Protein AF-0000000071079689 (afdb_homodimer)

pLDDT: mean 81.47, std 22.11, range [28.0, 98.75]

Nearest PDB structures (foldseek):
  7y68-assembly1_A  TM=8.823E-01  e=4.637E-27  Homo sapiens
  8jul-assembly1_B  TM=8.766E-01  e=7.273E-27  Homo sapiens
  8k11-assembly1_B  TM=8.727E-01  e=9.110E-27  Homo sapiens
  8wor-assembly1_B  TM=8.670E-01  e=1.692E-26  Homo sapiens
  8k10-assembly1_B  TM=8.782E-01  e=5.835E-26  Homo sapiens

Foldseek 3Di:
DPPPPPPPPPPPPPPPPPPPDPPLPLPAPPAAADEAPDKDKDKAEASRKYKYKYKDWAEPQKKKKKKKFFPFADPVKWKWKWKDWPVDIDIATAQHAAPLGDTHRMAMDIAQRPCVPNDDGDMIMMMMMIHIHHRDMTMMMMHMYIDPCLEPDAPDKDKDKDFQRYKDKHKYFDDPPFFKKKKKKFWPAQFKKKKWKAASDPPDQAHPVRRPPPVTDIDIDRGMDMDMDGCPPHVNGRMMMIIMHTDQHCVVVPPVVPVPDPPCSPPPPDPDRDMIMMMIHMYRDPPPPD/DPDDPPPPPPPPPPPPPPPPDPPLPLPAPPAAADEAPDKDKDKAEASRKYKYKYKDWAEPQKKKKKKKFFPFADPVKWKWKWKDWPVDIDIATAQHAAPLGDTHRMAMDIAQRPCVPNDDGDMIMMMMMIHIHHRDMTMMMMHMYIDPCLEPDAPDKDKDKDAQRHKDKHKYFADPPFFKKKKKKFWPAQFKKKKWKAASDPPDQAHPVRRPPDPIDIDIDRGMDMDMDGCPSHVNGRMMMIIMHTDQHCVVVPPPVPPPPPPDSPPPPDPDRDMIMMMIHMYRDPPPPD

Structure (mmCIF, N/CA/C/O backbone):
data_AF-0000000071079689-model_v1
#
loop_
_entity.id
_entity.type
_entity.pdbx_description
1 polymer 'Uncharacterized protein'
#
loop_
_atom_site.group_PDB
_atom_site.id
_atom_site.type_symbol
_atom_site.label_atom_id
_atom_site.label_alt_id
_atom_site.label_comp_id
_atom_site.label_asym_id
_atom_site.label_entity_id
_atom_site.label_seq_id
_atom_site.pdbx_PDB_ins_code
_atom_site.Cartn_x
_atom_site.Cartn_y
_atom_site.Cartn_z
_atom_site.occupancy
_atom_site.B_iso_or_equiv
_atom_site.auth_seq_id
_atom_site.auth_comp_id
_atom_site.auth_asym_id
_atom_site.auth_atom_id
_atom_site.pdbx_PDB_model_num
ATOM 1 N N . MET A 1 1 ? -19.406 -14.156 -91.812 1 30.3 1 MET A N 1
ATOM 2 C CA . MET A 1 1 ? -19.625 -13.102 -90.812 1 30.3 1 MET A CA 1
ATOM 3 C C . MET A 1 1 ? -19.078 -13.523 -89.438 1 30.3 1 MET A C 1
ATOM 5 O O . MET A 1 1 ? -19.594 -14.445 -88.812 1 30.3 1 MET A O 1
ATOM 9 N N . THR A 1 2 ? -17.719 -13.492 -89.25 1 39.34 2 THR A N 1
ATOM 10 C CA . THR A 1 2 ? -16.781 -13.836 -88.188 1 39.34 2 THR A CA 1
ATOM 11 C C . THR A 1 2 ? -17 -12.938 -87 1 39.34 2 THR A C 1
ATOM 13 O O . THR A 1 2 ? -16.828 -11.711 -87.062 1 39.34 2 THR A O 1
ATOM 16 N N . SER A 1 3 ? -17.969 -13.281 -86.125 1 36.5 3 SER A N 1
ATOM 17 C CA . SER A 1 3 ? -18.359 -12.602 -84.875 1 36.5 3 SER A CA 1
ATOM 18 C C . SER A 1 3 ? -17.203 -12.562 -83.875 1 36.5 3 SER A C 1
ATOM 20 O O . SER A 1 3 ? -16.641 -13.602 -83.5 1 36.5 3 SER A O 1
ATOM 22 N N . LYS A 1 4 ? -16.359 -11.5 -83.938 1 37.22 4 LYS A N 1
ATOM 23 C CA . LYS A 1 4 ? -15.281 -11.188 -83 1 37.22 4 LYS A CA 1
ATOM 24 C C . LYS A 1 4 ? -15.797 -11.008 -81.625 1 37.22 4 LYS A C 1
ATOM 26 O O . LYS A 1 4 ? -16.641 -10.141 -81.312 1 37.22 4 LYS A O 1
ATOM 31 N N . MET A 1 5 ? -15.922 -12.102 -80.812 1 37.94 5 MET A N 1
ATOM 32 C CA . MET A 1 5 ? -16.266 -12.102 -79.375 1 37.94 5 MET A CA 1
ATOM 33 C C . MET A 1 5 ? -15.297 -11.25 -78.625 1 37.94 5 MET A C 1
ATOM 35 O O . MET A 1 5 ? -14.086 -11.461 -78.688 1 37.94 5 MET A O 1
ATOM 39 N N . GLY A 1 6 ? -15.477 -9.93 -78.562 1 36.22 6 GLY A N 1
ATOM 40 C CA . GLY A 1 6 ? -14.68 -9.031 -77.688 1 36.22 6 GLY A CA 1
ATOM 41 C C . GLY A 1 6 ? -14.633 -9.453 -76.25 1 36.22 6 GLY A C 1
ATOM 42 O O . GLY A 1 6 ? -15.68 -9.703 -75.625 1 36.22 6 GLY A O 1
ATOM 43 N N . VAL A 1 7 ? -13.547 -10.125 -75.812 1 41.16 7 VAL A N 1
ATOM 44 C CA . VAL A 1 7 ? -13.227 -10.539 -74.438 1 41.16 7 VAL A CA 1
ATOM 45 C C . VAL A 1 7 ? -13.141 -9.305 -73.562 1 41.16 7 VAL A C 1
ATOM 47 O O . VAL A 1 7 ? -12.312 -8.422 -73.75 1 41.16 7 VAL A O 1
ATOM 50 N N . ILE A 1 8 ? -14.258 -8.82 -72.938 1 40.41 8 ILE A N 1
ATOM 51 C CA . ILE A 1 8 ? -14.25 -7.773 -71.938 1 40.41 8 ILE A CA 1
ATOM 52 C C . ILE A 1 8 ? -13.43 -8.234 -70.75 1 40.41 8 ILE A C 1
ATOM 54 O O . ILE A 1 8 ? -13.719 -9.266 -70.125 1 40.41 8 ILE A O 1
ATOM 58 N N . GLN A 1 9 ? -12.133 -7.898 -70.688 1 40.34 9 GLN A N 1
ATOM 59 C CA . GLN A 1 9 ? -11.273 -8.094 -69.562 1 40.34 9 GLN A CA 1
ATOM 60 C C . GLN A 1 9 ? -11.766 -7.273 -68.375 1 40.34 9 GLN A C 1
ATOM 62 O O . GLN A 1 9 ? -11.766 -6.043 -68.438 1 40.34 9 GLN A O 1
ATOM 67 N N . LEU A 1 10 ? -12.688 -7.836 -67.562 1 41.56 10 LEU A N 1
ATOM 68 C CA . LEU A 1 10 ? -13.062 -7.234 -66.312 1 41.56 10 LEU A CA 1
ATOM 69 C C . LEU A 1 10 ? -11.852 -7.137 -65.375 1 41.56 10 LEU A C 1
ATOM 71 O O . LEU A 1 10 ? -11.258 -8.156 -65 1 41.56 10 LEU A O 1
ATOM 75 N N . PHE A 1 11 ? -11.133 -6.035 -65.375 1 45.84 11 PHE A N 1
ATOM 76 C CA . PHE A 1 11 ? -10.125 -5.715 -64.375 1 45.84 11 PHE A CA 1
ATOM 77 C C . PHE A 1 11 ? -10.766 -5.562 -63 1 45.84 11 PHE A C 1
ATOM 79 O O . PHE A 1 11 ? -11.586 -4.672 -62.781 1 45.84 11 PHE A O 1
ATOM 86 N N . ILE A 1 12 ? -10.852 -6.656 -62.25 1 43.28 12 ILE A N 1
ATOM 87 C CA . ILE A 1 12 ? -11.211 -6.605 -60.844 1 43.28 12 ILE A CA 1
ATOM 88 C C . ILE A 1 12 ? -10.164 -5.797 -60.062 1 43.28 12 ILE A C 1
ATOM 90 O O . ILE A 1 12 ? -8.992 -6.184 -60 1 43.28 12 ILE A O 1
ATOM 94 N N . CYS A 1 13 ? -10.305 -4.496 -60 1 39.12 13 CYS A N 1
ATOM 95 C CA . CYS A 1 13 ? -9.531 -3.689 -59.062 1 39.12 13 CYS A CA 1
ATOM 96 C C . CYS A 1 13 ? -9.727 -4.172 -57.625 1 39.12 13 CYS A C 1
ATOM 98 O O . CYS A 1 13 ? -10.82 -4.039 -57.062 1 39.12 13 CYS A O 1
ATOM 100 N N . LEU A 1 14 ? -9.008 -5.203 -57.25 1 45.75 14 LEU A N 1
ATOM 101 C CA . LEU A 1 14 ? -8.914 -5.559 -55.812 1 45.75 14 LEU A CA 1
ATOM 102 C C . LEU A 1 14 ? -8.461 -4.367 -55 1 45.75 14 LEU A C 1
ATOM 104 O O . LEU A 1 14 ? -7.289 -3.977 -55.031 1 45.75 14 LEU A O 1
ATOM 108 N N . GLY A 1 15 ? -9.32 -3.363 -54.781 1 41.22 15 GLY A N 1
ATOM 109 C CA . GLY A 1 15 ? -9.039 -2.352 -53.781 1 41.22 15 GLY A CA 1
ATOM 110 C C . GLY A 1 15 ? -8.625 -2.936 -52.438 1 41.22 15 GLY A C 1
ATOM 111 O O . GLY A 1 15 ? -9.375 -3.693 -51.844 1 41.22 15 GLY A O 1
ATOM 112 N N . VAL A 1 16 ? -7.324 -3.088 -52.156 1 46.44 16 VAL A N 1
ATOM 113 C CA . VAL A 1 16 ? -6.805 -3.33 -50.844 1 46.44 16 VAL A CA 1
ATOM 114 C C . VAL A 1 16 ? -7.363 -2.289 -49.875 1 46.44 16 VAL A C 1
ATOM 116 O O . VAL A 1 16 ? -7.059 -1.1 -49.969 1 46.44 16 VAL A O 1
ATOM 119 N N . ILE A 1 17 ? -8.547 -2.488 -49.312 1 45.22 17 ILE A N 1
ATOM 120 C CA . ILE A 1 17 ? -8.984 -1.69 -48.156 1 45.22 17 ILE A CA 1
ATOM 121 C C . ILE A 1 17 ? -7.965 -1.802 -47.031 1 45.22 17 ILE A C 1
ATOM 123 O O . ILE A 1 17 ? -7.809 -2.867 -46.438 1 45.22 17 ILE A O 1
ATOM 127 N N . LEU A 1 18 ? -6.965 -0.977 -47.031 1 42.62 18 LEU A N 1
ATOM 128 C CA . LEU A 1 18 ? -6.172 -0.777 -45.844 1 42.62 18 LEU A CA 1
ATOM 129 C C . LEU A 1 18 ? -7.066 -0.404 -44.656 1 42.62 18 LEU A C 1
ATOM 131 O O . LEU A 1 18 ? -7.664 0.675 -44.656 1 42.62 18 LEU A O 1
ATOM 135 N N . HIS A 1 19 ? -7.613 -1.392 -43.969 1 41.69 19 HIS A N 1
ATOM 136 C CA . HIS A 1 19 ? -8.195 -1.121 -42.656 1 41.69 19 HIS A CA 1
ATOM 137 C C . HIS A 1 19 ? -7.223 -0.366 -41.75 1 41.69 19 HIS A C 1
ATOM 139 O O . HIS A 1 19 ? -6.266 -0.95 -41.25 1 41.69 19 HIS A O 1
ATOM 145 N N . ILE A 1 20 ? -7.008 0.881 -41.906 1 42.78 20 ILE A N 1
ATOM 146 C CA . ILE A 1 20 ? -6.383 1.665 -40.844 1 42.78 20 ILE A CA 1
ATOM 147 C C . ILE A 1 20 ? -7.164 1.494 -39.562 1 42.78 20 ILE A C 1
ATOM 149 O O . ILE A 1 20 ? -8.32 1.909 -39.469 1 42.78 20 ILE A O 1
ATOM 153 N N . GLY A 1 21 ? -6.871 0.448 -38.844 1 35.31 21 GLY A N 1
ATOM 154 C CA . GLY A 1 21 ? -7.449 0.359 -37.5 1 35.31 21 GLY A CA 1
ATOM 155 C C . GLY A 1 21 ? -7.438 1.682 -36.75 1 35.31 21 GLY A C 1
ATOM 156 O O . GLY A 1 21 ? -6.668 2.582 -37.094 1 35.31 21 GLY A O 1
ATOM 157 N N . PRO A 1 22 ? -8.5 2.012 -36.125 1 37.81 22 PRO A N 1
ATOM 158 C CA . PRO A 1 22 ? -8.508 3.266 -35.375 1 37.81 22 PRO A CA 1
ATOM 159 C C . PRO A 1 22 ? -7.277 3.426 -34.469 1 37.81 22 PRO A C 1
ATOM 161 O O . PRO A 1 22 ? -6.934 2.514 -33.719 1 37.81 22 PRO A O 1
ATOM 164 N N . LEU A 1 23 ? -6.363 4.227 -34.844 1 36.16 23 LEU A N 1
ATOM 165 C CA . LEU A 1 23 ? -5.398 4.73 -33.875 1 36.16 23 LEU A CA 1
ATOM 166 C C . LEU A 1 23 ? -6.105 5.293 -32.625 1 36.16 23 LEU A C 1
ATOM 168 O O . LEU A 1 23 ? -6.836 6.281 -32.719 1 36.16 23 LEU A O 1
ATOM 172 N N . PHE A 1 24 ? -6.469 4.484 -31.703 1 31.42 24 PHE A N 1
ATOM 173 C CA . PHE A 1 24 ? -6.914 5.059 -30.438 1 31.42 24 PHE A CA 1
ATOM 174 C C . PHE A 1 24 ? -5.883 6.047 -29.906 1 31.42 24 PHE A C 1
ATOM 176 O O . PHE A 1 24 ? -4.766 5.66 -29.562 1 31.42 24 PHE A O 1
ATOM 183 N N . SER A 1 25 ? -5.891 7.168 -30.469 1 34.19 25 SER A N 1
ATOM 184 C CA . SER A 1 25 ? -5.184 8.227 -29.75 1 34.19 25 SER A CA 1
ATOM 185 C C . SER A 1 25 ? -5.746 8.406 -28.344 1 34.19 25 SER A C 1
ATOM 187 O O . SER A 1 25 ? -6.918 8.75 -28.172 1 34.19 25 SER A O 1
ATOM 189 N N . SER A 1 26 ? -5.328 7.664 -27.406 1 39.03 26 SER A N 1
ATOM 190 C CA . SER A 1 26 ? -5.691 8.086 -26.062 1 39.03 26 SER A CA 1
ATOM 191 C C . SER A 1 26 ? -5.488 9.586 -25.875 1 39.03 26 SER A C 1
ATOM 193 O O . SER A 1 26 ? -4.363 10.086 -25.969 1 39.03 26 SER A O 1
ATOM 195 N N . ALA A 1 27 ? -6.418 10.383 -26.344 1 38.75 27 ALA A N 1
ATOM 196 C CA . ALA A 1 27 ? -6.398 11.828 -26.109 1 38.75 27 ALA A CA 1
ATOM 197 C C . ALA A 1 27 ? -6.156 12.148 -24.641 1 38.75 27 ALA A C 1
ATOM 199 O O . ALA A 1 27 ? -6.977 11.812 -23.781 1 38.75 27 ALA A O 1
ATOM 200 N N . THR A 1 28 ? -4.965 12.195 -24.219 1 49.06 28 THR A N 1
ATOM 201 C CA . THR A 1 28 ? -4.715 12.734 -22.891 1 49.06 28 THR A CA 1
ATOM 202 C C . THR A 1 28 ? -5.238 14.164 -22.781 1 49.06 28 THR A C 1
ATOM 204 O O . THR A 1 28 ? -4.871 15.031 -23.578 1 49.06 28 THR A O 1
ATOM 207 N N . SER A 1 29 ? -6.5 14.438 -22.438 1 54.66 29 SER A N 1
ATOM 208 C CA . SER A 1 29 ? -7.023 15.781 -22.172 1 54.66 29 SER A CA 1
ATOM 209 C C . SER A 1 29 ? -5.961 16.672 -21.547 1 54.66 29 SER A C 1
ATOM 211 O O . SER A 1 29 ? -5.105 16.188 -20.797 1 54.66 29 SER A O 1
ATOM 213 N N . PRO A 1 30 ? -5.828 17.812 -22.125 1 66.19 30 PRO A N 1
ATOM 214 C CA . PRO A 1 30 ? -4.871 18.75 -21.516 1 66.19 30 PRO A CA 1
ATOM 215 C C . PRO A 1 30 ? -5.004 18.844 -20 1 66.19 30 PRO A C 1
ATOM 217 O O . PRO A 1 30 ? -6.113 18.75 -19.469 1 66.19 30 PRO A O 1
ATOM 220 N N . GLY A 1 31 ? -4.016 18.656 -19.359 1 85.56 31 GLY A N 1
ATOM 221 C CA . GLY A 1 31 ? -3.955 18.734 -17.906 1 85.56 31 GLY A CA 1
ATOM 222 C C . GLY A 1 31 ? -4.574 20 -17.344 1 85.56 31 GLY A C 1
ATOM 223 O O . GLY A 1 31 ? -4.52 21.062 -17.969 1 85.56 31 GLY A O 1
ATOM 224 N N . ILE A 1 32 ? -5.488 19.922 -16.422 1 92.88 32 ILE A N 1
ATOM 225 C CA . ILE A 1 32 ? -6.109 21.031 -15.695 1 92.88 32 ILE A CA 1
ATOM 226 C C . ILE A 1 32 ? -5.145 21.547 -14.633 1 92.88 32 ILE A C 1
ATOM 228 O O . ILE A 1 32 ? -4.645 20.766 -13.812 1 92.88 32 ILE A O 1
ATOM 232 N N . GLN A 1 33 ? -4.883 22.844 -14.711 1 96.19 33 GLN A N 1
ATOM 233 C CA . GLN A 1 33 ? -4.148 23.469 -13.609 1 96.19 33 GLN A CA 1
ATOM 234 C C . GLN A 1 33 ? -5.059 23.703 -12.406 1 96.19 33 GLN A C 1
ATOM 236 O O . GLN A 1 33 ? -5.887 24.609 -12.414 1 96.19 33 GLN A O 1
ATOM 241 N N . ALA A 1 34 ? -4.867 22.969 -11.422 1 97.88 34 ALA A N 1
ATOM 242 C CA . ALA A 1 34 ? -5.793 22.953 -10.297 1 97.88 34 ALA A CA 1
ATOM 243 C C . ALA A 1 34 ? -5.281 23.812 -9.148 1 97.88 34 ALA A C 1
ATOM 245 O O . ALA A 1 34 ? -4.09 24.125 -9.078 1 97.88 34 ALA A O 1
ATOM 246 N N . VAL A 1 35 ? -6.223 24.234 -8.336 1 97.19 35 VAL A N 1
ATOM 247 C CA . VAL A 1 35 ? -5.883 25 -7.145 1 97.19 35 VAL A CA 1
ATOM 248 C C . VAL A 1 35 ? -6.383 24.266 -5.902 1 97.19 35 VAL A C 1
ATOM 250 O O . VAL A 1 35 ? -7.34 23.484 -5.973 1 97.19 35 VAL A O 1
ATOM 253 N N . PHE A 1 36 ? -5.75 24.484 -4.855 1 96.25 36 PHE A N 1
ATOM 254 C CA . PHE A 1 36 ? -6.113 23.828 -3.609 1 96.25 36 PHE A CA 1
ATOM 255 C C . PHE A 1 36 ? -7.398 24.422 -3.039 1 96.25 36 PHE A C 1
ATOM 257 O O . PHE A 1 36 ? -7.773 25.547 -3.369 1 96.25 36 PHE A O 1
ATOM 264 N N . ASN A 1 37 ? -8.094 23.688 -2.26 1 96.31 37 ASN A N 1
ATOM 265 C CA . ASN A 1 37 ? -9.312 24.047 -1.55 1 96.31 37 ASN A CA 1
ATOM 266 C C . ASN A 1 37 ? -10.461 24.344 -2.516 1 96.31 37 ASN A C 1
ATOM 268 O O . ASN A 1 37 ? -11.281 25.219 -2.258 1 96.31 37 ASN A O 1
ATOM 272 N N . HIS A 1 38 ? -10.398 23.766 -3.637 1 97.81 38 HIS A N 1
ATOM 273 C CA . HIS A 1 38 ? -11.453 23.797 -4.641 1 97.81 38 HIS A CA 1
ATOM 274 C C . HIS A 1 38 ? -11.883 22.391 -5.035 1 97.81 38 HIS A C 1
ATOM 276 O O . HIS A 1 38 ? -11.031 21.5 -5.215 1 97.81 38 HIS A O 1
ATOM 282 N N . THR A 1 39 ? -13.133 22.203 -5.113 1 98.31 39 THR A N 1
ATOM 283 C CA . THR A 1 39 ? -13.641 20.906 -5.5 1 98.31 39 THR A CA 1
ATOM 284 C C . THR A 1 39 ? -13.906 20.844 -7.004 1 98.31 39 THR A C 1
ATOM 286 O O . THR A 1 39 ? -14.633 21.688 -7.543 1 98.31 39 THR A O 1
ATOM 289 N N . TYR A 1 40 ? -13.359 19.953 -7.656 1 98.38 40 TYR A N 1
ATOM 290 C CA . TYR A 1 40 ? -13.562 19.719 -9.086 1 98.38 40 TYR A CA 1
ATOM 291 C C . TYR A 1 40 ? -14.539 18.578 -9.312 1 98.38 40 TYR A C 1
ATOM 293 O O . TYR A 1 40 ? -14.453 17.547 -8.656 1 98.38 40 TYR A O 1
ATOM 301 N N . SER A 1 41 ? -15.445 18.797 -10.195 1 97.56 41 SER A N 1
ATOM 302 C CA . SER A 1 41 ? -16.328 17.734 -10.664 1 97.56 41 SER A CA 1
ATOM 303 C C . SER A 1 41 ? -16 17.328 -12.094 1 97.56 41 SER A C 1
ATOM 305 O O . SER A 1 41 ? -15.719 18.188 -12.938 1 97.56 41 SER A O 1
ATOM 307 N N . GLY A 1 42 ? -16 16.062 -12.328 1 96.75 42 GLY A N 1
ATOM 308 C CA . GLY A 1 42 ? -15.68 15.602 -13.664 1 96.75 42 GLY A CA 1
ATOM 309 C C . GLY A 1 42 ? -16.234 14.219 -13.969 1 96.75 42 GLY A C 1
ATOM 310 O O . GLY A 1 42 ? -16.875 13.602 -13.125 1 96.75 42 GLY A O 1
ATOM 311 N N . ASN A 1 43 ? -16.031 13.844 -15.211 1 97.38 43 ASN A N 1
ATOM 312 C CA . ASN A 1 43 ? -16.375 12.516 -15.711 1 97.38 43 ASN A CA 1
ATOM 313 C C . ASN A 1 43 ? -15.211 11.867 -16.438 1 97.38 43 ASN A C 1
ATOM 315 O O . ASN A 1 43 ? -14.453 12.547 -17.141 1 97.38 43 ASN A O 1
ATOM 319 N N . VAL A 1 44 ? -15.109 10.547 -16.203 1 97.62 44 VAL A N 1
ATOM 320 C CA . VAL A 1 44 ? -14.078 9.805 -16.922 1 97.62 44 VAL A CA 1
ATOM 321 C C . VAL A 1 44 ? -14.672 8.531 -17.516 1 97.62 44 VAL A C 1
ATOM 323 O O . VAL A 1 44 ? -15.711 8.047 -17.047 1 97.62 44 VAL A O 1
ATOM 326 N N . SER A 1 45 ? -14.078 8.039 -18.531 1 97.06 45 SER A N 1
ATOM 327 C CA . SER A 1 45 ? -14.375 6.766 -19.188 1 97.06 45 SER A CA 1
ATOM 328 C C . SER A 1 45 ? -13.125 6.16 -19.812 1 97.06 45 SER A C 1
ATOM 330 O O . SER A 1 45 ? -12.055 6.773 -19.797 1 97.06 45 SER A O 1
ATOM 332 N N . ALA A 1 46 ? -13.328 4.945 -20.266 1 94.88 46 ALA A N 1
ATOM 333 C CA . ALA A 1 46 ? -12.188 4.309 -20.906 1 94.88 46 ALA A CA 1
ATOM 334 C C . ALA A 1 46 ? -11.625 5.188 -22.016 1 94.88 46 ALA A C 1
ATOM 336 O O . ALA A 1 46 ? -12.359 5.609 -22.906 1 94.88 46 ALA A O 1
ATOM 337 N N . GLY A 1 47 ? -10.367 5.535 -21.906 1 90.44 47 GLY A N 1
ATOM 338 C CA . GLY A 1 47 ? -9.711 6.34 -22.922 1 90.44 47 GLY A CA 1
ATOM 339 C C . GLY A 1 47 ? -9.82 7.832 -22.672 1 90.44 47 GLY A C 1
ATOM 340 O O . GLY A 1 47 ? -9.188 8.633 -23.359 1 90.44 47 GLY A O 1
ATOM 341 N N . ASN A 1 48 ? -10.664 8.203 -21.766 1 94.62 48 ASN A N 1
ATOM 342 C CA . ASN A 1 48 ? -10.844 9.609 -21.406 1 94.62 48 ASN A CA 1
ATOM 343 C C . ASN A 1 48 ? -10.477 9.867 -19.938 1 94.62 48 ASN A C 1
ATOM 345 O O . ASN A 1 48 ? -11.352 9.875 -19.078 1 94.62 48 ASN A O 1
ATOM 349 N N . GLU A 1 49 ? -9.227 10.094 -19.734 1 96.25 49 GLU A N 1
ATOM 350 C CA . GLU A 1 49 ? -8.742 10.344 -18.375 1 96.25 49 GLU A CA 1
ATOM 351 C C . GLU A 1 49 ? -8.656 11.844 -18.094 1 96.25 49 GLU A C 1
ATOM 353 O O . GLU A 1 49 ? -8.758 12.656 -19.016 1 96.25 49 GLU A O 1
ATOM 358 N N . LYS A 1 50 ? -8.594 12.219 -16.891 1 96.94 50 LYS A N 1
ATOM 359 C CA . LYS A 1 50 ? -8.406 13.609 -16.469 1 96.94 50 LYS A CA 1
ATOM 360 C C . LYS A 1 50 ? -7.133 13.766 -15.648 1 96.94 50 LYS A C 1
ATOM 362 O O . LYS A 1 50 ? -6.805 12.898 -14.828 1 96.94 50 LYS A O 1
ATOM 367 N N . LEU A 1 51 ? -6.457 14.844 -15.914 1 97 51 LEU A N 1
ATOM 368 C CA . LEU A 1 51 ? -5.215 15.156 -15.211 1 97 51 LEU A CA 1
ATOM 369 C C . LEU A 1 51 ? -5.316 16.5 -14.5 1 97 51 LEU A C 1
ATOM 371 O O . LEU A 1 51 ? -5.691 17.5 -15.109 1 97 51 LEU A O 1
ATOM 375 N N . TYR A 1 52 ? -5.062 16.516 -13.273 1 97.88 52 TYR A N 1
ATOM 376 C CA . TYR A 1 52 ? -5.02 17.734 -12.477 1 97.88 52 TYR A CA 1
ATOM 377 C C . TYR A 1 52 ? -3.609 18 -11.953 1 97.88 52 TYR A C 1
ATOM 379 O O . TYR A 1 52 ? -2.994 17.125 -11.344 1 97.88 52 TYR A O 1
ATOM 387 N N . THR A 1 53 ? -3.135 19.156 -12.172 1 96.94 53 THR A N 1
ATOM 388 C CA . THR A 1 53 ? -1.809 19.547 -11.703 1 96.94 53 THR A CA 1
ATOM 389 C C . THR A 1 53 ? -1.909 20.609 -10.609 1 96.94 53 THR A C 1
ATOM 391 O O . THR A 1 53 ? -2.469 21.688 -10.828 1 96.94 53 THR A O 1
ATOM 394 N N . PHE A 1 54 ? -1.396 20.266 -9.484 1 96.44 54 PHE A N 1
ATOM 395 C CA . PHE A 1 54 ? -1.337 21.188 -8.352 1 96.44 54 PHE A CA 1
ATOM 396 C C . PHE A 1 54 ? 0.095 21.656 -8.102 1 96.44 54 PHE A C 1
ATOM 398 O O . PHE A 1 54 ? 1.022 20.844 -8.102 1 96.44 54 PHE A O 1
ATOM 405 N N . THR A 1 55 ? 0.249 22.859 -7.91 1 93.56 55 THR A N 1
ATOM 406 C CA . THR A 1 55 ? 1.57 23.375 -7.574 1 93.56 55 THR A CA 1
ATOM 407 C C . THR A 1 55 ? 1.545 24.078 -6.219 1 93.56 55 THR A C 1
ATOM 409 O O . THR A 1 55 ? 0.569 24.75 -5.883 1 93.56 55 THR A O 1
ATOM 412 N N . HIS A 1 56 ? 2.549 23.828 -5.492 1 88.56 56 HIS A N 1
ATOM 413 C CA . HIS A 1 56 ? 2.678 24.484 -4.195 1 88.56 56 HIS A CA 1
ATOM 414 C C . HIS A 1 56 ? 4.141 24.594 -3.781 1 88.56 56 HIS A C 1
ATOM 416 O O . HIS A 1 56 ? 5.016 23.984 -4.402 1 88.56 56 HIS A O 1
ATOM 422 N N . ASN A 1 57 ? 4.359 25.406 -2.785 1 85.19 57 ASN A N 1
ATOM 423 C CA . ASN A 1 57 ? 5.68 25.453 -2.166 1 85.19 57 ASN A CA 1
ATOM 424 C C . ASN A 1 57 ? 5.754 24.562 -0.931 1 85.19 57 ASN A C 1
ATOM 426 O O . ASN A 1 57 ? 4.918 24.672 -0.033 1 85.19 57 ASN A O 1
ATOM 430 N N . THR A 1 58 ? 6.785 23.672 -0.94 1 79.5 58 THR A N 1
ATOM 431 C CA . THR A 1 58 ? 6.906 22.688 0.141 1 79.5 58 THR A CA 1
ATOM 432 C C . THR A 1 58 ? 7.164 23.391 1.472 1 79.5 58 THR A C 1
ATOM 434 O O . THR A 1 58 ? 7.836 24.422 1.517 1 79.5 58 THR A O 1
ATOM 437 N N . SER A 1 59 ? 6.445 22.891 2.449 1 73.69 59 SER A N 1
ATOM 438 C CA . SER A 1 59 ? 6.656 23.328 3.83 1 73.69 59 SER A CA 1
ATOM 439 C C . SER A 1 59 ? 6.516 22.156 4.797 1 73.69 59 SER A C 1
ATOM 441 O O . SER A 1 59 ? 5.688 21.266 4.586 1 73.69 59 SER A O 1
ATOM 443 N N . MET A 1 60 ? 7.398 22.094 5.77 1 66.12 60 MET A N 1
ATOM 444 C CA . MET A 1 60 ? 7.32 21.031 6.766 1 66.12 60 MET A CA 1
ATOM 445 C C . MET A 1 60 ? 6.023 21.125 7.559 1 66.12 60 MET A C 1
ATOM 447 O O . MET A 1 60 ? 5.59 20.141 8.164 1 66.12 60 MET A O 1
ATOM 451 N N . ASP A 1 61 ? 5.469 22.234 7.508 1 71.88 61 ASP A N 1
ATOM 452 C CA . ASP A 1 61 ? 4.316 22.484 8.367 1 71.88 61 ASP A CA 1
ATOM 453 C C . ASP A 1 61 ? 3.008 22.234 7.629 1 71.88 61 ASP A C 1
ATOM 455 O O . ASP A 1 61 ? 1.928 22.328 8.211 1 71.88 61 ASP A O 1
ATOM 459 N N . GLU A 1 62 ? 3.229 21.891 6.434 1 83.44 62 GLU A N 1
ATOM 460 C CA . GLU A 1 62 ? 2 21.75 5.656 1 83.44 62 GLU A CA 1
ATOM 461 C C . GLU A 1 62 ? 1.865 20.344 5.082 1 83.44 62 GLU A C 1
ATOM 463 O O . GLU A 1 62 ? 2.844 19.766 4.602 1 83.44 62 GLU A O 1
ATOM 468 N N . ALA A 1 63 ? 0.704 19.844 5.301 1 92.62 63 ALA A N 1
ATOM 469 C CA . ALA A 1 63 ? 0.375 18.547 4.703 1 92.62 63 ALA A CA 1
ATOM 470 C C . ALA A 1 63 ? -0.783 18.672 3.717 1 92.62 63 ALA A C 1
ATOM 472 O O . ALA A 1 63 ? -1.701 19.469 3.93 1 92.62 63 ALA A O 1
ATOM 473 N N . ILE A 1 64 ? -0.658 18.016 2.676 1 95.5 64 ILE A N 1
ATOM 474 C CA . ILE A 1 64 ? -1.683 18.047 1.638 1 95.5 64 ILE A CA 1
ATOM 475 C C . ILE A 1 64 ? -2.539 16.797 1.71 1 95.5 64 ILE A C 1
ATOM 477 O O . ILE A 1 64 ? -2.016 15.688 1.857 1 95.5 64 ILE A O 1
ATOM 481 N N . ARG A 1 65 ? -3.824 17 1.646 1 97.31 65 ARG A N 1
ATOM 482 C CA . ARG A 1 65 ? -4.785 15.906 1.669 1 97.31 65 ARG A CA 1
ATOM 483 C C . ARG A 1 65 ? -5.668 15.922 0.428 1 97.31 65 ARG A C 1
ATOM 485 O O . ARG A 1 65 ? -6.121 16.984 -0.004 1 97.31 65 ARG A O 1
ATOM 492 N N . PHE A 1 66 ? -5.852 14.781 -0.158 1 98.19 66 PHE A N 1
ATOM 493 C CA . PHE A 1 66 ? -6.762 14.656 -1.29 1 98.19 66 PHE A CA 1
ATOM 494 C C . PHE A 1 66 ? -8 13.867 -0.901 1 98.19 66 PHE A C 1
ATOM 496 O O . PHE A 1 66 ? -7.906 12.859 -0.194 1 98.19 66 PHE A O 1
ATOM 503 N N . GLN A 1 67 ? -9.133 14.336 -1.329 1 98.06 67 GLN A N 1
ATOM 504 C CA . GLN A 1 67 ? -10.422 13.672 -1.154 1 98.06 67 GLN A CA 1
ATOM 505 C C . GLN A 1 67 ? -11.07 13.359 -2.502 1 98.06 67 GLN A C 1
ATOM 507 O O . GLN A 1 67 ? -11.219 14.25 -3.34 1 98.06 67 GLN A O 1
ATOM 512 N N . PHE A 1 68 ? -11.414 12.125 -2.686 1 97.88 68 PHE A N 1
ATOM 513 C CA . PHE A 1 68 ? -12.039 11.656 -3.912 1 97.88 68 PHE A CA 1
ATOM 514 C C . PHE A 1 68 ? -13.375 10.977 -3.611 1 97.88 68 PHE A C 1
ATOM 516 O O . PHE A 1 68 ? -13.484 10.188 -2.672 1 97.88 68 PHE A O 1
ATOM 523 N N . LEU A 1 69 ? -14.344 11.336 -4.418 1 97.75 69 LEU A N 1
ATOM 524 C CA . LEU A 1 69 ? -15.664 10.734 -4.254 1 97.75 69 LEU A CA 1
ATOM 525 C C . LEU A 1 69 ? -16.266 10.367 -5.605 1 97.75 69 LEU A C 1
ATOM 527 O O . LEU A 1 69 ? -16.109 11.109 -6.582 1 97.75 69 LEU A O 1
ATOM 531 N N . SER A 1 70 ? -16.844 9.227 -5.664 1 97.75 70 SER A N 1
ATOM 532 C CA . SER A 1 70 ? -17.656 8.844 -6.812 1 97.75 70 SER A CA 1
ATOM 533 C C . SER A 1 70 ? -18.906 8.086 -6.375 1 97.75 70 SER A C 1
ATOM 535 O O . SER A 1 70 ? -18.828 7.172 -5.559 1 97.75 70 SER A O 1
ATOM 537 N N . GLU A 1 71 ? -19.984 8.43 -6.957 1 93.62 71 GLU A N 1
ATOM 538 C CA . GLU A 1 71 ? -21.234 7.742 -6.652 1 93.62 71 GLU A CA 1
ATOM 539 C C . GLU A 1 71 ? -21.516 6.641 -7.668 1 93.62 71 GLU A C 1
ATOM 541 O O . GLU A 1 71 ? -22.312 5.73 -7.398 1 93.62 71 GLU A O 1
ATOM 546 N N . ASP A 1 72 ? -20.828 6.703 -8.758 1 92.69 72 ASP A N 1
ATOM 547 C CA . ASP A 1 72 ? -21.172 5.844 -9.891 1 92.69 72 ASP A CA 1
ATOM 548 C C . ASP A 1 72 ? -20.203 4.676 -10.008 1 92.69 72 ASP A C 1
ATOM 550 O O . ASP A 1 72 ? -20.531 3.641 -10.594 1 92.69 72 ASP A O 1
ATOM 554 N N . ALA A 1 73 ? -19.109 4.852 -9.523 1 95.31 73 ALA A N 1
ATOM 555 C CA . ALA A 1 73 ? -18.062 3.861 -9.742 1 95.31 73 ALA A CA 1
ATOM 556 C C . ALA A 1 73 ? -18.375 2.553 -9.016 1 95.31 73 ALA A C 1
ATOM 558 O O . ALA A 1 73 ? -18.922 2.564 -7.906 1 95.31 73 ALA A O 1
ATOM 559 N N . VAL A 1 74 ? -18.031 1.448 -9.656 1 94 74 VAL A N 1
ATOM 560 C CA . VAL A 1 74 ? -18.266 0.124 -9.094 1 94 74 VAL A CA 1
ATOM 561 C C . VAL A 1 74 ? -16.969 -0.658 -9.047 1 94 74 VAL A C 1
ATOM 563 O O . VAL A 1 74 ? -16.031 -0.36 -9.797 1 94 74 VAL A O 1
ATOM 566 N N . PRO A 1 75 ? -16.922 -1.693 -8.203 1 91.62 75 PRO A N 1
ATOM 567 C CA . PRO A 1 75 ? -15.664 -2.432 -8.031 1 91.62 75 PRO A CA 1
ATOM 568 C C . PRO A 1 75 ? -15.188 -3.088 -9.328 1 91.62 75 PRO A C 1
ATOM 570 O O . PRO A 1 75 ? -13.984 -3.246 -9.539 1 91.62 75 PRO A O 1
ATOM 573 N N . ASP A 1 76 ? -16.078 -3.395 -10.234 1 90.19 76 ASP A N 1
ATOM 574 C CA . ASP A 1 76 ? -15.688 -4.051 -11.484 1 90.19 76 ASP A CA 1
ATOM 575 C C . ASP A 1 76 ? -15.008 -3.07 -12.438 1 90.19 76 ASP A C 1
ATOM 577 O O . ASP A 1 76 ? -14.203 -3.469 -13.273 1 90.19 76 ASP A O 1
ATOM 581 N N . PHE A 1 77 ? -15.461 -1.883 -12.305 1 94.56 77 PHE A N 1
ATOM 582 C CA . PHE A 1 77 ? -14.883 -0.798 -13.094 1 94.56 77 PHE A CA 1
ATOM 583 C C . PHE A 1 77 ? -14.664 0.438 -12.227 1 94.56 77 PHE A C 1
ATOM 585 O O . PHE A 1 77 ? -15.297 1.474 -12.445 1 94.56 77 PHE A O 1
ATOM 592 N N . PRO A 1 78 ? -13.711 0.339 -11.375 1 96.81 78 PRO A N 1
ATOM 593 C CA . PRO A 1 78 ? -13.492 1.46 -10.453 1 96.81 78 PRO A CA 1
ATOM 594 C C . PRO A 1 78 ? -12.812 2.648 -11.125 1 96.81 78 PRO A C 1
ATOM 596 O O . PRO A 1 78 ? -12.352 2.537 -12.266 1 96.81 78 PRO A O 1
ATOM 599 N N . ILE A 1 79 ? -12.898 3.701 -10.453 1 98.12 79 ILE A N 1
ATOM 600 C CA . ILE A 1 79 ? -11.992 4.793 -10.781 1 98.12 79 ILE A CA 1
ATOM 601 C C . ILE A 1 79 ? -10.586 4.465 -10.281 1 98.12 79 ILE A C 1
ATOM 603 O O . ILE A 1 79 ? -10.414 3.98 -9.156 1 98.12 79 ILE A O 1
ATOM 607 N N . LEU A 1 80 ? -9.602 4.645 -11.094 1 98.31 80 LEU A N 1
ATOM 608 C CA . LEU A 1 80 ? -8.188 4.496 -10.758 1 98.31 80 LEU A CA 1
ATOM 609 C C . LEU A 1 80 ? -7.543 5.852 -10.5 1 98.31 80 LEU A C 1
ATOM 611 O O . LEU A 1 80 ? -7.441 6.676 -11.414 1 98.31 80 LEU A O 1
ATOM 615 N N . LEU A 1 81 ? -7.133 6.02 -9.273 1 98.31 81 LEU A N 1
ATOM 616 C CA . LEU A 1 81 ? -6.516 7.277 -8.875 1 98.31 81 LEU A CA 1
ATOM 617 C C . LEU A 1 81 ? -5.012 7.113 -8.695 1 98.31 81 LEU A C 1
ATOM 619 O O . LEU A 1 81 ? -4.559 6.176 -8.031 1 98.31 81 LEU A O 1
ATOM 623 N N . VAL A 1 82 ? -4.328 8.016 -9.328 1 98.38 82 VAL A N 1
ATOM 624 C CA . VAL A 1 82 ? -2.879 8.039 -9.172 1 98.38 82 VAL A CA 1
ATOM 625 C C . VAL A 1 82 ? -2.43 9.438 -8.758 1 98.38 82 VAL A C 1
ATOM 627 O O . VAL A 1 82 ? -2.787 10.43 -9.398 1 98.38 82 VAL A O 1
ATOM 630 N N . VAL A 1 83 ? -1.709 9.547 -7.723 1 97.75 83 VAL A N 1
ATOM 631 C CA . VAL A 1 83 ? -1.132 10.797 -7.25 1 97.75 83 VAL A CA 1
ATOM 632 C C . VAL A 1 83 ? 0.391 10.734 -7.344 1 97.75 83 VAL A C 1
ATOM 634 O O . VAL A 1 83 ? 1.029 9.938 -6.648 1 97.75 83 VAL A O 1
ATOM 637 N N . LYS A 1 84 ? 0.932 11.625 -8.141 1 96.44 84 LYS A N 1
ATOM 638 C CA . LYS A 1 84 ? 2.375 11.648 -8.352 1 96.44 84 LYS A CA 1
ATOM 639 C C . LYS A 1 84 ? 3.006 12.891 -7.73 1 96.44 84 LYS A C 1
ATOM 641 O O . LYS A 1 84 ? 2.553 14.008 -7.969 1 96.44 84 LYS A O 1
ATOM 646 N N . GLN A 1 85 ? 3.949 12.648 -6.945 1 93.81 85 GLN A N 1
ATOM 647 C CA . GLN A 1 85 ? 4.848 13.68 -6.438 1 93.81 85 GLN A CA 1
ATOM 648 C C . GLN A 1 85 ? 6.27 13.477 -6.957 1 93.81 85 GLN A C 1
ATOM 650 O O . GLN A 1 85 ? 6.52 12.57 -7.758 1 93.81 85 GLN A O 1
ATOM 655 N N . THR A 1 86 ? 7.082 14.375 -6.562 1 90.88 86 THR A N 1
ATOM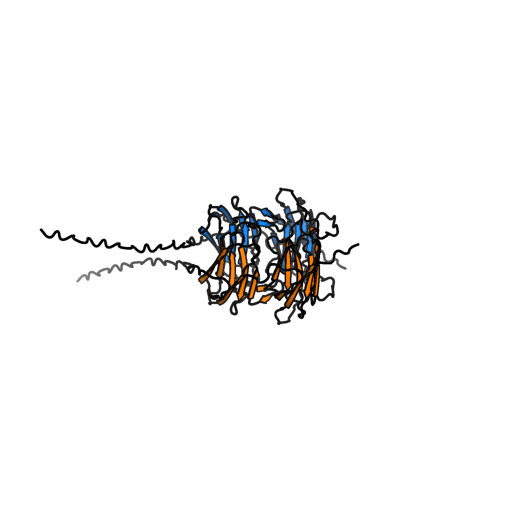 656 C CA . THR A 1 86 ? 8.461 14.281 -7.023 1 90.88 86 THR A CA 1
ATOM 657 C C . THR A 1 86 ? 9.109 12.984 -6.543 1 90.88 86 THR A C 1
ATOM 659 O O . THR A 1 86 ? 9.789 12.297 -7.312 1 90.88 86 THR A O 1
ATOM 662 N N . ARG A 1 87 ? 8.773 12.609 -5.281 1 90.88 87 ARG A N 1
ATOM 663 C CA . ARG A 1 87 ? 9.508 11.5 -4.684 1 90.88 87 ARG A CA 1
ATOM 664 C C . ARG A 1 87 ? 8.602 10.297 -4.453 1 90.88 87 ARG A C 1
ATOM 666 O O . ARG A 1 87 ? 9.055 9.25 -3.992 1 90.88 87 ARG A O 1
ATOM 673 N N . SER A 1 88 ? 7.355 10.492 -4.75 1 92.81 88 SER A N 1
ATOM 674 C CA . SER A 1 88 ? 6.434 9.43 -4.375 1 92.81 88 SER A CA 1
ATOM 675 C C . SER A 1 88 ? 5.285 9.312 -5.371 1 92.81 88 SER A C 1
ATOM 677 O O . SER A 1 88 ? 4.965 10.273 -6.07 1 92.81 88 SER A O 1
ATOM 679 N N . VAL A 1 89 ? 4.77 8.156 -5.441 1 96.06 89 VAL A N 1
ATOM 680 C CA . VAL A 1 89 ? 3.57 7.871 -6.227 1 96.06 89 VAL A CA 1
ATOM 681 C C . VAL A 1 89 ? 2.629 6.977 -5.422 1 96.06 89 VAL A C 1
ATOM 683 O O . VAL A 1 89 ? 3.07 6.027 -4.77 1 96.06 89 VAL A O 1
ATOM 686 N N . LEU A 1 90 ? 1.363 7.367 -5.414 1 96.69 90 LEU A N 1
ATOM 687 C CA . LEU A 1 90 ? 0.33 6.621 -4.707 1 96.69 90 LEU A CA 1
ATOM 688 C C . LEU A 1 90 ? -0.819 6.262 -5.641 1 96.69 90 LEU A C 1
ATOM 690 O O . LEU A 1 90 ? -1.116 7.004 -6.582 1 96.69 90 LEU A O 1
ATOM 694 N N . SER A 1 91 ? -1.424 5.176 -5.352 1 97.06 91 SER A N 1
ATOM 695 C CA . SER A 1 91 ? -2.574 4.77 -6.148 1 97.06 91 SER A CA 1
ATOM 696 C C . SER A 1 91 ? -3.693 4.223 -5.27 1 97.06 91 SER A C 1
ATOM 698 O O . SER A 1 91 ? -3.432 3.572 -4.254 1 97.06 91 SER A O 1
ATOM 700 N N . TYR A 1 92 ? -4.922 4.504 -5.738 1 95.81 92 TYR A N 1
ATOM 701 C CA . TYR A 1 92 ? -6.117 4.039 -5.043 1 95.81 92 TYR A CA 1
ATOM 702 C C . TYR A 1 92 ? -7.266 3.816 -6.02 1 95.81 92 TYR A C 1
ATOM 704 O O . TYR A 1 92 ? -7.246 4.336 -7.137 1 95.81 92 TYR A O 1
ATOM 712 N N . THR A 1 93 ? -8.156 3.057 -5.535 1 96.56 93 THR A N 1
ATOM 713 C CA . THR A 1 93 ? -9.383 2.9 -6.312 1 96.56 93 THR A CA 1
ATOM 714 C C . THR A 1 93 ? -10.57 3.496 -5.566 1 96.56 93 THR A C 1
ATOM 716 O O . THR A 1 93 ? -10.578 3.549 -4.336 1 96.56 93 THR A O 1
ATOM 719 N N . VAL A 1 94 ? -11.477 3.91 -6.336 1 97 94 VAL A N 1
ATOM 720 C CA . VAL A 1 94 ? -12.805 4.254 -5.84 1 97 94 VAL A CA 1
ATOM 721 C C . VAL A 1 94 ? -13.859 3.465 -6.605 1 97 94 VAL A C 1
ATOM 723 O O . VAL A 1 94 ? -13.953 3.562 -7.832 1 97 94 VAL A O 1
ATOM 726 N N . PRO A 1 95 ? -14.773 2.693 -5.898 1 96.12 95 PRO A N 1
ATOM 727 C CA . PRO A 1 95 ? -14.836 2.574 -4.441 1 96.12 95 PRO A CA 1
ATOM 728 C C . PRO A 1 95 ? -13.594 1.915 -3.85 1 96.12 95 PRO A C 1
ATOM 730 O O . PRO A 1 95 ? -12.93 1.119 -4.52 1 96.12 95 PRO A O 1
ATOM 733 N N . TYR A 1 96 ? -13.273 2.381 -2.635 1 94.75 96 TYR A N 1
ATOM 734 C CA . TYR A 1 96 ? -12.312 1.666 -1.809 1 94.75 96 TYR A CA 1
ATOM 735 C C . TYR A 1 96 ? -12.914 0.382 -1.25 1 94.75 96 TYR A C 1
ATOM 737 O O . TYR A 1 96 ? -14.039 0.386 -0.747 1 94.75 96 TYR A O 1
ATOM 745 N N . VAL A 1 97 ? -12.18 -0.649 -1.397 1 88.44 97 VAL A N 1
ATOM 746 C CA . VAL A 1 97 ? -12.602 -1.929 -0.84 1 88.44 97 VAL A CA 1
ATOM 747 C C . VAL A 1 97 ? -11.664 -2.334 0.294 1 88.44 97 VAL A C 1
ATOM 749 O O . VAL A 1 97 ? -10.469 -2.533 0.078 1 88.44 97 VAL A O 1
ATOM 752 N N . SER A 1 98 ? -12.18 -2.447 1.434 1 86.12 98 SER A N 1
ATOM 753 C CA . SER A 1 98 ? -11.391 -2.863 2.584 1 86.12 98 SER A CA 1
ATOM 754 C C . SER A 1 98 ? -10.977 -4.328 2.475 1 86.12 98 SER A C 1
ATOM 756 O O . SER A 1 98 ? -11.531 -5.074 1.668 1 86.12 98 SER A O 1
ATOM 758 N N . PRO A 1 99 ? -9.961 -4.695 3.256 1 78 99 PRO A N 1
ATOM 759 C CA . PRO A 1 99 ? -9.5 -6.082 3.186 1 78 99 PRO A CA 1
ATOM 760 C C . PRO A 1 99 ? -10.617 -7.09 3.43 1 78 99 PRO A C 1
ATOM 762 O O . PRO A 1 99 ? -10.578 -8.203 2.904 1 78 99 PRO A O 1
ATOM 765 N N . ASP A 1 100 ? -11.641 -6.691 4.152 1 76.62 100 ASP A N 1
ATOM 766 C CA . ASP A 1 100 ? -12.734 -7.613 4.434 1 76.62 100 ASP A CA 1
ATOM 767 C C . ASP A 1 100 ? -13.852 -7.469 3.4 1 76.62 100 ASP A C 1
ATOM 769 O O . ASP A 1 100 ? -14.922 -8.078 3.539 1 76.62 100 ASP A O 1
ATOM 773 N N . GLY A 1 101 ? -13.664 -6.59 2.479 1 79.56 101 GLY A N 1
ATOM 774 C CA . GLY A 1 101 ? -14.547 -6.555 1.327 1 79.56 101 GLY A CA 1
ATOM 775 C C . GLY A 1 101 ? -15.555 -5.422 1.389 1 79.56 101 GLY A C 1
ATOM 776 O O . GLY A 1 101 ? -16.391 -5.277 0.494 1 79.56 101 GLY A O 1
ATOM 777 N N . GLN A 1 102 ? -15.547 -4.609 2.395 1 87.5 102 GLN A N 1
ATOM 778 C CA . GLN A 1 102 ? -16.469 -3.477 2.48 1 87.5 102 GLN A CA 1
ATOM 779 C C . GLN A 1 102 ? -16.078 -2.379 1.494 1 87.5 102 GLN A C 1
ATOM 781 O O . GLN A 1 102 ? -14.891 -2.09 1.312 1 87.5 102 GLN A O 1
ATOM 786 N N . LYS A 1 103 ? -17.156 -1.805 0.922 1 91.12 103 LYS A N 1
ATOM 787 C CA . LYS A 1 103 ? -16.922 -0.825 -0.134 1 91.12 103 LYS A CA 1
ATOM 788 C C . LYS A 1 103 ? -17.219 0.59 0.351 1 91.12 103 LYS A C 1
ATOM 790 O O . LYS A 1 103 ? -18.203 0.814 1.061 1 91.12 103 LYS A O 1
ATOM 795 N N . TYR A 1 104 ? -16.422 1.525 -0.032 1 93.56 104 TYR A N 1
ATOM 796 C CA . TYR A 1 104 ? -16.594 2.941 0.278 1 93.56 104 TYR A CA 1
ATOM 797 C C . TYR A 1 104 ? -16.5 3.789 -0.984 1 93.56 104 TYR A C 1
ATOM 799 O O . TYR A 1 104 ? -15.523 3.693 -1.732 1 93.56 104 TYR A O 1
ATOM 807 N N . GLY A 1 105 ? -17.406 4.652 -1.162 1 95.19 105 GLY A N 1
ATOM 808 C CA . GLY A 1 105 ? -17.469 5.461 -2.371 1 95.19 105 GLY A CA 1
ATOM 809 C C . GLY A 1 105 ? -16.516 6.641 -2.348 1 95.19 105 GLY A C 1
ATOM 810 O O . GLY A 1 105 ? -16.609 7.527 -3.203 1 95.19 105 GLY A O 1
ATOM 811 N N . SER A 1 106 ? -15.734 6.699 -1.333 1 95.69 106 SER A N 1
ATOM 812 C CA . SER A 1 106 ? -14.773 7.793 -1.206 1 95.69 106 SER A CA 1
ATOM 813 C C . SER A 1 106 ? -13.445 7.305 -0.642 1 95.69 106 SER A C 1
ATOM 815 O O . SER A 1 106 ? -13.383 6.242 -0.013 1 95.69 106 SER A O 1
ATOM 817 N N . VAL A 1 107 ? -12.445 7.992 -1.027 1 97 107 VAL A N 1
ATOM 818 C CA . VAL A 1 107 ? -11.125 7.77 -0.452 1 97 107 VAL A CA 1
ATOM 819 C C . VAL A 1 107 ? -10.453 9.109 -0.179 1 97 107 VAL A C 1
ATOM 821 O O . VAL A 1 107 ? -10.531 10.031 -0.995 1 97 107 VAL A O 1
ATOM 824 N N . SER A 1 108 ? -9.883 9.242 1.027 1 97.5 108 SER A N 1
ATOM 825 C CA . SER A 1 108 ? -9.133 10.445 1.386 1 97.5 108 SER A CA 1
ATOM 826 C C . SER A 1 108 ? -7.793 10.086 2.02 1 97.5 108 SER A C 1
ATOM 828 O O . SER A 1 108 ? -7.734 9.273 2.945 1 97.5 108 SER A O 1
ATOM 830 N N . LYS A 1 109 ? -6.781 10.695 1.482 1 97.19 109 LYS A N 1
ATOM 831 C CA . LYS A 1 109 ? -5.441 10.391 1.969 1 97.19 109 LYS A CA 1
ATOM 832 C C . LYS A 1 109 ? -4.602 11.656 2.115 1 97.19 109 LYS A C 1
ATOM 834 O O . LYS A 1 109 ? -4.684 12.555 1.28 1 97.19 109 LYS A O 1
ATOM 839 N N . THR A 1 110 ? -3.879 11.719 3.164 1 96.5 110 THR A N 1
ATOM 840 C CA . THR A 1 110 ? -2.893 12.773 3.355 1 96.5 110 THR A CA 1
ATOM 841 C C . THR A 1 110 ? -1.528 12.344 2.828 1 96.5 110 THR A C 1
ATOM 843 O O . THR A 1 110 ? -1.068 11.234 3.115 1 96.5 110 THR A O 1
ATOM 846 N N . LEU A 1 111 ? -0.969 13.18 2.043 1 94.31 111 LEU A N 1
ATOM 847 C CA . LEU A 1 111 ? 0.36 12.891 1.519 1 94.31 111 LEU A CA 1
ATOM 848 C C . LEU A 1 111 ? 1.424 13.07 2.596 1 94.31 111 LEU A C 1
ATOM 850 O O . LEU A 1 111 ? 1.352 14.016 3.391 1 94.31 111 LEU A O 1
ATOM 854 N N . CYS A 1 112 ? 2.361 12.117 2.596 1 88.81 112 CYS A N 1
ATOM 855 C CA . CYS A 1 112 ? 3.449 12.219 3.561 1 88.81 112 CYS A CA 1
ATOM 856 C C . CYS A 1 112 ? 4.301 13.453 3.291 1 88.81 112 CYS A C 1
ATOM 858 O O . CYS A 1 112 ? 4.781 13.648 2.174 1 88.81 112 CYS A O 1
ATOM 860 N N . PRO A 1 113 ? 4.426 14.273 4.336 1 83.19 113 PRO A N 1
ATOM 861 C CA . PRO A 1 113 ? 5.203 15.492 4.113 1 83.19 113 PRO A CA 1
ATOM 862 C C . PRO A 1 113 ? 6.699 15.227 3.971 1 83.19 113 PRO A C 1
ATOM 864 O O . PRO A 1 113 ? 7.219 14.289 4.578 1 83.19 113 PRO A O 1
ATOM 867 N N . ASP A 1 114 ? 7.293 15.406 2.83 1 64.62 114 ASP A N 1
ATOM 868 C CA . ASP A 1 114 ? 8.711 15.148 2.609 1 64.62 114 ASP A CA 1
ATOM 869 C C . ASP A 1 114 ? 9.578 16.047 3.49 1 64.62 114 ASP A C 1
ATOM 871 O O . ASP A 1 114 ? 9.594 17.266 3.312 1 64.62 114 ASP A O 1
ATOM 875 N N . SER A 1 115 ? 9.914 15.547 4.707 1 57.12 115 SER A N 1
ATOM 876 C CA . SER A 1 115 ? 10.742 16.344 5.613 1 57.12 115 SER A CA 1
ATOM 877 C C . SER A 1 115 ? 12.133 16.562 5.039 1 57.12 115 SER A C 1
ATOM 879 O O . SER A 1 115 ? 12.953 17.266 5.648 1 57.12 115 SER A O 1
ATOM 881 N N . SER A 1 116 ? 12.43 15.695 4.047 1 51.94 116 SER A N 1
ATOM 882 C CA . SER A 1 116 ? 13.844 15.781 3.674 1 51.94 116 SER A CA 1
ATOM 883 C C . SER A 1 116 ? 14.234 17.203 3.311 1 51.94 116 SER A C 1
ATOM 885 O O . SER A 1 116 ? 15.414 17.562 3.309 1 51.94 116 SER A O 1
ATOM 887 N N . ASN A 1 117 ? 13.227 17.953 2.805 1 50.06 117 ASN A N 1
ATOM 888 C CA . ASN A 1 117 ? 13.711 19.266 2.424 1 50.06 117 ASN A CA 1
ATOM 889 C C . ASN A 1 117 ? 13.359 20.328 3.475 1 50.06 117 ASN A C 1
ATOM 891 O O . ASN A 1 117 ? 12.539 21.203 3.227 1 50.06 117 ASN A O 1
ATOM 895 N N . LEU A 1 118 ? 13.5 19.953 4.727 1 51.56 118 LEU A N 1
ATOM 896 C CA . LEU A 1 118 ? 13.188 20.828 5.852 1 51.56 118 LEU A CA 1
ATOM 897 C C . LEU A 1 118 ? 13.531 22.266 5.523 1 51.56 118 LEU A C 1
ATOM 899 O O . LEU A 1 118 ? 12.852 23.188 5.988 1 51.56 118 LEU A O 1
ATOM 903 N N . ASN A 1 119 ? 14.68 22.406 4.836 1 51.72 119 ASN A N 1
ATOM 904 C CA . ASN A 1 119 ? 15.188 23.781 4.906 1 51.72 119 ASN A CA 1
ATOM 905 C C . ASN A 1 119 ? 14.859 24.562 3.639 1 51.72 119 ASN A C 1
ATOM 907 O O . ASN A 1 119 ? 15.133 25.766 3.561 1 51.72 119 ASN A O 1
ATOM 911 N N . ALA A 1 120 ? 14.391 23.906 2.582 1 60.5 120 ALA A N 1
ATOM 912 C CA . ALA A 1 120 ? 14.219 24.797 1.436 1 60.5 120 ALA A CA 1
ATOM 913 C C . ALA A 1 120 ? 12.828 24.641 0.819 1 60.5 120 ALA A C 1
ATOM 915 O O . ALA A 1 120 ? 12.375 23.516 0.594 1 60.5 120 ALA A O 1
ATOM 916 N N . SER A 1 121 ? 12.023 25.75 1.003 1 67.69 121 SER A N 1
ATOM 917 C CA . SER A 1 121 ? 10.758 25.844 0.285 1 67.69 121 SER A CA 1
ATOM 918 C C . SER A 1 121 ? 10.969 25.734 -1.222 1 67.69 121 SER A C 1
ATOM 920 O O . SER A 1 121 ? 11.609 26.594 -1.829 1 67.69 121 SER A O 1
ATOM 922 N N . VAL A 1 122 ? 10.68 24.594 -1.765 1 79.31 122 VAL A N 1
ATOM 923 C CA . VAL A 1 122 ? 10.812 24.375 -3.201 1 79.31 122 VAL A CA 1
ATOM 924 C C . VAL A 1 122 ? 9.438 24.172 -3.822 1 79.31 122 VAL A C 1
ATOM 926 O O . VAL A 1 122 ? 8.539 23.594 -3.184 1 79.31 122 VAL A O 1
ATOM 929 N N . GLU A 1 123 ? 9.352 24.75 -4.922 1 86.62 123 GLU A N 1
ATOM 930 C CA . GLU A 1 123 ? 8.102 24.531 -5.637 1 86.62 123 GLU A CA 1
ATOM 931 C C . GLU A 1 123 ? 7.957 23.062 -6.047 1 86.62 123 GLU A C 1
ATOM 933 O O . GLU A 1 123 ? 8.891 22.469 -6.594 1 86.62 123 GLU A O 1
ATOM 938 N N . GLU A 1 124 ? 6.828 22.516 -5.668 1 88.94 124 GLU A N 1
ATOM 939 C CA . GLU A 1 124 ? 6.559 21.125 -6.02 1 88.94 124 GLU A CA 1
ATOM 940 C C . GLU A 1 124 ? 5.258 21 -6.809 1 88.94 124 GLU A C 1
ATOM 942 O O . GLU A 1 124 ? 4.301 21.734 -6.559 1 88.94 124 GLU A O 1
ATOM 947 N N . THR A 1 125 ? 5.348 20.188 -7.762 1 92.12 125 THR A N 1
ATOM 948 C CA . THR A 1 125 ? 4.172 19.891 -8.57 1 92.12 125 THR A CA 1
ATOM 949 C C . THR A 1 125 ? 3.623 18.516 -8.242 1 92.12 125 THR A C 1
ATOM 951 O O . THR A 1 125 ? 4.379 17.547 -8.172 1 92.12 125 THR A O 1
ATOM 954 N N . ILE A 1 126 ? 2.346 18.453 -7.957 1 95.19 126 ILE A N 1
ATOM 955 C CA . ILE A 1 126 ? 1.642 17.203 -7.734 1 95.19 126 ILE A CA 1
ATOM 956 C C . ILE A 1 126 ? 0.679 16.938 -8.891 1 95.19 126 ILE A C 1
ATOM 958 O O . ILE A 1 126 ? -0.104 17.812 -9.266 1 95.19 126 ILE A O 1
ATOM 962 N N . ILE A 1 127 ? 0.766 15.805 -9.477 1 96.81 127 ILE A N 1
ATOM 963 C CA . ILE A 1 127 ? -0.11 15.438 -10.586 1 96.81 127 ILE A CA 1
ATOM 964 C C . ILE A 1 127 ? -1.083 14.352 -10.141 1 96.81 127 ILE A C 1
ATOM 966 O O . ILE A 1 127 ? -0.665 13.305 -9.641 1 96.81 127 ILE A O 1
ATOM 970 N N . VAL A 1 128 ? -2.32 14.617 -10.297 1 98.12 128 VAL A N 1
ATOM 971 C CA . VAL A 1 128 ? -3.361 13.633 -10.008 1 98.12 128 VAL A CA 1
ATOM 972 C C . VAL A 1 128 ? -3.998 13.164 -11.312 1 98.12 128 VAL A C 1
ATOM 974 O O . VAL A 1 128 ? -4.531 13.969 -12.086 1 98.12 128 VAL A O 1
ATOM 977 N N . VAL A 1 129 ? -3.941 11.883 -11.539 1 97.69 129 VAL A N 1
ATOM 978 C CA . VAL A 1 129 ? -4.535 11.289 -12.734 1 97.69 129 VAL A CA 1
ATOM 979 C C . VAL A 1 129 ? -5.766 10.469 -12.344 1 97.69 129 VAL A C 1
ATOM 981 O O . VAL A 1 129 ? -5.691 9.609 -11.461 1 97.69 129 VAL A O 1
ATOM 984 N N . VAL A 1 130 ? -6.84 10.75 -12.977 1 98.12 130 VAL A N 1
ATOM 985 C CA . VAL A 1 130 ? -8.094 10.039 -12.758 1 98.12 130 VAL A CA 1
ATOM 986 C C . VAL A 1 130 ? -8.484 9.281 -14.031 1 98.12 130 VAL A C 1
ATOM 988 O O . VAL A 1 130 ? -8.648 9.891 -15.094 1 98.12 130 VAL A O 1
ATOM 991 N N . SER A 1 131 ? -8.633 8 -13.883 1 97.62 131 SER A N 1
ATOM 992 C CA . SER A 1 131 ? -8.969 7.191 -15.055 1 97.62 131 SER A CA 1
ATOM 993 C C . SER A 1 131 ? -9.875 6.023 -14.672 1 97.62 131 SER A C 1
ATOM 995 O O . SER A 1 131 ? -10.148 5.797 -13.492 1 97.62 131 SER A O 1
ATOM 997 N N . THR A 1 132 ? -10.461 5.336 -15.625 1 97.56 132 THR A N 1
ATOM 998 C CA . THR A 1 132 ? -11.273 4.141 -15.445 1 97.56 132 THR A CA 1
ATOM 999 C C . THR A 1 132 ? -11.281 3.291 -16.703 1 97.56 132 THR A C 1
ATOM 1001 O O . THR A 1 132 ? -10.945 3.781 -17.797 1 97.56 132 THR A O 1
ATOM 1004 N N . SER A 1 133 ? -11.555 2.031 -16.531 1 95 133 SER A N 1
ATOM 1005 C CA . SER A 1 133 ? -11.719 1.153 -17.688 1 95 133 SER A CA 1
ATOM 1006 C C . SER A 1 133 ? -13.188 1.055 -18.094 1 95 133 SER A C 1
ATOM 1008 O O . SER A 1 133 ? -13.531 0.329 -19.031 1 95 133 SER A O 1
ATOM 1010 N N . SER A 1 134 ? -14 1.796 -17.406 1 96.25 134 SER A N 1
ATOM 1011 C CA . SER A 1 134 ? -15.422 1.773 -17.703 1 96.25 134 SER A CA 1
ATOM 1012 C C . SER A 1 134 ? -15.711 2.42 -19.062 1 96.25 134 SER A C 1
ATOM 1014 O O . SER A 1 134 ? -15.227 3.518 -19.344 1 96.25 134 SER A O 1
ATOM 1016 N N . ALA A 1 135 ? -16.547 1.729 -19.875 1 95.25 135 ALA A N 1
ATOM 1017 C CA . ALA A 1 135 ? -16.984 2.309 -21.141 1 95.25 135 ALA A CA 1
ATOM 1018 C C . ALA A 1 135 ? -18 3.422 -20.922 1 95.25 135 ALA A C 1
ATOM 1020 O O . ALA A 1 135 ? -18.094 4.359 -21.703 1 95.25 135 ALA A O 1
ATOM 1021 N N . ILE A 1 136 ? -18.734 3.246 -19.875 1 96.25 136 ILE A N 1
ATOM 1022 C CA . ILE A 1 136 ? -19.719 4.254 -19.5 1 96.25 136 ILE A CA 1
ATOM 1023 C C . ILE A 1 136 ? -19.047 5.324 -18.641 1 96.25 136 ILE A C 1
ATOM 1025 O O . ILE A 1 136 ? -18.219 5.012 -17.781 1 96.25 136 ILE A O 1
ATOM 1029 N N . GLU A 1 137 ? -19.453 6.484 -18.766 1 96.75 137 GLU A N 1
ATOM 1030 C CA . GLU A 1 137 ? -18.875 7.582 -18 1 96.75 137 GLU A CA 1
ATOM 1031 C C . GLU A 1 137 ? -19.172 7.43 -16.516 1 96.75 137 GLU A C 1
ATOM 1033 O O . GLU A 1 137 ? -20.281 7.094 -16.125 1 96.75 137 GLU A O 1
ATOM 1038 N N . VAL A 1 138 ? -18.203 7.668 -15.805 1 97.75 138 VAL A N 1
ATOM 1039 C CA . VAL A 1 138 ? -18.297 7.613 -14.352 1 97.75 138 VAL A CA 1
ATOM 1040 C C . VAL A 1 138 ? -17.984 8.984 -13.766 1 97.75 138 VAL A C 1
ATOM 1042 O O . VAL A 1 138 ? -16.969 9.594 -14.109 1 97.75 138 VAL A O 1
ATOM 1045 N N . ASN A 1 139 ? -18.797 9.469 -12.883 1 98 139 ASN A N 1
ATOM 1046 C CA . ASN A 1 139 ? -18.609 10.789 -12.289 1 98 139 ASN A CA 1
ATOM 1047 C C . ASN A 1 139 ? -17.688 10.727 -11.078 1 98 139 ASN A C 1
ATOM 1049 O O . ASN A 1 139 ? -17.547 9.68 -10.445 1 98 139 ASN A O 1
ATOM 1053 N N . PHE A 1 140 ? -17.047 11.891 -10.773 1 97.88 140 PHE A N 1
ATOM 1054 C CA . PHE A 1 140 ? -16.234 11.984 -9.562 1 97.88 140 PHE A CA 1
ATOM 1055 C C . PHE A 1 140 ? -16.109 13.43 -9.109 1 97.88 140 PHE A C 1
ATOM 1057 O O . PHE A 1 140 ? -16.438 14.352 -9.859 1 97.88 140 PHE A O 1
ATOM 1064 N N . THR A 1 141 ? -15.75 13.586 -7.852 1 98.56 141 THR A N 1
ATOM 1065 C CA . THR A 1 141 ? -15.258 14.867 -7.355 1 98.56 141 THR A CA 1
ATOM 1066 C C . THR A 1 141 ? -13.867 14.711 -6.75 1 98.56 141 THR A C 1
ATOM 1068 O O . THR A 1 141 ? -13.539 13.656 -6.203 1 98.56 141 THR A O 1
ATOM 1071 N N . LEU A 1 142 ? -13.062 15.68 -6.895 1 98.5 142 LEU A N 1
ATOM 1072 C CA . LEU A 1 142 ? -11.695 15.727 -6.387 1 98.5 142 LEU A CA 1
ATOM 1073 C C . LEU A 1 142 ? -11.43 17.031 -5.656 1 98.5 142 LEU A C 1
ATOM 1075 O O . LEU A 1 142 ? -11.727 18.109 -6.18 1 98.5 142 LEU A O 1
ATOM 1079 N N . THR A 1 143 ? -10.938 16.938 -4.473 1 98.62 143 THR A N 1
ATOM 1080 C CA . THR A 1 143 ? -10.523 18.125 -3.729 1 98.62 143 THR A CA 1
ATOM 1081 C C . THR A 1 143 ? -9.141 17.922 -3.113 1 98.62 143 THR A C 1
ATOM 1083 O O . THR A 1 143 ? -8.914 16.953 -2.383 1 98.62 143 THR A O 1
ATOM 1086 N N . GLY A 1 144 ? -8.234 18.766 -3.506 1 98 144 GLY A N 1
ATOM 1087 C CA . GLY A 1 144 ? -6.98 18.891 -2.779 1 98 144 GLY A CA 1
ATOM 1088 C C . GLY A 1 144 ? -6.992 20.016 -1.756 1 98 144 GLY A C 1
ATOM 1089 O O . GLY A 1 144 ? -7.402 21.141 -2.061 1 98 144 GLY A O 1
ATOM 1090 N N . MET A 1 145 ? -6.559 19.688 -0.551 1 97.06 145 MET A N 1
ATOM 1091 C CA . MET A 1 145 ? -6.613 20.719 0.485 1 97.06 145 MET A CA 1
ATOM 1092 C C . MET A 1 145 ? -5.414 20.609 1.424 1 97.06 145 MET A C 1
ATOM 1094 O O . MET A 1 145 ? -4.777 19.547 1.503 1 97.06 145 MET A O 1
ATOM 1098 N N . PHE A 1 146 ? -5.168 21.703 2.07 1 94.56 146 PHE A N 1
ATOM 1099 C CA . PHE A 1 146 ? -4.184 21.688 3.146 1 94.56 146 PHE A CA 1
ATOM 1100 C C . PHE A 1 146 ? -4.824 21.25 4.461 1 94.56 146 PHE A C 1
ATOM 1102 O O . PHE A 1 146 ? -5.949 21.641 4.773 1 94.56 146 PHE A O 1
ATOM 1109 N N . VAL A 1 147 ? -4.098 20.406 5.18 1 95.19 147 VAL A N 1
ATOM 1110 C CA . VAL A 1 147 ? -4.633 19.891 6.434 1 95.19 147 VAL A CA 1
ATOM 1111 C C . VAL A 1 147 ? -4.504 20.938 7.531 1 95.19 147 VAL A C 1
ATOM 1113 O O . VAL A 1 147 ? -3.398 21.391 7.836 1 95.19 147 VAL A O 1
ATOM 1116 N N . ASP A 1 148 ? -5.656 21.203 8.133 1 91.25 148 ASP A N 1
ATOM 1117 C CA . ASP A 1 148 ? -5.656 22.125 9.273 1 91.25 148 ASP A CA 1
ATOM 1118 C C . ASP A 1 148 ? -5.023 21.484 10.5 1 91.25 148 ASP A C 1
ATOM 1120 O O . ASP A 1 148 ? -5.27 20.297 10.781 1 91.25 148 ASP A O 1
ATOM 1124 N N . ASP A 1 149 ? -4.207 22.219 11.203 1 92.5 149 ASP A N 1
ATOM 1125 C CA . ASP A 1 149 ? -3.629 21.797 12.469 1 92.5 149 ASP A CA 1
ATOM 1126 C C . ASP A 1 149 ? -2.83 20.5 12.305 1 92.5 149 ASP A C 1
ATOM 1128 O O . ASP A 1 149 ? -2.895 19.609 13.148 1 92.5 149 ASP A O 1
ATOM 1132 N N . PHE A 1 150 ? -2.195 20.453 11.164 1 95.69 150 PHE A N 1
ATOM 1133 C CA . PHE A 1 150 ? -1.403 19.25 10.938 1 95.69 150 PHE A CA 1
ATOM 1134 C C . PHE A 1 150 ? -0.356 19.078 12.031 1 95.69 150 PHE A C 1
ATOM 1136 O O . PHE A 1 150 ? -0.106 17.969 12.484 1 95.69 150 PHE A O 1
ATOM 1143 N N . ASN A 1 151 ? 0.249 20.188 12.305 1 94.88 151 ASN A N 1
ATOM 1144 C CA . ASN A 1 151 ? 1.163 20.188 13.445 1 94.88 151 ASN A CA 1
ATOM 1145 C C . ASN A 1 151 ? 0.418 20.375 14.766 1 94.88 151 ASN A C 1
ATOM 1147 O O . ASN A 1 151 ? -0.031 21.484 15.078 1 94.88 151 ASN A O 1
ATOM 1151 N N . LEU A 1 152 ? 0.407 19.312 15.461 1 96.94 152 LEU A N 1
ATOM 1152 C CA . LEU A 1 152 ? -0.316 19.359 16.719 1 96.94 152 LEU A CA 1
ATOM 1153 C C . LEU A 1 152 ? 0.391 20.25 17.734 1 96.94 152 LEU A C 1
ATOM 1155 O O . LEU A 1 152 ? 1.622 20.328 17.75 1 96.94 152 LEU A O 1
ATOM 1159 N N . GLN A 1 153 ? -0.437 20.906 18.531 1 95.69 153 GLN A N 1
ATOM 1160 C CA . GLN A 1 153 ? 0.069 21.719 19.641 1 95.69 153 GLN A CA 1
ATOM 1161 C C . GLN A 1 153 ? -0.232 21.078 20.984 1 95.69 153 GLN A C 1
ATOM 1163 O O . GLN A 1 153 ? -1.295 20.469 21.156 1 95.69 153 GLN A O 1
ATOM 1168 N N . SER A 1 154 ? 0.724 21.25 21.859 1 96.25 154 SER A N 1
ATOM 1169 C CA . SER A 1 154 ? 0.515 20.688 23.188 1 96.25 154 SER A CA 1
ATOM 1170 C C . SER A 1 154 ? -0.747 21.266 23.828 1 96.25 154 SER A C 1
ATOM 1172 O O . SER A 1 154 ? -0.988 22.469 23.781 1 96.25 154 SER A O 1
ATOM 1174 N N . ASN A 1 155 ? -1.556 20.375 24.375 1 96.06 155 ASN A N 1
ATOM 1175 C CA . ASN A 1 155 ? -2.738 20.688 25.172 1 96.06 155 ASN A CA 1
ATOM 1176 C C . ASN A 1 155 ? -3.818 21.359 24.328 1 96.06 155 ASN A C 1
ATOM 1178 O O . ASN A 1 155 ? -4.621 22.141 24.859 1 96.06 155 ASN A O 1
ATOM 1182 N N . LYS A 1 156 ? -3.779 21.234 23.125 1 97.25 156 LYS A N 1
ATOM 1183 C CA . LYS A 1 156 ? -4.832 21.703 22.234 1 97.25 156 LYS A CA 1
ATOM 1184 C C . LYS A 1 156 ? -5.562 20.531 21.594 1 97.25 156 LYS A C 1
ATOM 1186 O O . LYS A 1 156 ? -4.93 19.625 21.047 1 97.25 156 LYS A O 1
ATOM 1191 N N . ASN A 1 157 ? -6.84 20.594 21.656 1 97.88 157 ASN A N 1
ATOM 1192 C CA . ASN A 1 157 ? -7.656 19.547 21.047 1 97.88 157 ASN A CA 1
ATOM 1193 C C . ASN A 1 157 ? -7.883 19.812 19.562 1 97.88 157 ASN A C 1
ATOM 1195 O O . ASN A 1 157 ? -8.094 20.969 19.156 1 97.88 157 ASN A O 1
ATOM 1199 N N . ILE A 1 158 ? -7.812 18.828 18.844 1 98.19 158 ILE A N 1
ATOM 1200 C CA . ILE A 1 158 ? -8.328 18.891 17.469 1 98.19 158 ILE A CA 1
ATOM 1201 C C . ILE A 1 158 ? -9.367 17.797 17.266 1 98.19 158 ILE A C 1
ATOM 1203 O O . ILE A 1 158 ? -9.297 16.734 17.891 1 98.19 158 ILE A O 1
ATOM 1207 N N . THR A 1 159 ? -10.336 18.016 16.422 1 98.12 159 THR A N 1
ATOM 1208 C CA . THR A 1 159 ? -11.375 17.047 16.109 1 98.12 159 THR A CA 1
ATOM 1209 C C . THR A 1 159 ? -11.445 16.781 14.609 1 98.12 159 THR A C 1
ATOM 1211 O O . THR A 1 159 ? -11.312 17.703 13.805 1 98.12 159 THR A O 1
ATOM 1214 N N . PHE A 1 160 ? -11.695 15.617 14.266 1 97.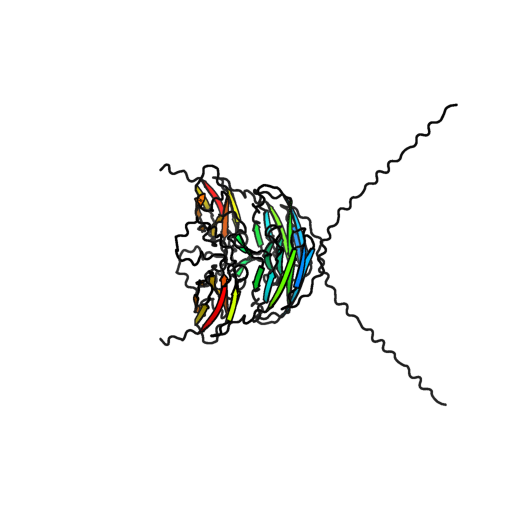62 160 PHE A N 1
ATOM 1215 C CA . PHE A 1 160 ? -11.797 15.242 12.859 1 97.62 160 PHE A CA 1
ATOM 1216 C C . PHE A 1 160 ? -12.648 13.992 12.695 1 97.62 160 PHE A C 1
ATOM 1218 O O . PHE A 1 160 ? -12.922 13.289 13.664 1 97.62 160 PHE A O 1
ATOM 1225 N N . LEU A 1 161 ? -13.094 13.805 11.484 1 96.75 161 LEU A N 1
ATOM 1226 C CA . LEU A 1 161 ? -13.836 12.609 11.086 1 96.75 161 LEU A CA 1
ATOM 1227 C C . LEU A 1 161 ? -12.922 11.625 10.367 1 96.75 161 LEU A C 1
ATOM 1229 O O . LEU A 1 161 ? -12.102 12.023 9.539 1 96.75 161 LEU A O 1
ATOM 1233 N N . SER A 1 162 ? -13.023 10.383 10.719 1 97 162 SER A N 1
ATOM 1234 C CA . SER A 1 162 ? -12.266 9.328 10.055 1 97 162 SER A CA 1
ATOM 1235 C C . SER A 1 162 ? -13.141 8.117 9.75 1 97 162 SER A C 1
ATOM 1237 O O . SER A 1 162 ? -14.188 7.934 10.375 1 97 162 SER A O 1
ATOM 1239 N N . ASP A 1 163 ? -12.82 7.379 8.805 1 96.25 163 ASP A N 1
ATOM 1240 C CA . ASP A 1 163 ? -13.43 6.109 8.43 1 96.25 163 ASP A CA 1
ATOM 1241 C C . ASP A 1 163 ? -12.414 5.184 7.766 1 96.25 163 ASP A C 1
ATOM 1243 O O . ASP A 1 163 ? -11.266 5.574 7.535 1 96.25 163 ASP A O 1
ATOM 1247 N N . PRO A 1 164 ? -12.734 3.959 7.453 1 95.06 164 PRO A N 1
ATOM 1248 C CA . PRO A 1 164 ? -11.75 2.994 6.957 1 95.06 164 PRO A CA 1
ATOM 1249 C C . PRO A 1 164 ? -11.078 3.451 5.664 1 95.06 164 PRO A C 1
ATOM 1251 O O . PRO A 1 164 ? -9.93 3.072 5.395 1 95.06 164 PRO A O 1
ATOM 1254 N N . SER A 1 165 ? -11.703 4.242 4.875 1 95.94 165 SER A N 1
ATOM 1255 C CA . SER A 1 165 ? -11.148 4.68 3.6 1 95.94 165 SER A CA 1
ATOM 1256 C C . SER A 1 165 ? -10.5 6.059 3.723 1 95.94 165 SER A C 1
ATOM 1258 O O . SER A 1 165 ? -9.992 6.598 2.738 1 95.94 165 SER A O 1
ATOM 1260 N N . ALA A 1 166 ? -10.562 6.656 4.906 1 97.19 166 ALA A N 1
ATOM 1261 C CA . ALA A 1 166 ? -10.047 8.008 5.098 1 97.19 166 ALA A CA 1
ATOM 1262 C C . ALA A 1 166 ? -9.312 8.133 6.43 1 97.19 166 ALA A C 1
ATOM 1264 O O . ALA A 1 166 ? -9.695 8.938 7.281 1 97.19 166 ALA A O 1
ATOM 1265 N N . PRO A 1 167 ? -8.242 7.395 6.559 1 97.12 167 PRO A N 1
ATOM 1266 C CA . PRO A 1 167 ? -7.445 7.547 7.781 1 97.12 167 PRO A CA 1
ATOM 1267 C C . PRO A 1 167 ? -6.863 8.945 7.938 1 97.12 167 PRO A C 1
ATOM 1269 O O . PRO A 1 167 ? -6.754 9.688 6.957 1 97.12 167 PRO A O 1
ATOM 1272 N N . GLN A 1 168 ? -6.629 9.289 9.195 1 97.56 168 GLN A N 1
ATOM 1273 C CA . GLN A 1 168 ? -6.039 10.594 9.492 1 97.56 168 GLN A CA 1
ATOM 1274 C C . GLN A 1 168 ? -4.727 10.445 10.25 1 97.56 168 GLN A C 1
ATOM 1276 O O . GLN A 1 168 ? -4.57 9.531 11.062 1 97.56 168 GLN A O 1
ATOM 1281 N N . TYR A 1 169 ? -3.818 11.328 9.93 1 96.44 169 TYR A N 1
ATOM 1282 C CA . TYR A 1 169 ? -2.637 11.398 10.781 1 96.44 169 TYR A CA 1
ATOM 1283 C C . TYR A 1 169 ? -2.131 12.828 10.898 1 96.44 169 TYR A C 1
ATOM 1285 O O . TYR A 1 169 ? -2.443 13.672 10.055 1 96.44 169 TYR A O 1
ATOM 1293 N N . TYR A 1 170 ? -1.449 13.078 11.898 1 96.5 170 TYR A N 1
ATOM 1294 C CA . TYR A 1 170 ? -0.922 14.391 12.258 1 96.5 170 TYR A CA 1
ATOM 1295 C C . TYR A 1 170 ? 0.505 14.281 12.773 1 96.5 170 TYR A C 1
ATOM 1297 O O . TYR A 1 170 ? 0.989 13.18 13.055 1 96.5 170 TYR A O 1
ATOM 1305 N N . GLN A 1 171 ? 1.104 15.438 12.828 1 95 171 GLN A N 1
ATOM 1306 C CA . GLN A 1 171 ? 2.496 15.5 13.258 1 95 171 GLN A CA 1
ATOM 1307 C C . GLN A 1 171 ? 2.629 16.234 14.586 1 95 171 GLN A C 1
ATOM 1309 O O . GLN A 1 171 ? 1.905 17.188 14.852 1 95 171 GLN A O 1
ATOM 1314 N N . TYR A 1 172 ? 3.539 15.742 15.43 1 94.88 172 TYR A N 1
ATOM 1315 C CA . TYR A 1 172 ? 3.893 16.438 16.656 1 94.88 172 TYR A CA 1
ATOM 1316 C C . TYR A 1 172 ? 5.406 16.562 16.797 1 94.88 172 TYR A C 1
ATOM 1318 O O . TYR A 1 172 ? 6.141 15.617 16.5 1 94.88 172 TYR A O 1
ATOM 1326 N N . GLU A 1 173 ? 5.758 17.703 17.266 1 93.44 173 GLU A N 1
ATOM 1327 C CA . GLU A 1 173 ? 7.164 17.953 17.562 1 93.44 173 GLU A CA 1
ATOM 1328 C C . GLU A 1 173 ? 7.383 18.188 19.047 1 93.44 173 GLU A C 1
ATOM 1330 O O . GLU A 1 173 ? 6.773 19.078 19.656 1 93.44 173 GLU A O 1
ATOM 1335 N N . PHE A 1 174 ? 8.352 17.453 19.578 1 93.81 174 PHE A N 1
ATOM 1336 C CA . PHE A 1 174 ? 8.688 17.641 21 1 93.81 174 PHE A CA 1
ATOM 1337 C C . PHE A 1 174 ? 9.211 19.047 21.25 1 93.81 174 PHE A C 1
ATOM 1339 O O . PHE A 1 174 ? 10.164 19.484 20.609 1 93.81 174 PHE A O 1
ATOM 1346 N N . PRO A 1 175 ? 8.555 19.703 22.203 1 93.06 175 PRO A N 1
ATOM 1347 C CA . PRO A 1 175 ? 9.148 20.984 22.578 1 93.06 175 PRO A CA 1
ATOM 1348 C C . PRO A 1 175 ? 10.477 20.828 23.312 1 93.06 175 PRO A C 1
ATOM 1350 O O . PRO A 1 175 ? 10.797 19.734 23.797 1 93.06 175 PRO A O 1
ATOM 1353 N N . GLU A 1 176 ? 11.188 21.938 23.312 1 90.81 176 GLU A N 1
ATOM 1354 C CA . GLU A 1 176 ? 12.445 21.922 24.062 1 90.81 176 GLU A CA 1
ATOM 1355 C C . GLU A 1 176 ? 12.203 21.594 25.531 1 90.81 176 GLU A C 1
ATOM 1357 O O . GLU A 1 176 ? 11.266 22.109 26.141 1 90.81 176 GLU A O 1
ATOM 1362 N N . GLY A 1 177 ? 13 20.672 26.062 1 89.12 177 GLY A N 1
ATOM 1363 C CA . GLY A 1 177 ? 12.945 20.328 27.469 1 89.12 177 GLY A CA 1
ATOM 1364 C C . GLY A 1 177 ? 11.867 19.328 27.797 1 89.12 177 GLY A C 1
ATOM 1365 O O . GLY A 1 177 ? 11.727 18.922 28.969 1 89.12 177 GLY A O 1
ATOM 1366 N N . VAL A 1 178 ? 11.086 18.891 26.953 1 92.31 178 VAL A N 1
ATOM 1367 C CA . VAL A 1 178 ? 10.031 17.906 27.188 1 92.31 178 VAL A CA 1
ATOM 1368 C C . VAL A 1 178 ? 10.461 16.547 26.625 1 92.31 178 VAL A C 1
ATOM 1370 O O . VAL A 1 178 ? 10.75 16.438 25.422 1 92.31 178 VAL A O 1
ATOM 1373 N N . ASP A 1 179 ? 10.438 15.539 27.484 1 91 179 ASP A N 1
ATOM 1374 C CA . ASP A 1 179 ? 10.953 14.242 27.047 1 91 179 ASP A CA 1
ATOM 1375 C C . ASP A 1 179 ? 9.836 13.195 27 1 91 179 ASP A C 1
ATOM 1377 O O . ASP A 1 179 ? 10.047 12.086 26.516 1 91 179 ASP A O 1
ATOM 1381 N N . MET A 1 180 ? 8.711 13.656 27.484 1 93.38 180 MET A N 1
ATOM 1382 C CA . MET A 1 180 ? 7.605 12.703 27.516 1 93.38 180 MET A CA 1
ATOM 1383 C C . MET A 1 180 ? 6.27 13.414 27.312 1 93.38 180 MET A C 1
ATOM 1385 O O . MET A 1 180 ? 6.047 14.5 27.859 1 93.38 180 MET A O 1
ATOM 1389 N N . VAL A 1 181 ? 5.438 12.766 26.5 1 95.69 181 VAL A N 1
ATOM 1390 C CA . VAL A 1 181 ? 4.098 13.297 26.281 1 95.69 181 VAL A CA 1
ATOM 1391 C C . VAL A 1 181 ? 3.088 12.156 26.219 1 95.69 181 VAL A C 1
ATOM 1393 O O . VAL A 1 181 ? 3.465 10.992 26.047 1 95.69 181 VAL A O 1
ATOM 1396 N N . MET A 1 182 ? 1.82 12.516 26.453 1 96.88 182 MET A N 1
ATOM 1397 C CA . MET A 1 182 ? 0.725 11.562 26.344 1 96.88 182 MET A CA 1
ATOM 1398 C C . MET A 1 182 ? -0.195 11.93 25.172 1 96.88 182 MET A C 1
ATOM 1400 O O . MET A 1 182 ? -0.727 13.039 25.125 1 96.88 182 MET A O 1
ATOM 1404 N N . VAL A 1 183 ? -0.33 11.047 24.281 1 97.12 183 VAL A N 1
ATOM 1405 C CA . VAL A 1 183 ? -1.273 11.203 23.172 1 97.12 183 VAL A CA 1
ATOM 1406 C C . VAL A 1 183 ? -2.607 10.555 23.547 1 97.12 183 VAL A C 1
ATOM 1408 O O . VAL A 1 183 ? -2.664 9.359 23.828 1 97.12 183 VAL A O 1
ATOM 1411 N N . ARG A 1 184 ? -3.623 11.336 23.453 1 97.88 184 ARG A N 1
ATOM 1412 C CA . ARG A 1 184 ? -4.938 10.828 23.844 1 97.88 184 ARG A CA 1
ATOM 1413 C C . ARG A 1 184 ? -5.953 11.031 22.734 1 97.88 184 ARG A C 1
ATOM 1415 O O . ARG A 1 184 ? -5.992 12.094 22.109 1 97.88 184 ARG A O 1
ATOM 1422 N N . ALA A 1 185 ? -6.758 10.023 22.469 1 98.31 185 ALA A N 1
ATOM 1423 C CA . ALA A 1 185 ? -7.871 10.102 21.531 1 98.31 185 ALA A CA 1
ATOM 1424 C C . ALA A 1 185 ? -9.18 9.703 22.188 1 98.31 185 ALA A C 1
ATOM 1426 O O . ALA A 1 185 ? -9.234 8.727 22.938 1 98.31 185 ALA A O 1
ATOM 1427 N N . LYS A 1 186 ? -10.172 10.492 21.953 1 98.38 186 LYS A N 1
ATOM 1428 C CA . LYS A 1 186 ? -11.516 10.219 22.438 1 98.38 186 LYS A CA 1
ATOM 1429 C C . LYS A 1 186 ? -12.539 10.281 21.312 1 98.38 186 LYS A C 1
ATOM 1431 O O . LYS A 1 186 ? -12.352 11.016 20.328 1 98.38 186 LYS A O 1
ATOM 1436 N N . SER A 1 187 ? -13.57 9.484 21.469 1 98.19 187 SER A N 1
ATOM 1437 C CA . SER A 1 187 ? -14.633 9.492 20.469 1 98.19 187 SER A CA 1
ATOM 1438 C C . SER A 1 187 ? -15.977 9.125 21.078 1 98.19 187 SER A C 1
ATOM 1440 O O . SER A 1 187 ? -16.062 8.219 21.922 1 98.19 187 SER A O 1
ATOM 1442 N N . PRO A 1 188 ? -17.031 9.789 20.672 1 97.44 188 PRO A N 1
ATOM 1443 C CA . PRO A 1 188 ? -18.359 9.336 21.078 1 97.44 188 PRO A CA 1
ATOM 1444 C C . PRO A 1 188 ? -18.844 8.117 20.266 1 97.44 188 PRO A C 1
ATOM 1446 O O . PRO A 1 188 ? -19.828 7.492 20.625 1 97.44 188 PRO A O 1
ATOM 1449 N N . ASP A 1 189 ? -18.141 7.797 19.188 1 96.56 189 ASP A N 1
ATOM 1450 C CA . ASP A 1 189 ? -18.531 6.715 18.297 1 96.56 189 ASP A CA 1
ATOM 1451 C C . ASP A 1 189 ? -17.891 5.395 18.719 1 96.56 189 ASP A C 1
ATOM 1453 O O . ASP A 1 189 ? -16.734 5.367 19.125 1 96.56 189 ASP A O 1
ATOM 1457 N N . LYS A 1 190 ? -18.516 4.293 18.453 1 94.19 190 LYS A N 1
ATOM 1458 C CA . LYS A 1 190 ? -18.047 3 18.938 1 94.19 190 LYS A CA 1
ATOM 1459 C C . LYS A 1 190 ? -17.234 2.264 17.891 1 94.19 190 LYS A C 1
ATOM 1461 O O . LYS A 1 190 ? -16.672 1.199 18.156 1 94.19 190 LYS A O 1
ATOM 1466 N N . ALA A 1 191 ? -17.188 2.836 16.734 1 94.94 191 ALA A N 1
ATOM 1467 C CA . ALA A 1 191 ? -16.406 2.17 15.703 1 94.94 191 ALA A CA 1
ATOM 1468 C C . ALA A 1 191 ? -14.977 1.893 16.188 1 94.94 191 ALA A C 1
ATOM 1470 O O . ALA A 1 191 ? -14.336 2.762 16.781 1 94.94 191 ALA A O 1
ATOM 1471 N N . CYS A 1 192 ? -14.539 0.706 15.922 1 93.94 192 CYS A N 1
ATOM 1472 C CA . CYS A 1 192 ? -13.211 0.29 16.359 1 93.94 192 CYS A CA 1
ATOM 1473 C C . CYS A 1 192 ? -12.125 0.995 15.539 1 93.94 192 CYS A C 1
ATOM 1475 O O . CYS A 1 192 ? -12.25 1.127 14.32 1 93.94 192 CYS A O 1
ATOM 1477 N N . ALA A 1 193 ? -11.094 1.437 16.297 1 95.31 193 ALA A N 1
ATOM 1478 C CA . ALA A 1 193 ? -9.992 2.119 15.625 1 95.31 193 ALA A CA 1
ATOM 1479 C C . ALA A 1 193 ? -8.656 1.801 16.297 1 95.31 193 ALA A C 1
ATOM 1481 O O . ALA A 1 193 ? -8.617 1.267 17.406 1 95.31 193 ALA A O 1
ATOM 1482 N N . TYR A 1 194 ? -7.594 2.02 15.539 1 93.5 194 TYR A N 1
ATOM 1483 C CA . TYR A 1 194 ? -6.25 2.074 16.109 1 93.5 194 TYR A CA 1
ATOM 1484 C C . TYR A 1 194 ? -5.797 3.518 16.297 1 93.5 194 TYR A C 1
ATOM 1486 O O . TYR A 1 194 ? -5.98 4.355 15.414 1 93.5 194 TYR A O 1
ATOM 1494 N N . LEU A 1 195 ? -5.32 3.766 17.469 1 95.5 195 LEU A N 1
ATOM 1495 C CA . LEU A 1 195 ? -4.422 4.895 17.688 1 95.5 195 LEU A CA 1
ATOM 1496 C C . LEU A 1 195 ? -2.965 4.449 17.609 1 95.5 195 LEU A C 1
ATOM 1498 O O . LEU A 1 195 ? -2.561 3.514 18.297 1 95.5 195 LEU A O 1
ATOM 1502 N N . SER A 1 196 ? -2.201 5.105 16.75 1 93.62 196 SER A N 1
ATOM 1503 C CA . SER A 1 196 ? -0.814 4.688 16.562 1 93.62 196 SER A CA 1
ATOM 1504 C C . SER A 1 196 ? 0.123 5.891 16.531 1 93.62 196 SER A C 1
ATOM 1506 O O . SER A 1 196 ? -0.281 6.984 16.141 1 93.62 196 SER A O 1
ATOM 1508 N N . VAL A 1 197 ? 1.314 5.691 17.078 1 92.88 197 VAL A N 1
ATOM 1509 C CA . VAL A 1 197 ? 2.381 6.676 16.922 1 92.88 197 VAL A CA 1
ATOM 1510 C C . VAL A 1 197 ? 3.539 6.066 16.141 1 92.88 197 VAL A C 1
ATOM 1512 O O . VAL A 1 197 ? 3.881 4.895 16.328 1 92.88 197 VAL A O 1
ATOM 1515 N N . GLN A 1 198 ? 4.051 6.859 15.203 1 88.56 198 GLN A N 1
ATOM 1516 C CA . GLN A 1 198 ? 5.121 6.398 14.32 1 88.56 198 GLN A CA 1
ATOM 1517 C C . GLN A 1 198 ? 6.211 7.461 14.18 1 88.56 198 GLN A C 1
ATOM 1519 O O . GLN A 1 198 ? 5.953 8.648 14.375 1 88.56 198 GLN A O 1
ATOM 1524 N N . ASN A 1 199 ? 7.414 6.93 13.828 1 86 199 ASN A N 1
ATOM 1525 C CA . ASN A 1 199 ? 8.438 7.895 13.445 1 86 199 ASN A CA 1
ATOM 1526 C C . ASN A 1 199 ? 7.988 8.75 12.266 1 86 199 ASN A C 1
ATOM 1528 O O . ASN A 1 199 ? 7.375 8.25 11.328 1 86 199 ASN A O 1
ATOM 1532 N N . ALA A 1 200 ? 8.336 10.047 12.367 1 87.5 200 ALA A N 1
ATOM 1533 C CA . ALA A 1 200 ? 7.918 10.945 11.297 1 87.5 200 ALA A CA 1
ATOM 1534 C C . ALA A 1 200 ? 8.781 10.75 10.047 1 87.5 200 ALA A C 1
ATOM 1536 O O . ALA A 1 200 ? 9.547 11.641 9.672 1 87.5 200 ALA A O 1
ATOM 1537 N N . LYS A 1 201 ? 8.586 9.625 9.5 1 82.5 201 LYS A N 1
ATOM 1538 C CA . LYS A 1 201 ? 9.281 9.258 8.266 1 82.5 201 LYS A CA 1
ATOM 1539 C C . LYS A 1 201 ? 8.312 8.68 7.238 1 82.5 201 LYS A C 1
ATOM 1541 O O . LYS A 1 201 ? 7.23 8.219 7.594 1 82.5 201 LYS A O 1
ATOM 1546 N N . CYS A 1 202 ? 8.789 8.836 6.059 1 83 202 CYS A N 1
ATOM 1547 C CA . CYS A 1 202 ? 7.965 8.297 4.98 1 83 202 CYS A CA 1
ATOM 1548 C C . CYS A 1 202 ? 8.508 6.961 4.496 1 83 202 CYS A C 1
ATOM 1550 O O . CYS A 1 202 ? 9.719 6.73 4.512 1 83 202 CYS A O 1
ATOM 1552 N N . PRO A 1 203 ? 7.637 6.035 4.086 1 83 203 PRO A N 1
ATOM 1553 C CA . PRO A 1 203 ? 6.195 6.238 3.922 1 83 203 PRO A CA 1
ATOM 1554 C C . PRO A 1 203 ? 5.43 6.121 5.238 1 83 203 PRO A C 1
ATOM 1556 O O . PRO A 1 203 ? 5.875 5.422 6.152 1 83 203 PRO A O 1
ATOM 1559 N N . ILE A 1 204 ? 4.297 6.812 5.227 1 87.06 204 ILE A N 1
ATOM 1560 C CA . ILE A 1 204 ? 3.395 6.715 6.371 1 87.06 204 ILE A CA 1
ATOM 1561 C C . ILE A 1 204 ? 2.621 5.402 6.309 1 87.06 204 ILE A C 1
ATOM 1563 O O . ILE A 1 204 ? 2.201 4.969 5.23 1 87.06 204 ILE A O 1
ATOM 1567 N N . LEU A 1 205 ? 2.441 4.793 7.434 1 89.94 205 LEU A N 1
ATOM 1568 C CA . LEU A 1 205 ? 1.643 3.576 7.531 1 89.94 205 LEU A CA 1
ATOM 1569 C C . LEU A 1 205 ? 0.265 3.875 8.117 1 89.94 205 LEU A C 1
ATOM 1571 O O . LEU A 1 205 ? 0.063 3.77 9.328 1 89.94 205 LEU A O 1
ATOM 1575 N N . ASP A 1 206 ? -0.636 4.176 7.234 1 91.25 206 ASP A N 1
ATOM 1576 C CA . ASP A 1 206 ? -1.937 4.668 7.68 1 91.25 206 ASP A CA 1
ATOM 1577 C C . ASP A 1 206 ? -3.059 3.732 7.23 1 91.25 206 ASP A C 1
ATOM 1579 O O . ASP A 1 206 ? -4.227 4.129 7.195 1 91.25 206 ASP A O 1
ATOM 1583 N N . GLY A 1 207 ? -2.705 2.58 6.848 1 89.75 207 GLY A N 1
ATOM 1584 C CA . GLY A 1 207 ? -3.699 1.566 6.539 1 89.75 207 GLY A CA 1
ATOM 1585 C C . GLY A 1 207 ? -3.963 0.616 7.691 1 89.75 207 GLY A C 1
ATOM 1586 O O . GLY A 1 207 ? -3.09 0.392 8.531 1 89.75 207 GLY A O 1
ATOM 1587 N N . VAL A 1 208 ? -5.133 0.006 7.621 1 85.62 208 VAL A N 1
ATOM 1588 C CA . VAL A 1 208 ? -5.484 -0.938 8.68 1 85.62 208 VAL A CA 1
ATOM 1589 C C . VAL A 1 208 ? -4.52 -2.121 8.656 1 85.62 208 VAL A C 1
ATOM 1591 O O . VAL A 1 208 ? -4.203 -2.693 9.703 1 85.62 208 VAL A O 1
ATOM 1594 N N . SER A 1 209 ? -3.955 -2.377 7.488 1 82.25 209 SER A N 1
ATOM 1595 C CA . SER A 1 209 ? -3.07 -3.529 7.344 1 82.25 209 SER A CA 1
ATOM 1596 C C . SER A 1 209 ? -1.618 -3.146 7.605 1 82.25 209 SER A C 1
ATOM 1598 O O . SER A 1 209 ? -0.757 -4.02 7.746 1 82.25 209 SER A O 1
ATOM 1600 N N . THR A 1 210 ? -1.326 -1.889 7.715 1 84.38 210 THR A N 1
ATOM 1601 C CA . THR A 1 210 ? 0.078 -1.499 7.773 1 84.38 210 THR A CA 1
ATOM 1602 C C . THR A 1 210 ? 0.393 -0.813 9.102 1 84.38 210 THR A C 1
ATOM 1604 O O . THR A 1 210 ? 1.542 -0.808 9.547 1 84.38 210 THR A O 1
ATOM 1607 N N . VAL A 1 211 ? -0.545 -0.341 9.75 1 79.62 211 VAL A N 1
ATOM 1608 C CA . VAL A 1 211 ? -0.345 0.593 10.852 1 79.62 211 VAL A CA 1
ATOM 1609 C C . VAL A 1 211 ? 0.349 -0.118 12.016 1 79.62 211 VAL A C 1
ATOM 1611 O O . VAL A 1 211 ? 0.989 0.523 12.852 1 79.62 211 VAL A O 1
ATOM 1614 N N . ARG A 1 212 ? 0.26 -1.401 11.992 1 71.94 212 ARG A N 1
ATOM 1615 C CA . ARG A 1 212 ? 0.826 -2.16 13.102 1 71.94 212 ARG A CA 1
ATOM 1616 C C . ARG A 1 212 ? 2.252 -2.605 12.797 1 71.94 212 ARG A C 1
ATOM 1618 O O . ARG A 1 212 ? 2.854 -3.357 13.562 1 71.94 212 ARG A O 1
ATOM 1625 N N . TYR A 1 213 ? 2.664 -2.035 11.656 1 71.44 213 TYR A N 1
ATOM 1626 C CA . TYR A 1 213 ? 3.998 -2.48 11.258 1 71.44 213 TYR A CA 1
ATOM 1627 C C . TYR A 1 213 ? 5.062 -1.884 12.172 1 71.44 213 TYR A C 1
ATOM 1629 O O . TYR A 1 213 ? 4.922 -0.753 12.648 1 71.44 213 TYR A O 1
ATOM 1637 N N . ASN A 1 214 ? 6.25 -2.602 12.383 1 56.22 214 ASN A N 1
ATOM 1638 C CA . ASN A 1 214 ? 7.512 -2.311 13.062 1 56.22 214 ASN A CA 1
ATOM 1639 C C . ASN A 1 214 ? 7.293 -1.995 14.539 1 56.22 214 ASN A C 1
ATOM 1641 O O . ASN A 1 214 ? 8.047 -1.219 15.133 1 56.22 214 ASN A O 1
ATOM 1645 N N . GLU A 1 215 ? 6.434 -2.635 15 1 52.66 215 GLU A N 1
ATOM 1646 C CA . GLU A 1 215 ? 6.344 -2.453 16.453 1 52.66 215 GLU A CA 1
ATOM 1647 C C . GLU A 1 215 ? 5.871 -1.045 16.797 1 52.66 215 GLU A C 1
ATOM 1649 O O . GLU A 1 215 ? 6.254 -0.496 17.828 1 52.66 215 GLU A O 1
ATOM 1654 N N . GLY A 1 216 ? 5.375 -0.315 15.664 1 58 216 GLY A N 1
ATOM 1655 C CA . GLY A 1 216 ? 4.801 0.912 16.188 1 58 216 GLY A CA 1
ATOM 1656 C C . GLY A 1 216 ? 3.93 0.685 17.406 1 58 216 GLY A C 1
ATOM 1657 O O . GLY A 1 216 ? 3.607 -0.456 17.75 1 58 216 GLY A O 1
ATOM 1658 N N . PHE A 1 217 ? 3.955 1.732 18.125 1 80.81 217 PHE A N 1
ATOM 1659 C CA . PHE A 1 217 ? 3.111 1.705 19.328 1 80.81 217 PHE A CA 1
ATOM 1660 C C . PHE A 1 217 ? 1.662 2.01 18.969 1 80.81 217 PHE A C 1
ATOM 1662 O O . PHE A 1 217 ? 1.381 2.998 18.281 1 80.81 217 PHE A O 1
ATOM 1669 N N . PHE A 1 218 ? 0.848 0.965 19.125 1 86.88 218 PHE A N 1
ATOM 1670 C CA . PHE A 1 218 ? -0.554 1.206 18.797 1 86.88 218 PHE A CA 1
ATOM 1671 C C . PHE A 1 218 ? -1.454 0.75 19.938 1 86.88 218 PHE A C 1
ATOM 1673 O O . PHE A 1 218 ? -1.037 -0.043 20.797 1 86.88 218 PHE A O 1
ATOM 1680 N N . GLN A 1 219 ? -2.604 1.346 20.016 1 88.06 219 GLN A N 1
ATOM 1681 C CA . GLN A 1 219 ? -3.652 0.989 20.969 1 88.06 219 GLN A CA 1
ATOM 1682 C C . GLN A 1 219 ? -5.004 0.862 20.266 1 88.06 219 GLN A C 1
ATOM 1684 O O . GLN A 1 219 ? -5.336 1.664 19.391 1 88.06 219 GLN A O 1
ATOM 1689 N N . THR A 1 220 ? -5.668 -0.214 20.562 1 89.44 220 THR A N 1
ATOM 1690 C CA . THR A 1 220 ? -7.043 -0.341 20.094 1 89.44 220 THR A CA 1
ATOM 1691 C C . THR A 1 220 ? -7.953 0.654 20.812 1 89.44 220 THR A C 1
ATOM 1693 O O . THR A 1 220 ? -7.812 0.88 22.016 1 89.44 220 THR A O 1
ATOM 1696 N N . MET A 1 221 ? -8.93 1.156 20 1 94.31 221 MET A N 1
ATOM 1697 C CA . MET A 1 221 ? -9.789 2.191 20.578 1 94.31 221 MET A CA 1
ATOM 1698 C C . MET A 1 221 ? -11.242 1.975 20.156 1 94.31 221 MET A C 1
ATOM 1700 O O . MET A 1 221 ? -11.555 1.923 18.969 1 94.31 221 MET A O 1
ATOM 1704 N N . THR A 1 222 ? -12.086 1.867 21.141 1 94.44 222 THR A N 1
ATOM 1705 C CA . THR A 1 222 ? -13.516 2.02 20.906 1 94.44 222 THR A CA 1
ATOM 1706 C C . THR A 1 222 ? -13.961 3.453 21.188 1 94.44 222 THR A C 1
ATOM 1708 O O . THR A 1 222 ? -14.148 4.242 20.266 1 94.44 222 THR A O 1
ATOM 1711 N N . LYS A 1 223 ? -13.75 3.836 22.531 1 96.19 223 LYS A N 1
ATOM 1712 C CA . LYS A 1 223 ? -14.164 5.195 22.875 1 96.19 223 LYS A CA 1
ATOM 1713 C C . LYS A 1 223 ? -12.961 6.07 23.203 1 96.19 223 LYS A C 1
ATOM 1715 O O . LYS A 1 223 ? -13.016 7.293 23.062 1 96.19 223 LYS A O 1
ATOM 1720 N N . GLN A 1 224 ? -11.953 5.406 23.734 1 96.88 224 GLN A N 1
ATOM 1721 C CA . GLN A 1 224 ? -10.773 6.184 24.094 1 96.88 224 GLN A CA 1
ATOM 1722 C C . GLN A 1 224 ? -9.508 5.328 24.016 1 96.88 224 GLN A C 1
ATOM 1724 O O . GLN A 1 224 ? -9.578 4.102 24.109 1 96.88 224 GLN A O 1
ATOM 17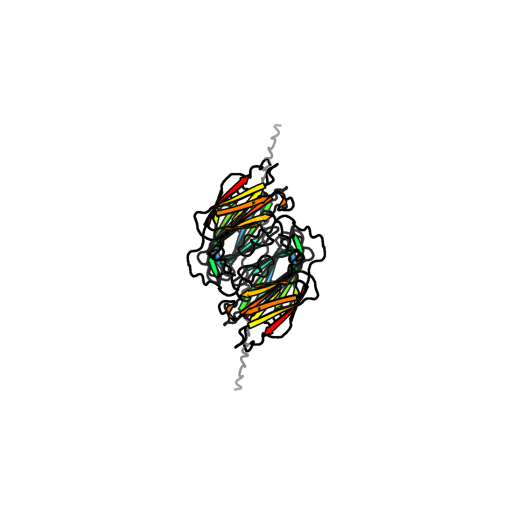29 N N . ALA A 1 225 ? -8.438 5.926 23.812 1 96.19 225 ALA A N 1
ATOM 1730 C CA . ALA A 1 225 ? -7.109 5.328 23.844 1 96.19 225 ALA A CA 1
ATOM 1731 C C . ALA A 1 225 ? -6.043 6.375 24.156 1 96.19 225 ALA A C 1
ATOM 1733 O O . ALA A 1 225 ? -6.242 7.566 23.891 1 96.19 225 ALA A O 1
ATOM 1734 N N . ALA A 1 226 ? -4.973 5.879 24.734 1 95.56 226 ALA A N 1
ATOM 1735 C CA . ALA A 1 226 ? -3.855 6.77 25.047 1 95.56 226 ALA A CA 1
ATOM 1736 C C . ALA A 1 226 ? -2.52 6.051 24.875 1 95.56 226 ALA A C 1
ATOM 1738 O O . ALA A 1 226 ? -2.41 4.855 25.141 1 95.56 226 ALA A O 1
ATOM 1739 N N . ILE A 1 227 ? -1.569 6.766 24.422 1 93.06 227 ILE A N 1
ATOM 1740 C CA . ILE A 1 227 ? -0.208 6.266 24.266 1 93.06 227 ILE A CA 1
ATOM 1741 C C . ILE A 1 227 ? 0.781 7.27 24.859 1 93.06 227 ILE A C 1
ATOM 1743 O O . ILE A 1 227 ? 0.74 8.453 24.531 1 93.06 227 ILE A O 1
ATOM 1747 N N . THR A 1 228 ? 1.633 6.793 25.688 1 93.19 228 THR A N 1
ATOM 1748 C CA . THR A 1 228 ? 2.746 7.602 26.172 1 93.19 228 THR A CA 1
ATOM 1749 C C . THR A 1 228 ? 3.924 7.531 25.203 1 93.19 228 THR A C 1
ATOM 1751 O O . THR A 1 228 ? 4.355 6.441 24.812 1 93.19 228 THR A O 1
ATOM 1754 N N . VAL A 1 229 ? 4.418 8.711 24.828 1 92.38 229 VAL A N 1
ATOM 1755 C CA . VAL A 1 229 ? 5.527 8.781 23.891 1 92.38 229 VAL A CA 1
ATOM 1756 C C . VAL A 1 229 ? 6.719 9.477 24.547 1 92.38 229 VAL A C 1
ATOM 1758 O O . VAL A 1 229 ? 6.574 10.555 25.125 1 92.38 229 VAL A O 1
ATOM 1761 N N . THR A 1 230 ? 7.859 8.828 24.453 1 91.56 230 THR A N 1
ATOM 1762 C CA . THR A 1 230 ? 9.078 9.445 24.969 1 91.56 230 THR A CA 1
ATOM 1763 C C . THR A 1 230 ? 9.992 9.859 23.812 1 91.56 230 THR A C 1
ATOM 1765 O O . THR A 1 230 ? 9.953 9.258 22.734 1 91.56 230 THR A O 1
ATOM 1768 N N . ARG A 1 231 ? 10.766 10.805 24.047 1 88.5 231 ARG A N 1
ATOM 1769 C CA . ARG A 1 231 ? 11.617 11.391 23.031 1 88.5 231 ARG A CA 1
ATOM 1770 C C . ARG A 1 231 ? 12.602 10.359 22.469 1 88.5 231 ARG A C 1
ATOM 1772 O O . ARG A 1 231 ? 13.008 10.445 21.312 1 88.5 231 ARG A O 1
ATOM 1779 N N . ASP A 1 232 ? 12.977 9.375 23.188 1 86.94 232 ASP A N 1
ATOM 1780 C CA . ASP A 1 232 ? 13.984 8.398 22.797 1 86.94 232 ASP A CA 1
ATOM 1781 C C . ASP A 1 232 ? 13.375 7.277 21.969 1 86.94 232 ASP A C 1
ATOM 1783 O O . ASP A 1 232 ? 14.094 6.441 21.422 1 86.94 232 ASP A O 1
ATOM 1787 N N . MET A 1 233 ? 12.078 7.359 21.797 1 84.12 233 MET A N 1
ATOM 1788 C CA . MET A 1 233 ? 11.375 6.281 21.109 1 84.12 233 MET A CA 1
ATOM 1789 C C . MET A 1 233 ? 11.75 6.246 19.641 1 84.12 233 MET A C 1
ATOM 1791 O O . MET A 1 233 ? 11.766 5.176 19.016 1 84.12 233 MET A O 1
ATOM 1795 N N . PHE A 1 234 ? 12.094 7.32 19.062 1 80.62 234 PHE A N 1
ATOM 1796 C CA . PHE A 1 234 ? 12.289 7.359 17.625 1 80.62 234 PHE A CA 1
ATOM 1797 C C . PHE A 1 234 ? 13.695 7.832 17.281 1 80.62 234 PHE A C 1
ATOM 1799 O O . PHE A 1 234 ? 13.875 8.719 16.438 1 80.62 234 PHE A O 1
ATOM 1806 N N . ASN A 1 235 ? 14.57 7.191 17.844 1 74.5 235 ASN A N 1
ATOM 1807 C CA . ASN A 1 235 ? 16 7.316 17.594 1 74.5 235 ASN A CA 1
ATOM 1808 C C . ASN A 1 235 ? 16.422 8.781 17.5 1 74.5 235 ASN A C 1
ATOM 1810 O O . ASN A 1 235 ? 17.141 9.164 16.578 1 74.5 235 ASN A O 1
ATOM 1814 N N . GLY A 1 236 ? 15.852 9.492 18.297 1 71.25 236 GLY A N 1
ATOM 1815 C CA . GLY A 1 236 ? 16.344 10.852 18.406 1 71.25 236 GLY A CA 1
ATOM 1816 C C . GLY A 1 236 ? 15.555 11.844 17.578 1 71.25 236 GLY A C 1
ATOM 1817 O O . GLY A 1 236 ? 15.875 13.039 17.547 1 71.25 236 GLY A O 1
ATOM 1818 N N . SER A 1 237 ? 14.641 11.359 16.844 1 82.19 237 SER A N 1
ATOM 1819 C CA . SER A 1 237 ? 13.805 12.32 16.156 1 82.19 237 SER A CA 1
ATOM 1820 C C . SER A 1 237 ? 12.867 13.039 17.125 1 82.19 237 SER A C 1
ATOM 1822 O O . SER A 1 237 ? 12.32 12.422 18.031 1 82.19 237 SER A O 1
ATOM 1824 N N . ASP A 1 238 ? 12.773 14.344 16.875 1 90.06 238 ASP A N 1
ATOM 1825 C CA . ASP A 1 238 ? 11.859 15.125 17.703 1 90.06 238 ASP A CA 1
ATOM 1826 C C . ASP A 1 238 ? 10.453 15.125 17.125 1 90.06 238 ASP A C 1
ATOM 1828 O O . ASP A 1 238 ? 9.539 15.727 17.703 1 90.06 238 ASP A O 1
ATOM 1832 N N . LEU A 1 239 ? 10.344 14.469 16.016 1 90.81 239 LEU A N 1
ATOM 1833 C CA . LEU A 1 239 ? 9.062 14.477 15.32 1 90.81 239 LEU A CA 1
ATOM 1834 C C . LEU A 1 239 ? 8.461 13.07 15.281 1 90.81 239 LEU A C 1
ATOM 1836 O O . LEU A 1 239 ? 9.18 12.086 15.086 1 90.81 239 LEU A O 1
ATOM 1840 N N . PHE A 1 240 ? 7.172 13.008 15.508 1 91.69 240 PHE A N 1
ATOM 1841 C CA . PHE A 1 240 ? 6.484 11.742 15.281 1 91.69 240 PHE A CA 1
ATOM 1842 C C . PHE A 1 240 ? 5.082 11.984 14.727 1 91.69 240 PHE A C 1
ATOM 1844 O O . PHE A 1 240 ? 4.551 13.094 14.82 1 91.69 240 PHE A O 1
ATOM 1851 N N . PHE A 1 241 ? 4.555 10.984 14.117 1 93.19 241 PHE A N 1
ATOM 1852 C CA . PHE A 1 241 ? 3.195 11.031 13.594 1 93.19 241 PHE A CA 1
ATOM 1853 C C . PHE A 1 241 ? 2.225 10.352 14.547 1 93.19 241 PHE A C 1
ATOM 1855 O O . PHE A 1 241 ? 2.564 9.352 15.18 1 93.19 241 PHE A O 1
ATOM 1862 N N . VAL A 1 242 ? 1.093 10.93 14.688 1 96 242 VAL A N 1
ATOM 1863 C CA . VAL A 1 242 ? -0.054 10.297 15.328 1 96 242 VAL A CA 1
ATOM 1864 C C . VAL A 1 242 ? -1.058 9.852 14.273 1 96 242 VAL A C 1
ATOM 1866 O O . VAL A 1 242 ? -1.548 10.664 13.484 1 96 242 VAL A O 1
ATOM 1869 N N . VAL A 1 243 ? -1.369 8.578 14.289 1 96.31 243 VAL A N 1
ATOM 1870 C CA . VAL A 1 243 ? -2.178 8.016 13.219 1 96.31 243 VAL A CA 1
ATOM 1871 C C . VAL A 1 243 ? -3.453 7.406 13.797 1 96.31 243 VAL A C 1
ATOM 1873 O O . VAL A 1 243 ? -3.408 6.699 14.805 1 96.31 243 VAL A O 1
ATOM 1876 N N . VAL A 1 244 ? -4.574 7.695 13.211 1 97.31 244 VAL A N 1
ATOM 1877 C CA . VAL A 1 244 ? -5.848 7.082 13.57 1 97.31 244 VAL A CA 1
ATOM 1878 C C . VAL A 1 244 ? -6.422 6.332 12.375 1 97.31 244 VAL A C 1
ATOM 1880 O O . VAL A 1 244 ? -6.648 6.926 11.312 1 97.31 244 VAL A O 1
ATOM 1883 N N . VAL A 1 245 ? -6.664 5.09 12.578 1 95.81 245 VAL A N 1
ATOM 1884 C CA . VAL A 1 245 ? -7.203 4.234 11.523 1 95.81 245 VAL A CA 1
ATOM 1885 C C . VAL A 1 245 ? -8.469 3.541 12.023 1 95.81 245 VAL A C 1
ATOM 1887 O O . VAL A 1 245 ? -8.43 2.799 13.008 1 95.81 245 VAL A O 1
ATOM 1890 N N . VAL A 1 246 ? -9.57 3.748 11.289 1 95.81 246 VAL A N 1
ATOM 1891 C CA . VAL A 1 246 ? -10.836 3.127 11.664 1 95.81 246 VAL A CA 1
ATOM 1892 C C . VAL A 1 246 ? -10.992 1.802 10.922 1 95.81 246 VAL A C 1
ATOM 1894 O O . VAL A 1 246 ? -10.719 1.715 9.719 1 95.81 246 VAL A O 1
ATOM 1897 N N . HIS A 1 247 ? -11.383 0.817 11.664 1 91.75 247 HIS A N 1
ATOM 1898 C CA . HIS A 1 247 ? -11.633 -0.493 11.078 1 91.75 247 HIS A CA 1
ATOM 1899 C C . HIS A 1 247 ? -12.984 -0.532 10.375 1 91.75 247 HIS A C 1
ATOM 1901 O O . HIS A 1 247 ? -13.891 0.24 10.711 1 91.75 247 HIS A O 1
ATOM 1907 N N . SER A 1 248 ? -13.102 -1.479 9.469 1 91.19 248 SER A N 1
ATOM 1908 C CA . SER A 1 248 ? -14.375 -1.655 8.773 1 91.19 248 SER A CA 1
ATOM 1909 C C . SER A 1 248 ? -15.367 -2.436 9.625 1 91.19 248 SER A C 1
ATOM 1911 O O . SER A 1 248 ? -16.562 -2.438 9.336 1 91.19 248 SER A O 1
ATOM 1913 N N . THR A 1 249 ? -14.867 -3.102 10.633 1 87.38 249 THR A N 1
ATOM 1914 C CA . THR A 1 249 ? -15.695 -3.822 11.594 1 87.38 249 THR A CA 1
ATOM 1915 C C . THR A 1 249 ? -15.188 -3.604 13.016 1 87.38 249 THR A C 1
ATOM 1917 O O . THR A 1 249 ? -14.102 -3.068 13.219 1 87.38 249 THR A O 1
ATOM 1920 N N . ASN A 1 250 ? -15.953 -4.105 13.977 1 88.38 250 ASN A N 1
ATOM 1921 C CA . ASN A 1 250 ? -15.562 -3.926 15.375 1 88.38 250 ASN A CA 1
ATOM 1922 C C . ASN A 1 250 ? -14.828 -5.148 15.906 1 88.38 250 ASN A C 1
ATOM 1924 O O . ASN A 1 250 ? -14.57 -5.246 17.109 1 88.38 250 ASN A O 1
ATOM 1928 N N . ALA A 1 251 ? -14.461 -5.973 15.07 1 79.88 251 ALA A N 1
ATOM 1929 C CA . ALA A 1 251 ? -13.922 -7.273 15.461 1 79.88 251 ALA A CA 1
ATOM 1930 C C . ALA A 1 251 ? -12.633 -7.109 16.266 1 79.88 251 ALA A C 1
ATOM 1932 O O . ALA A 1 251 ? -12.398 -7.852 17.219 1 79.88 251 ALA A O 1
ATOM 1933 N N . MET A 1 252 ? -11.898 -6.223 15.961 1 81.5 252 MET A N 1
ATOM 1934 C CA . MET A 1 252 ? -10.602 -6.059 16.609 1 81.5 252 MET A CA 1
ATOM 1935 C C . MET A 1 252 ? -10.766 -5.535 18.031 1 81.5 252 MET A C 1
ATOM 1937 O O . MET A 1 252 ? -9.867 -5.684 18.859 1 81.5 252 MET A O 1
ATOM 1941 N N . CYS A 1 253 ? -11.797 -4.836 18.281 1 83.62 253 CYS A N 1
ATOM 1942 C CA . CYS A 1 253 ? -12.016 -4.23 19.594 1 83.62 253 CYS A CA 1
ATOM 1943 C C . CYS A 1 253 ? -12.883 -5.125 20.469 1 83.62 253 CYS A C 1
ATOM 1945 O O . CYS A 1 253 ? -13.023 -4.879 21.672 1 83.62 253 CYS A O 1
ATOM 1947 N N . ASP A 1 254 ? -13.688 -5.875 20.016 1 76.94 254 ASP A N 1
ATOM 1948 C CA . ASP A 1 254 ? -14.578 -6.727 20.797 1 76.94 254 ASP A CA 1
ATOM 1949 C C . ASP A 1 254 ? -13.797 -7.758 21.594 1 76.94 254 ASP A C 1
ATOM 1951 O O . ASP A 1 254 ? -12.906 -8.43 21.062 1 76.94 254 ASP A O 1
ATOM 1955 N N . ASN A 1 255 ? -12.945 -7.359 22.594 1 56.72 255 ASN A N 1
ATOM 1956 C CA . ASN A 1 255 ? -12.234 -8.141 23.609 1 56.72 255 ASN A CA 1
ATOM 1957 C C . ASN A 1 255 ? -12.547 -9.625 23.484 1 56.72 255 ASN A C 1
ATOM 1959 O O . ASN A 1 255 ? -12.234 -10.406 24.391 1 56.72 255 ASN A O 1
ATOM 1963 N N . THR A 1 256 ? -13.711 -10.211 23.219 1 39.81 256 THR A N 1
ATOM 1964 C CA . THR A 1 256 ? -13.5 -11.648 23.359 1 39.81 256 THR A CA 1
ATOM 1965 C C . THR A 1 256 ? -12.242 -12.094 22.625 1 39.81 256 THR A C 1
ATOM 1967 O O . THR A 1 256 ? -12.266 -12.227 21.391 1 39.81 256 THR A O 1
ATOM 1970 N N . PHE A 1 257 ? -11.273 -11.5 22.938 1 35.06 257 PHE A N 1
ATOM 1971 C CA . PHE A 1 257 ? -9.992 -11.93 22.391 1 35.06 257 PHE A CA 1
ATOM 1972 C C . PHE A 1 257 ? -9.969 -13.445 22.203 1 35.06 257 PHE A C 1
ATOM 1974 O O . PHE A 1 257 ? -9.648 -14.188 23.125 1 35.06 257 PHE A O 1
ATOM 1981 N N . LYS A 1 258 ? -11.094 -14.07 22.062 1 33.44 258 LYS A N 1
ATOM 1982 C CA . LYS A 1 258 ? -10.867 -15.469 21.734 1 33.44 258 LYS A CA 1
ATOM 1983 C C . LYS A 1 258 ? -9.617 -15.641 20.875 1 33.44 258 LYS A C 1
ATOM 1985 O O . LYS A 1 258 ? -9.266 -14.742 20.109 1 33.44 258 LYS A O 1
ATOM 1990 N N . THR A 1 259 ? -8.586 -16.359 21.406 1 30.2 259 THR A N 1
ATOM 1991 C CA . THR A 1 259 ? -7.613 -17 20.531 1 30.2 259 THR A CA 1
ATOM 1992 C C . THR A 1 259 ? -8.102 -17.016 19.078 1 30.2 259 THR A C 1
ATOM 1994 O O . THR A 1 259 ? -9.094 -17.688 18.766 1 30.2 259 THR A O 1
ATOM 1997 N N . LEU A 1 260 ? -8.227 -15.961 18.562 1 30.89 260 LEU A N 1
ATOM 1998 C CA . LEU A 1 260 ? -8.68 -16.031 17.172 1 30.89 260 LEU A CA 1
ATOM 1999 C C . LEU A 1 260 ? -8.164 -17.281 16.484 1 30.89 260 LEU A C 1
ATOM 2001 O O . LEU A 1 260 ? -6.953 -17.469 16.344 1 30.89 260 LEU A O 1
ATOM 2005 N N . SER A 1 261 ? -8.727 -18.328 16.797 1 28 261 SER A N 1
ATOM 2006 C CA . SER A 1 261 ? -8.539 -19.453 15.883 1 28 261 SER A CA 1
ATOM 2007 C C . SER A 1 261 ? -8.648 -19 14.43 1 28 261 SER A C 1
ATOM 2009 O O . SER A 1 261 ? -9.414 -18.094 14.109 1 28 261 SER A O 1
ATOM 2011 N N . PRO A 1 262 ? -7.672 -19.312 13.516 1 30.56 262 PRO A N 1
ATOM 2012 C CA . PRO A 1 262 ? -7.594 -19.094 12.07 1 30.56 262 PRO A CA 1
ATOM 2013 C C . PRO A 1 262 ? -8.969 -18.984 11.414 1 30.56 262 PRO A C 1
ATOM 2015 O O . PRO A 1 262 ? -9.078 -18.547 10.258 1 30.56 262 PRO A O 1
ATOM 2018 N N . LEU A 1 263 ? -10.086 -19.594 11.867 1 28.27 263 LEU A N 1
ATOM 2019 C CA . LEU A 1 263 ? -11.281 -20.031 11.148 1 28.27 263 LEU A CA 1
ATOM 2020 C C . LEU A 1 263 ? -12.266 -18.875 11 1 28.27 263 LEU A C 1
ATOM 2022 O O . LEU A 1 263 ? -13.188 -18.953 10.18 1 28.27 263 LEU A O 1
ATOM 2026 N N . GLU A 1 264 ? -12.633 -18.047 12.086 1 30.36 264 GLU A N 1
ATOM 2027 C CA . GLU A 1 264 ? -13.953 -17.438 11.938 1 30.36 264 GLU A CA 1
ATOM 2028 C C . GLU A 1 264 ? -13.875 -16.172 11.078 1 30.36 264 GLU A C 1
ATOM 2030 O O . GLU A 1 264 ? -13.422 -15.125 11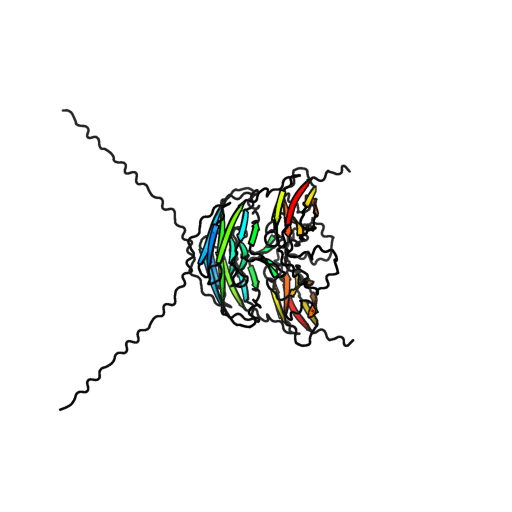.547 1 30.36 264 GLU A O 1
ATOM 2035 N N . ALA A 1 265 ? -13.461 -16.172 9.844 1 32.97 265 ALA A N 1
ATOM 2036 C CA . ALA A 1 265 ? -13.781 -15.141 8.867 1 32.97 265 ALA A CA 1
ATOM 2037 C C . ALA A 1 265 ? -15.172 -14.555 9.125 1 32.97 265 ALA A C 1
ATOM 2039 O O . ALA A 1 265 ? -16.188 -15.227 8.922 1 32.97 265 ALA A O 1
ATOM 2040 N N . ALA A 1 266 ? -15.453 -13.734 10.133 1 30.89 266 ALA A N 1
ATOM 2041 C CA . ALA A 1 266 ? -16.75 -13.141 10.461 1 30.89 266 ALA A CA 1
ATOM 2042 C C . ALA A 1 266 ? -17.344 -12.422 9.258 1 30.89 266 ALA A C 1
ATOM 2044 O O . ALA A 1 266 ? -16.688 -11.57 8.656 1 30.89 266 ALA A O 1
ATOM 2045 N N . HIS A 1 267 ? -18.25 -13.031 8.586 1 32.12 267 HIS A N 1
ATOM 2046 C CA . HIS A 1 267 ? -19.219 -12.438 7.66 1 32.12 267 HIS A CA 1
ATOM 2047 C C . HIS A 1 267 ? -19.875 -11.211 8.273 1 32.12 267 HIS A C 1
ATOM 2049 O O . HIS A 1 267 ? -20.828 -11.344 9.062 1 32.12 267 HIS A O 1
ATOM 2055 N N . TYR A 1 268 ? -19.172 -10.242 8.727 1 33.56 268 TYR A N 1
ATOM 2056 C CA . TYR A 1 268 ? -19.922 -9.133 9.305 1 33.56 268 TYR A CA 1
ATOM 2057 C C . TYR A 1 268 ? -20.797 -8.469 8.258 1 33.56 268 TYR A C 1
ATOM 2059 O O . TYR A 1 268 ? -20.344 -8.156 7.152 1 33.56 268 TYR A O 1
ATOM 2067 N N . THR A 1 269 ? -22.047 -8.742 8.352 1 32.84 269 THR A N 1
ATOM 2068 C CA . THR A 1 269 ? -23.203 -8.25 7.594 1 32.84 269 THR A CA 1
ATOM 2069 C C . THR A 1 269 ? -23.438 -6.77 7.867 1 32.84 269 THR A C 1
ATOM 2071 O O . THR A 1 269 ? -24.422 -6.199 7.414 1 32.84 269 THR A O 1
ATOM 2074 N N . GLY A 1 270 ? -22.984 -6.066 8.93 1 36.69 270 GLY A N 1
ATOM 2075 C CA . GLY A 1 270 ? -23.672 -4.797 9.109 1 36.69 270 GLY A CA 1
ATOM 2076 C C . GLY A 1 270 ? -23.297 -3.764 8.062 1 36.69 270 GLY A C 1
ATOM 2077 O O . GLY A 1 270 ? -22.141 -3.711 7.617 1 36.69 270 GLY A O 1
ATOM 2078 N N . SER A 1 271 ? -24.203 -3.287 7.324 1 41.28 271 SER A N 1
ATOM 2079 C CA . SER A 1 271 ? -24.312 -2.328 6.23 1 41.28 271 SER A CA 1
ATOM 2080 C C . SER A 1 271 ? -23.688 -0.992 6.602 1 41.28 271 SER A C 1
ATOM 2082 O O . SER A 1 271 ? -23.578 -0.096 5.762 1 41.28 271 SER A O 1
ATOM 2084 N N . SER A 1 272 ? -23.781 -0.482 7.922 1 50.66 272 SER A N 1
ATOM 2085 C CA . SER A 1 272 ? -23.484 0.938 8.086 1 50.66 272 SER A CA 1
ATOM 2086 C C . SER A 1 272 ? -21.984 1.21 7.996 1 50.66 272 SER A C 1
ATOM 2088 O O . SER A 1 272 ? -21.188 0.557 8.68 1 50.66 272 SER A O 1
ATOM 2090 N N . LYS A 1 273 ? -21.531 1.935 7.012 1 76.94 273 LYS A N 1
ATOM 2091 C CA . LYS A 1 273 ? -20.156 2.34 6.789 1 76.94 273 LYS A CA 1
ATOM 2092 C C . LYS A 1 273 ? -19.562 2.994 8.039 1 76.94 273 LYS A C 1
ATOM 2094 O O . LYS A 1 273 ? -20.125 3.967 8.555 1 76.94 273 LYS A O 1
ATOM 2099 N N . GLN A 1 274 ? -18.688 2.359 8.766 1 90 274 GLN A N 1
ATOM 2100 C CA . GLN A 1 274 ? -18.016 2.805 9.984 1 90 274 GLN A CA 1
ATOM 2101 C C . GLN A 1 274 ? -17.406 4.195 9.797 1 90 274 GLN A C 1
ATOM 2103 O O . GLN A 1 274 ? -16.797 4.477 8.773 1 90 274 GLN A O 1
ATOM 2108 N N . THR A 1 275 ? -17.875 5.113 10.703 1 94.44 275 THR A N 1
ATOM 2109 C CA . THR A 1 275 ? -17.266 6.434 10.828 1 94.44 275 THR A CA 1
ATOM 2110 C C . THR A 1 275 ? -16.969 6.762 12.289 1 94.44 275 THR A C 1
ATOM 2112 O O . THR A 1 275 ? -17.594 6.215 13.195 1 94.44 275 THR A O 1
ATOM 2115 N N . LYS A 1 276 ? -16.016 7.559 12.5 1 96.5 276 LYS A N 1
ATOM 2116 C CA . LYS A 1 276 ? -15.617 7.895 13.867 1 96.5 276 LYS A CA 1
ATOM 2117 C C . LYS A 1 276 ? -15.188 9.352 13.969 1 96.5 276 LYS A C 1
ATOM 2119 O O . LYS A 1 276 ? -14.297 9.797 13.242 1 96.5 276 LYS A O 1
ATOM 2124 N N . ASN A 1 277 ? -15.898 10.062 14.812 1 98.06 277 ASN A N 1
ATOM 2125 C CA . ASN A 1 277 ? -15.438 11.391 15.195 1 98.06 277 ASN A CA 1
ATOM 2126 C C . ASN A 1 277 ? -14.398 11.32 16.312 1 98.06 277 ASN A C 1
ATOM 2128 O O . ASN A 1 277 ? -14.672 10.789 17.391 1 98.06 277 ASN A O 1
ATOM 2132 N N . VAL A 1 278 ? -13.258 11.875 16.109 1 98.56 278 VAL A N 1
ATOM 2133 C CA . VAL A 1 278 ? -12.164 11.703 17.062 1 98.56 278 VAL A CA 1
ATOM 2134 C C . VAL A 1 278 ? -11.695 13.07 17.562 1 98.56 278 VAL A C 1
ATOM 2136 O O . VAL A 1 278 ? -11.547 14.008 16.781 1 98.56 278 VAL A O 1
ATOM 2139 N N . THR A 1 279 ? -11.539 13.156 18.828 1 98.75 279 THR A N 1
ATOM 2140 C CA . THR A 1 279 ? -10.82 14.266 19.438 1 98.75 279 THR A CA 1
ATOM 2141 C C . THR A 1 279 ? -9.43 13.828 19.875 1 98.75 279 THR A C 1
ATOM 2143 O O . THR A 1 279 ? -9.281 12.898 20.672 1 98.75 279 THR A O 1
ATOM 2146 N N . LEU A 1 280 ? -8.43 14.492 19.375 1 98.56 280 LEU A N 1
ATOM 2147 C CA . LEU A 1 280 ? -7.031 14.156 19.625 1 98.56 280 LEU A CA 1
ATOM 2148 C C . LEU A 1 280 ? -6.348 15.25 20.438 1 98.56 280 LEU A C 1
ATOM 2150 O O . LEU A 1 280 ? -6.531 16.438 20.172 1 98.56 280 LEU A O 1
ATOM 2154 N N . THR A 1 281 ? -5.598 14.82 21.438 1 98.31 281 THR A N 1
ATOM 2155 C CA . THR A 1 281 ? -4.844 15.766 22.266 1 98.31 281 THR A CA 1
ATOM 2156 C C . THR A 1 281 ? -3.471 15.195 22.609 1 98.31 281 THR A C 1
ATOM 2158 O O . THR A 1 281 ? -3.33 13.992 22.844 1 98.31 281 THR A O 1
ATOM 2161 N N . VAL A 1 282 ? -2.502 16.047 22.578 1 98.06 282 VAL A N 1
ATOM 2162 C CA . VAL A 1 282 ? -1.187 15.703 23.109 1 98.06 282 VAL A CA 1
ATOM 2163 C C . VAL A 1 282 ? -0.918 16.5 24.375 1 98.06 282 VAL A C 1
ATOM 2165 O O . VAL A 1 282 ? -0.902 17.734 24.359 1 98.06 282 VAL A O 1
ATOM 2168 N N . GLU A 1 283 ? -0.69 15.742 25.469 1 96.5 283 GLU A N 1
ATOM 2169 C CA . GLU A 1 283 ? -0.52 16.375 26.766 1 96.5 283 GLU A CA 1
ATOM 2170 C C . GLU A 1 283 ? 0.906 16.203 27.297 1 96.5 283 GLU A C 1
ATOM 2172 O O . GLU A 1 283 ? 1.502 15.133 27.125 1 96.5 283 GLU A O 1
ATOM 2177 N N . ARG A 1 284 ? 1.463 17.25 27.875 1 89.38 284 ARG A N 1
ATOM 2178 C CA . ARG A 1 284 ? 2.758 17.156 28.531 1 89.38 284 ARG A CA 1
ATOM 2179 C C . ARG A 1 284 ? 2.635 16.453 29.891 1 89.38 284 ARG A C 1
ATOM 2181 O O . ARG A 1 284 ? 1.666 16.656 30.609 1 89.38 284 ARG A O 1
ATOM 2188 N N . THR A 1 285 ? 3.24 15.227 30 1 75.12 285 THR A N 1
ATOM 2189 C CA . THR A 1 285 ? 3.168 14.562 31.297 1 75.12 285 THR A CA 1
ATOM 2190 C C . THR A 1 285 ? 4.055 15.273 32.312 1 75.12 285 THR A C 1
ATOM 2192 O O . THR A 1 285 ? 5.105 15.82 31.953 1 75.12 285 THR A O 1
ATOM 2195 N N . LEU A 1 286 ? 3.57 15.844 33.312 1 56.97 286 LEU A N 1
ATOM 2196 C CA . LEU A 1 286 ? 4.305 16.484 34.375 1 56.97 286 LEU A CA 1
ATOM 2197 C C . LEU A 1 286 ? 5.457 15.609 34.875 1 56.97 286 LEU A C 1
ATOM 2199 O O . LEU A 1 286 ? 5.348 14.383 34.844 1 56.97 286 LEU A O 1
ATOM 2203 N N . ASP A 1 287 ? 6.715 16.031 34.656 1 48 287 ASP A N 1
ATOM 2204 C CA . ASP A 1 287 ? 7.879 15.484 35.344 1 48 287 ASP A CA 1
ATOM 2205 C C . ASP A 1 287 ? 7.492 14.93 36.688 1 48 287 ASP A C 1
ATOM 2207 O O . ASP A 1 287 ? 6.828 15.609 37.5 1 48 287 ASP A O 1
ATOM 2211 N N . SER A 1 288 ? 7.059 13.727 36.844 1 40.25 288 SER A N 1
ATOM 2212 C CA . SER A 1 288 ? 7.16 13.336 38.25 1 40.25 288 SER A CA 1
ATOM 2213 C C . SER A 1 288 ? 8.469 13.828 38.875 1 40.25 288 SER A C 1
ATOM 2215 O O . SER A 1 288 ? 9.547 13.555 38.344 1 40.25 288 SER A O 1
ATOM 2217 N N . LYS A 1 289 ? 8.617 15 39.469 1 34.72 289 LYS A N 1
ATOM 2218 C CA . LYS A 1 289 ? 9.641 15.148 40.5 1 34.72 289 LYS A CA 1
ATOM 2219 C C . LYS A 1 289 ? 9.789 13.867 41.312 1 34.72 289 LYS A C 1
ATOM 2221 O O . LYS A 1 289 ? 8.93 13.547 42.125 1 34.72 289 LYS A O 1
ATOM 2226 N N . PHE A 1 290 ? 10.297 12.68 40.688 1 28.08 290 PHE A N 1
ATOM 2227 C CA . PHE A 1 290 ? 10.977 11.906 41.719 1 28.08 290 PHE A CA 1
ATOM 2228 C C . PHE A 1 290 ? 12.148 12.703 42.281 1 28.08 290 PHE A C 1
ATOM 2230 O O . PHE A 1 290 ? 12.828 13.438 41.562 1 28.08 290 PHE A O 1
ATOM 2237 N N . MET B 1 1 ? 16.172 83.5 -43.094 1 29.86 1 MET B N 1
ATOM 2238 C CA . MET B 1 1 ? 16.531 82.125 -43.375 1 29.86 1 MET B CA 1
ATOM 2239 C C . MET B 1 1 ? 16.094 81.188 -42.25 1 29.86 1 MET B C 1
ATOM 2241 O O . MET B 1 1 ? 16.797 81 -41.25 1 29.86 1 MET B O 1
ATOM 2245 N N . THR B 1 2 ? 14.805 81.188 -41.875 1 40.09 2 THR B N 1
ATOM 2246 C CA . THR B 1 2 ? 14.094 80.562 -40.781 1 40.09 2 THR B CA 1
ATOM 2247 C C . THR B 1 2 ? 14.023 79 -41.031 1 40.09 2 THR B C 1
ATOM 2249 O O . THR B 1 2 ? 13.445 78.562 -42.031 1 40.09 2 THR B O 1
ATOM 2252 N N . SER B 1 3 ? 15.094 78.25 -40.656 1 35.72 3 SER B N 1
ATOM 2253 C CA . SER B 1 3 ? 15.273 76.812 -40.781 1 35.72 3 SER B CA 1
ATOM 2254 C C . SER B 1 3 ? 14.219 76.062 -40 1 35.72 3 SER B C 1
ATOM 2256 O O . SER B 1 3 ? 14 76.312 -38.812 1 35.72 3 SER B O 1
ATOM 2258 N N . LYS B 1 4 ? 13.164 75.562 -40.719 1 39.41 4 LYS B N 1
ATOM 2259 C CA . LYS B 1 4 ? 12.086 74.688 -40.281 1 39.41 4 LYS B CA 1
ATOM 2260 C C . LYS B 1 4 ? 12.625 73.375 -39.75 1 39.41 4 LYS B C 1
ATOM 2262 O O . LYS B 1 4 ? 13.266 72.562 -40.469 1 39.41 4 LYS B O 1
ATOM 2267 N N . MET B 1 5 ? 12.938 73.25 -38.375 1 37.25 5 MET B N 1
ATOM 2268 C CA . MET B 1 5 ? 13.352 72.062 -37.688 1 37.25 5 MET B CA 1
ATOM 2269 C C . MET B 1 5 ? 12.289 70.938 -37.812 1 37.25 5 MET B C 1
ATOM 2271 O O . MET B 1 5 ? 11.117 71.188 -37.531 1 37.25 5 MET B O 1
ATOM 2275 N N . GLY B 1 6 ? 12.305 70.062 -38.844 1 37.09 6 GLY B N 1
ATOM 2276 C CA . GLY B 1 6 ? 11.477 68.938 -39.062 1 37.09 6 GLY B CA 1
ATOM 2277 C C . GLY B 1 6 ? 11.469 68 -37.875 1 37.09 6 GLY B C 1
ATOM 2278 O O . GLY B 1 6 ? 12.523 67.562 -37.375 1 37.09 6 GLY B O 1
ATOM 2279 N N . VAL B 1 7 ? 10.438 68.062 -36.969 1 40.88 7 VAL B N 1
ATOM 2280 C CA . VAL B 1 7 ? 10.188 67.188 -35.812 1 40.88 7 VAL B CA 1
ATOM 2281 C C . VAL B 1 7 ? 10.008 65.75 -36.312 1 40.88 7 VAL B C 1
ATOM 2283 O O . VAL B 1 7 ? 9.117 65.438 -37.094 1 40.88 7 VAL B O 1
ATOM 2286 N N . ILE B 1 8 ? 11.094 64.938 -36.406 1 39.94 8 ILE B N 1
ATOM 2287 C CA . ILE B 1 8 ? 11.039 63.469 -36.656 1 39.94 8 ILE B CA 1
ATOM 2288 C C . ILE B 1 8 ? 10.266 62.781 -35.531 1 39.94 8 ILE B C 1
ATOM 2290 O O . ILE B 1 8 ? 10.633 62.906 -34.375 1 39.94 8 ILE B O 1
ATOM 2294 N N . GLN B 1 9 ? 8.961 62.625 -35.688 1 40.84 9 GLN B N 1
ATOM 2295 C CA . GLN B 1 9 ? 8.156 61.812 -34.781 1 40.84 9 GLN B CA 1
ATOM 2296 C C . GLN B 1 9 ? 8.578 60.344 -34.812 1 40.84 9 GLN B C 1
ATOM 2298 O O . GLN B 1 9 ? 8.453 59.688 -35.844 1 40.84 9 GLN B O 1
ATOM 2303 N N . LEU B 1 10 ? 9.562 60 -34 1 41.47 10 LEU B N 1
ATOM 2304 C CA . LEU B 1 10 ? 9.914 58.594 -33.781 1 41.47 10 LEU B CA 1
ATOM 2305 C C . LEU B 1 10 ? 8.727 57.812 -33.219 1 41.47 10 LEU B C 1
ATOM 2307 O O . LEU B 1 10 ? 8.242 58.125 -32.125 1 41.47 10 LEU B O 1
ATOM 2311 N N . PHE B 1 11 ? 7.902 57.219 -34.031 1 46.69 11 PHE B N 1
ATOM 2312 C CA . PHE B 1 11 ? 6.898 56.219 -33.625 1 46.69 11 PHE B CA 1
ATOM 2313 C C . PHE B 1 11 ? 7.562 55 -33 1 46.69 11 PHE B C 1
ATOM 2315 O O . PHE B 1 11 ? 8.297 54.281 -33.688 1 46.69 11 PHE B O 1
ATOM 2322 N N . ILE B 1 12 ? 7.742 55 -31.688 1 42.75 12 ILE B N 1
ATOM 2323 C CA . ILE B 1 12 ? 8.141 53.781 -30.938 1 42.75 12 ILE B CA 1
ATOM 2324 C C . ILE B 1 12 ? 7.047 52.719 -31.047 1 42.75 12 ILE B C 1
ATOM 2326 O O . ILE B 1 12 ? 5.922 52.938 -30.594 1 42.75 12 ILE B O 1
ATOM 2330 N N . CYS B 1 13 ? 7.059 51.906 -32.062 1 39.44 13 CYS B N 1
ATOM 2331 C CA . CYS B 1 13 ? 6.25 50.719 -32.125 1 39.44 13 CYS B CA 1
ATOM 2332 C C . CYS B 1 13 ? 6.562 49.812 -30.922 1 39.44 13 CYS B C 1
ATOM 2334 O O . CYS B 1 13 ? 7.66 49.25 -30.828 1 39.44 13 CYS B O 1
ATOM 2336 N N . LEU B 1 14 ? 5.938 50.031 -29.781 1 46.34 14 LEU B N 1
ATOM 2337 C CA . LEU B 1 14 ? 5.945 49.062 -28.688 1 46.34 14 LEU B CA 1
ATOM 2338 C C . LEU B 1 14 ? 5.418 47.719 -29.125 1 46.34 14 LEU B C 1
ATOM 2340 O O . LEU B 1 14 ? 4.215 47.562 -29.344 1 46.34 14 LEU B O 1
ATOM 2344 N N . GLY B 1 15 ? 6.184 46.938 -29.922 1 42.31 15 GLY B N 1
ATOM 2345 C CA . GLY B 1 15 ? 5.863 45.531 -30.141 1 42.31 15 GLY B CA 1
ATOM 2346 C C . GLY B 1 15 ? 5.586 44.781 -28.859 1 42.31 15 GLY B C 1
ATOM 2347 O O . GLY B 1 15 ? 6.445 44.719 -27.984 1 42.31 15 GLY B O 1
ATOM 2348 N N . VAL B 1 16 ? 4.309 44.656 -28.422 1 47.31 16 VAL B N 1
ATOM 2349 C CA . VAL B 1 16 ? 3.898 43.688 -27.406 1 47.31 16 VAL B CA 1
ATOM 2350 C C . VAL B 1 16 ? 4.41 42.281 -27.781 1 47.31 16 VAL B C 1
ATOM 2352 O O . VAL B 1 16 ? 3.963 41.688 -28.766 1 47.31 16 VAL B O 1
ATOM 2355 N N . ILE B 1 17 ? 5.633 41.938 -27.453 1 46.5 17 ILE B N 1
ATOM 2356 C CA . ILE B 1 17 ? 6.062 40.531 -27.5 1 46.5 17 ILE B CA 1
ATOM 2357 C C . ILE B 1 17 ? 5.137 39.688 -26.656 1 46.5 17 ILE B C 1
ATOM 2359 O O . ILE B 1 17 ? 5.129 39.812 -25.422 1 46.5 17 ILE B O 1
ATOM 2363 N N . LEU B 1 18 ? 4.051 39.219 -27.172 1 44.38 18 LEU B N 1
ATOM 2364 C CA . LEU B 1 18 ? 3.328 38.094 -26.562 1 44.38 18 LEU B CA 1
ATOM 2365 C C . LEU B 1 18 ? 4.258 36.938 -26.297 1 44.38 18 LEU B C 1
ATOM 2367 O O . LEU B 1 18 ? 4.75 36.312 -27.234 1 44.38 18 LEU B O 1
ATOM 2371 N N . HIS B 1 19 ? 4.922 36.906 -25.156 1 43.88 19 HIS B N 1
ATOM 2372 C CA . HIS B 1 19 ? 5.586 35.688 -24.703 1 43.88 19 HIS B CA 1
ATOM 2373 C C . HIS B 1 19 ? 4.621 34.5 -24.703 1 43.88 19 HIS B C 1
ATOM 2375 O O . HIS B 1 19 ? 3.729 34.438 -23.844 1 43.88 19 HIS B O 1
ATOM 2381 N N . ILE B 1 20 ? 4.328 33.875 -25.766 1 44.16 20 ILE B N 1
ATOM 2382 C CA . ILE B 1 20 ? 3.715 32.562 -25.719 1 44.16 20 ILE B CA 1
ATOM 2383 C C . ILE B 1 20 ? 4.574 31.609 -24.875 1 44.16 20 ILE B C 1
ATOM 2385 O O . ILE B 1 20 ? 5.715 31.312 -25.234 1 44.16 20 ILE B O 1
ATOM 2389 N N . GLY B 1 21 ? 4.348 31.594 -23.578 1 36.97 21 GLY B N 1
ATOM 2390 C CA . GLY B 1 21 ? 4.992 30.578 -22.766 1 36.97 21 GLY B CA 1
ATOM 2391 C C . GLY B 1 21 ? 4.961 29.203 -23.406 1 36.97 21 GLY B C 1
ATOM 2392 O O . GLY B 1 21 ? 4.129 28.938 -24.266 1 36.97 21 GLY B O 1
ATOM 2393 N N . PRO B 1 22 ? 6.043 28.516 -23.359 1 39.41 22 PRO B N 1
ATOM 2394 C CA . PRO B 1 22 ? 6.027 27.172 -23.922 1 39.41 22 PRO B CA 1
ATOM 2395 C C . PRO B 1 22 ? 4.84 26.328 -23.453 1 39.41 22 PRO B C 1
ATOM 2397 O O . PRO B 1 22 ? 4.578 26.266 -22.25 1 39.41 22 PRO B O 1
ATOM 2400 N N . LEU B 1 23 ? 3.893 26.125 -24.25 1 37.06 23 LEU B N 1
ATOM 2401 C CA . LEU B 1 23 ? 2.965 25.016 -24.016 1 37.06 23 LEU B CA 1
ATOM 2402 C C . LEU B 1 23 ? 3.717 23.719 -23.797 1 37.06 23 LEU B C 1
ATOM 2404 O O . LEU B 1 23 ? 4.414 23.219 -24.688 1 37.06 23 LEU B O 1
ATOM 2408 N N . PHE B 1 24 ? 4.141 23.422 -22.609 1 32.34 24 PHE B N 1
ATOM 2409 C CA . PHE B 1 24 ? 4.629 22.078 -22.344 1 32.34 24 PHE B CA 1
ATOM 2410 C C . PHE B 1 24 ? 3.605 21.031 -22.766 1 32.34 24 PHE B C 1
ATOM 2412 O O . PHE B 1 24 ? 2.523 20.938 -22.188 1 32.34 24 PHE B O 1
ATOM 2419 N N . SER B 1 25 ? 3.545 20.828 -24 1 34.88 25 SER B N 1
ATOM 2420 C CA . SER B 1 25 ? 2.859 19.594 -24.391 1 34.88 25 SER B CA 1
ATOM 2421 C C . SER B 1 25 ? 3.512 18.375 -23.75 1 34.88 25 SER B C 1
ATOM 2423 O O . SER B 1 25 ? 4.664 18.047 -24.047 1 34.88 25 SER B O 1
ATOM 2425 N N . SER B 1 26 ? 3.182 18.047 -22.578 1 39.53 26 SER B N 1
ATOM 2426 C CA . SER B 1 26 ? 3.617 16.719 -22.156 1 39.53 26 SER B CA 1
ATOM 2427 C C . SER B 1 26 ? 3.35 15.688 -23.25 1 39.53 26 SER B C 1
ATOM 2429 O O . SER B 1 26 ? 2.195 15.414 -23.594 1 39.53 26 SER B O 1
ATOM 2431 N N . ALA B 1 27 ? 4.219 15.617 -24.25 1 38.66 27 ALA B N 1
ATOM 2432 C CA . ALA B 1 27 ? 4.133 14.602 -25.281 1 38.66 27 ALA B CA 1
ATOM 2433 C C . ALA B 1 27 ? 3.992 13.203 -24.688 1 38.66 27 ALA B C 1
ATOM 2435 O O . ALA B 1 27 ? 4.906 12.719 -24.016 1 38.66 27 ALA B O 1
ATOM 2436 N N . THR B 1 28 ? 2.84 12.789 -24.344 1 49.22 28 THR B N 1
ATOM 2437 C CA . THR B 1 28 ? 2.668 11.383 -24 1 49.22 28 THR B CA 1
ATOM 2438 C C . THR B 1 28 ? 3.125 10.484 -25.141 1 49.22 28 THR B C 1
ATOM 2440 O O . THR B 1 28 ? 2.643 10.609 -26.266 1 49.22 28 THR B O 1
ATOM 2443 N N . SER B 1 29 ? 4.395 10.086 -25.281 1 55.03 29 SER B N 1
ATOM 2444 C CA . SER B 1 29 ? 4.871 9.125 -26.266 1 55.03 29 SER B CA 1
ATOM 2445 C C . SER B 1 29 ? 3.828 8.047 -26.531 1 55.03 29 SER B C 1
ATOM 2447 O O . SER B 1 29 ? 3.074 7.664 -25.641 1 55.03 29 SER B O 1
ATOM 2449 N N . PRO B 1 30 ? 3.588 7.852 -27.797 1 65.94 30 PRO B N 1
ATOM 2450 C CA . PRO B 1 30 ? 2.637 6.793 -28.141 1 65.94 30 PRO B CA 1
ATOM 2451 C C . PRO B 1 30 ? 2.891 5.5 -27.359 1 65.94 30 PRO B C 1
ATOM 2453 O O . PRO B 1 30 ? 4.043 5.168 -27.078 1 65.94 30 PRO B O 1
ATOM 2456 N N . GLY B 1 31 ? 1.973 5.023 -26.781 1 85.56 31 GLY B N 1
ATOM 2457 C CA . GLY B 1 31 ? 2.021 3.789 -26.016 1 85.56 31 GLY B CA 1
ATOM 2458 C C . GLY B 1 31 ? 2.635 2.633 -26.781 1 85.56 31 GLY B C 1
ATOM 2459 O O . GLY B 1 31 ? 2.484 2.543 -28 1 85.56 31 GLY B O 1
ATOM 2460 N N . ILE B 1 32 ? 3.629 1.964 -26.281 1 93 32 ILE B N 1
ATOM 2461 C CA . ILE B 1 32 ? 4.262 0.763 -26.812 1 93 32 ILE B CA 1
ATOM 2462 C C . ILE B 1 32 ? 3.367 -0.448 -26.562 1 93 32 ILE B C 1
ATOM 2464 O O . ILE B 1 32 ? 2.963 -0.7 -25.422 1 93 32 ILE B O 1
ATOM 2468 N N . GLN B 1 33 ? 3.051 -1.145 -27.656 1 96.31 33 GLN B N 1
ATOM 2469 C CA . GLN B 1 33 ? 2.385 -2.432 -27.484 1 96.31 33 GLN B CA 1
ATOM 2470 C C . GLN B 1 33 ? 3.375 -3.514 -27.062 1 96.31 33 GLN B C 1
ATOM 2472 O O . GLN B 1 33 ? 4.168 -3.986 -27.875 1 96.31 33 GLN B O 1
ATOM 2477 N N . ALA B 1 34 ? 3.283 -3.92 -25.891 1 97.94 34 ALA B N 1
ATOM 2478 C CA . ALA B 1 34 ? 4.297 -4.793 -25.312 1 97.94 34 ALA B CA 1
ATOM 2479 C C . ALA B 1 34 ? 3.846 -6.25 -25.328 1 97.94 34 ALA B C 1
ATOM 2481 O O . ALA B 1 34 ? 2.652 -6.535 -25.453 1 97.94 34 ALA B O 1
ATOM 2482 N N . VAL B 1 35 ? 4.848 -7.105 -25.266 1 97.25 35 VAL B N 1
ATOM 2483 C CA . VAL B 1 35 ? 4.578 -8.539 -25.188 1 97.25 35 VAL B CA 1
ATOM 2484 C C . VAL B 1 35 ? 5.199 -9.117 -23.922 1 97.25 35 VAL B C 1
ATOM 2486 O O . VAL B 1 35 ? 6.176 -8.57 -23.406 1 97.25 35 VAL B O 1
ATOM 2489 N N . PHE B 1 36 ? 4.637 -10.133 -23.469 1 96.38 36 PHE B N 1
ATOM 2490 C CA . PHE B 1 36 ? 5.125 -10.766 -22.25 1 96.38 36 PHE B CA 1
ATOM 2491 C C . PHE B 1 36 ? 6.43 -11.508 -22.516 1 96.38 36 PHE B C 1
ATOM 2493 O O . PHE B 1 36 ? 6.73 -11.859 -23.656 1 96.38 36 PHE B O 1
ATOM 2500 N N . ASN B 1 37 ? 7.211 -11.695 -21.516 1 96.44 37 ASN B N 1
ATOM 2501 C CA . ASN B 1 37 ? 8.469 -12.43 -21.516 1 96.44 37 ASN B CA 1
ATOM 2502 C C . ASN B 1 37 ? 9.516 -11.758 -22.391 1 96.44 37 ASN B C 1
ATOM 2504 O O . ASN B 1 37 ? 10.312 -12.438 -23.047 1 96.44 37 ASN B O 1
ATOM 2508 N N . HIS B 1 38 ? 9.398 -10.516 -22.547 1 97.81 38 HIS B N 1
ATOM 2509 C CA . HIS B 1 38 ? 10.367 -9.664 -23.234 1 97.81 38 HIS B CA 1
ATOM 2510 C C . HIS B 1 38 ? 10.812 -8.508 -22.344 1 97.81 38 HIS B C 1
ATOM 2512 O O . HIS B 1 38 ? 9.992 -7.883 -21.672 1 97.81 38 HIS B O 1
ATOM 2518 N N . THR B 1 39 ? 12.062 -8.305 -22.328 1 98.31 39 THR B N 1
ATOM 2519 C CA . THR B 1 39 ? 12.586 -7.215 -21.516 1 98.31 39 THR B CA 1
ATOM 2520 C C . THR B 1 39 ? 12.734 -5.941 -22.344 1 98.31 39 THR B C 1
ATOM 2522 O O . THR B 1 39 ? 13.391 -5.945 -23.375 1 98.31 39 THR B O 1
ATOM 2525 N N . TYR B 1 40 ? 12.172 -4.922 -21.953 1 98.38 40 TYR B N 1
ATOM 2526 C CA . TYR B 1 40 ? 12.266 -3.613 -22.578 1 98.38 40 TYR B CA 1
ATOM 2527 C C . TYR B 1 40 ? 13.266 -2.729 -21.844 1 98.38 40 TYR B C 1
ATOM 2529 O O . TYR B 1 40 ? 13.281 -2.676 -20.625 1 98.38 40 TYR B O 1
ATOM 2537 N N . SER B 1 41 ? 14.094 -2.084 -22.594 1 97.56 41 SER B N 1
ATOM 2538 C CA . SER B 1 41 ? 14.984 -1.056 -22.062 1 97.56 41 SER B CA 1
ATOM 2539 C C . SER B 1 41 ? 14.555 0.335 -22.516 1 97.56 41 SER B C 1
ATOM 2541 O O . SER B 1 41 ? 14.172 0.525 -23.672 1 97.56 41 SER B O 1
ATOM 2543 N N . GLY B 1 42 ? 14.602 1.246 -21.609 1 96.75 42 GLY B N 1
ATOM 2544 C CA . GLY B 1 42 ? 14.188 2.594 -21.969 1 96.75 42 GLY B CA 1
ATOM 2545 C C . GLY B 1 42 ? 14.766 3.656 -21.047 1 96.75 42 GLY B C 1
ATOM 2546 O O . GLY B 1 42 ? 15.5 3.34 -20.109 1 96.75 42 GLY B O 1
ATOM 2547 N N . ASN B 1 43 ? 14.492 4.883 -21.453 1 97.38 43 ASN B N 1
ATOM 2548 C CA . ASN B 1 43 ? 14.852 6.062 -20.672 1 97.38 43 ASN B CA 1
ATOM 2549 C C . ASN B 1 43 ? 13.656 6.984 -20.469 1 97.38 43 ASN B C 1
ATOM 2551 O O . ASN B 1 43 ? 12.828 7.141 -21.359 1 97.38 43 ASN B O 1
ATOM 2555 N N . VAL B 1 44 ? 13.617 7.531 -19.219 1 97.62 44 VAL B N 1
ATOM 2556 C CA . VAL B 1 44 ? 12.562 8.5 -18.953 1 97.62 44 VAL B CA 1
ATOM 2557 C C . VAL B 1 44 ? 13.164 9.734 -18.281 1 97.62 44 VAL B C 1
ATOM 2559 O O . VAL B 1 44 ? 14.258 9.672 -17.703 1 97.62 44 VAL B O 1
ATOM 2562 N N . SER B 1 45 ? 12.516 10.844 -18.406 1 97.06 45 SER B N 1
ATOM 2563 C CA . SER B 1 45 ? 12.812 12.117 -17.75 1 97.06 45 SER B CA 1
ATOM 2564 C C . SER B 1 45 ? 11.547 12.922 -17.516 1 97.06 45 SER B C 1
ATOM 2566 O O . SER B 1 45 ? 10.453 12.516 -17.922 1 97.06 45 SER B O 1
ATOM 2568 N N . ALA B 1 46 ? 11.766 13.984 -16.797 1 95 46 ALA B N 1
ATOM 2569 C CA . ALA B 1 46 ? 10.602 14.836 -16.562 1 95 46 ALA B CA 1
ATOM 2570 C C . ALA B 1 46 ? 9.914 15.219 -17.859 1 95 46 ALA B C 1
ATOM 2572 O O . ALA B 1 46 ? 10.555 15.742 -18.781 1 95 46 ALA B O 1
ATOM 2573 N N . GLY B 1 47 ? 8.664 14.875 -17.984 1 90.56 47 GLY B N 1
ATOM 2574 C CA . GLY B 1 47 ? 7.891 15.227 -19.156 1 90.56 47 GLY B CA 1
ATOM 2575 C C . GLY B 1 47 ? 7.961 14.172 -20.25 1 90.56 47 GLY B C 1
ATOM 2576 O O . GLY B 1 47 ? 7.242 14.258 -21.25 1 90.56 47 GLY B O 1
ATOM 2577 N N . ASN B 1 48 ? 8.844 13.25 -20.094 1 94.62 48 ASN B N 1
ATOM 2578 C CA . ASN B 1 48 ? 8.992 12.164 -21.062 1 94.62 48 ASN B CA 1
ATOM 2579 C C . ASN B 1 48 ? 8.742 10.805 -20.422 1 94.62 48 ASN B C 1
ATOM 2581 O O . ASN B 1 48 ? 9.688 10.125 -20 1 94.62 48 ASN B O 1
ATOM 2585 N N . GLU B 1 49 ? 7.508 10.438 -20.375 1 96.25 49 GLU B N 1
ATOM 2586 C CA . GLU B 1 49 ? 7.133 9.164 -19.781 1 96.25 49 GLU B CA 1
ATOM 2587 C C . GLU B 1 49 ? 7.004 8.07 -20.844 1 96.25 49 GLU B C 1
ATOM 2589 O O . GLU B 1 49 ? 7 8.367 -22.031 1 96.25 49 GLU B O 1
ATOM 2594 N N . LYS B 1 50 ? 7.012 6.863 -20.469 1 96.94 50 LYS B N 1
ATOM 2595 C CA . LYS B 1 50 ? 6.797 5.727 -21.359 1 96.94 50 LYS B CA 1
ATOM 2596 C C . LYS B 1 50 ? 5.594 4.902 -20.906 1 96.94 50 LYS B C 1
ATOM 2598 O O . LYS B 1 50 ? 5.367 4.715 -19.719 1 96.94 50 LYS B O 1
ATOM 2603 N N . LEU B 1 51 ? 4.855 4.473 -21.891 1 97.06 51 LEU B N 1
ATOM 2604 C CA . LEU B 1 51 ? 3.664 3.668 -21.656 1 97.06 51 LEU B CA 1
ATOM 2605 C C . LEU B 1 51 ? 3.77 2.32 -22.359 1 97.06 51 LEU B C 1
ATOM 2607 O O . LEU B 1 51 ? 4.062 2.262 -23.562 1 97.06 51 LEU B O 1
ATOM 2611 N N . TYR B 1 52 ? 3.602 1.299 -21.672 1 97.94 52 TYR B N 1
ATOM 2612 C CA . TYR B 1 52 ? 3.572 -0.057 -22.203 1 97.94 52 TYR B CA 1
ATOM 2613 C C . TYR B 1 52 ? 2.197 -0.688 -22.016 1 97.94 52 TYR B C 1
ATOM 2615 O O . TYR B 1 52 ? 1.669 -0.716 -20.906 1 97.94 52 TYR B O 1
ATOM 2623 N N . THR B 1 53 ? 1.667 -1.198 -23.062 1 97 53 THR B N 1
ATOM 2624 C CA . THR B 1 53 ? 0.369 -1.859 -23 1 97 53 THR B CA 1
ATOM 2625 C C . THR B 1 53 ? 0.513 -3.357 -23.25 1 97 53 THR B C 1
ATOM 2627 O O . THR B 1 53 ? 1.01 -3.768 -24.312 1 97 53 THR B O 1
ATOM 2630 N N . PHE B 1 54 ? 0.092 -4.113 -22.297 1 96.44 54 PHE B N 1
ATOM 2631 C CA . PHE B 1 54 ? 0.084 -5.57 -22.406 1 96.44 54 PHE B CA 1
ATOM 2632 C C . PHE B 1 54 ? -1.341 -6.094 -22.531 1 96.44 54 PHE B C 1
ATOM 2634 O O . PHE B 1 54 ? -2.229 -5.676 -21.781 1 96.44 54 PHE B O 1
ATOM 2641 N N . THR B 1 55 ? -1.53 -6.938 -23.406 1 93.62 55 THR B N 1
ATOM 2642 C CA . THR B 1 55 ? -2.842 -7.562 -23.531 1 93.62 55 THR B CA 1
ATOM 2643 C C . THR B 1 55 ? -2.738 -9.07 -23.328 1 93.62 55 THR B C 1
ATOM 2645 O O . THR B 1 55 ? -1.771 -9.695 -23.781 1 93.62 55 THR B O 1
ATOM 2648 N N . HIS B 1 56 ? -3.672 -9.562 -22.625 1 88.75 56 HIS B N 1
ATOM 2649 C CA . HIS B 1 56 ? -3.727 -11.008 -22.422 1 88.75 56 HIS B CA 1
ATOM 2650 C C . HIS B 1 56 ? -5.156 -11.469 -22.156 1 88.75 56 HIS B C 1
ATOM 2652 O O . HIS B 1 56 ? -6.051 -10.648 -21.938 1 88.75 56 HIS B O 1
ATOM 2658 N N . ASN B 1 57 ? -5.328 -12.766 -22.219 1 85.38 57 ASN B N 1
ATOM 2659 C CA . ASN B 1 57 ? -6.598 -13.352 -21.797 1 85.38 57 ASN B CA 1
ATOM 2660 C C . ASN B 1 57 ? -6.543 -13.836 -20.359 1 85.38 57 ASN B C 1
ATOM 2662 O O . ASN B 1 57 ? -5.648 -14.594 -19.984 1 85.38 57 ASN B O 1
ATOM 2666 N N . THR B 1 58 ? -7.547 -13.359 -19.547 1 79.75 58 THR B N 1
ATOM 2667 C CA . THR B 1 58 ? -7.551 -13.672 -18.125 1 79.75 58 THR B CA 1
ATOM 2668 C C . THR B 1 58 ? -7.734 -15.172 -17.906 1 79.75 58 THR B C 1
ATOM 2670 O O . THR B 1 58 ? -8.461 -15.828 -18.656 1 79.75 58 THR B O 1
ATOM 2673 N N . SER B 1 59 ? -6.914 -15.656 -17 1 74.06 59 SER B N 1
ATOM 2674 C CA . SER B 1 59 ? -7.039 -17.031 -16.531 1 74.06 59 SER B CA 1
ATOM 2675 C C . SER B 1 59 ? -6.762 -17.125 -15.039 1 74.06 59 SER B C 1
ATOM 2677 O O . SER B 1 59 ? -5.91 -16.406 -14.508 1 74.06 59 SER B O 1
ATOM 2679 N N . MET B 1 60 ? -7.559 -17.938 -14.359 1 66.12 60 MET B N 1
ATOM 2680 C CA . MET B 1 60 ? -7.34 -18.125 -12.93 1 66.12 60 MET B CA 1
ATOM 2681 C C . MET B 1 60 ? -5.992 -18.797 -12.672 1 66.12 60 MET B C 1
ATOM 2683 O O . MET B 1 60 ? -5.461 -18.734 -11.562 1 66.12 60 MET B O 1
ATOM 2687 N N . ASP B 1 61 ? -5.508 -19.375 -13.672 1 72.81 61 ASP B N 1
ATOM 2688 C CA . ASP B 1 61 ? -4.309 -20.188 -13.492 1 72.81 61 ASP B CA 1
ATOM 2689 C C . ASP B 1 61 ? -3.049 -19.406 -13.836 1 72.81 61 ASP B C 1
ATOM 2691 O O . ASP B 1 61 ? -1.934 -19.906 -13.68 1 72.81 61 ASP B O 1
ATOM 2695 N N . GLU B 1 62 ? -3.324 -18.25 -14.227 1 83.75 62 GLU B N 1
ATOM 2696 C CA . GLU B 1 62 ? -2.16 -17.484 -14.664 1 83.75 62 GLU B CA 1
ATOM 2697 C C . GLU B 1 62 ? -2.004 -16.203 -13.852 1 83.75 62 GLU B C 1
ATOM 2699 O O . GLU B 1 62 ? -2.986 -15.5 -13.586 1 83.75 62 GLU B O 1
ATOM 2704 N N . ALA B 1 63 ? -0.816 -16.062 -13.398 1 92.81 63 ALA B N 1
ATOM 2705 C CA . ALA B 1 63 ? -0.478 -14.828 -12.703 1 92.81 63 ALA B CA 1
ATOM 2706 C C . ALA B 1 63 ? 0.592 -14.047 -13.461 1 92.81 63 ALA B C 1
ATOM 2708 O O . ALA B 1 63 ? 1.487 -14.641 -14.07 1 92.81 63 ALA B O 1
ATOM 2709 N N . ILE B 1 64 ? 0.412 -12.812 -13.5 1 95.56 64 ILE B N 1
ATOM 2710 C CA . ILE B 1 64 ? 1.35 -11.945 -14.203 1 95.56 64 ILE B CA 1
ATOM 2711 C C . ILE B 1 64 ? 2.26 -11.25 -13.195 1 95.56 64 ILE B C 1
ATOM 2713 O O . ILE B 1 64 ? 1.795 -10.758 -12.164 1 95.56 64 ILE B O 1
ATOM 2717 N N . ARG B 1 65 ? 3.533 -11.266 -13.508 1 97.44 65 ARG B N 1
ATOM 2718 C CA . ARG B 1 65 ? 4.535 -10.617 -12.664 1 97.44 65 ARG B CA 1
ATOM 2719 C C . ARG B 1 65 ? 5.32 -9.57 -13.453 1 97.44 65 ARG B C 1
ATOM 2721 O O . ARG B 1 65 ? 5.688 -9.805 -14.609 1 97.44 65 ARG B O 1
ATOM 2728 N N . PHE B 1 66 ? 5.496 -8.43 -12.867 1 98.19 66 PHE B N 1
ATOM 2729 C CA . PHE B 1 66 ? 6.316 -7.391 -13.477 1 98.19 66 PHE B CA 1
ATOM 2730 C C . PHE B 1 66 ? 7.613 -7.203 -12.703 1 98.19 66 PHE B C 1
ATOM 2732 O O . PHE B 1 66 ? 7.613 -7.211 -11.469 1 98.19 66 PHE B O 1
ATOM 2739 N N . GLN B 1 67 ? 8.688 -7.066 -13.414 1 98.12 67 GLN B N 1
ATOM 2740 C CA . GLN B 1 67 ? 10.008 -6.773 -12.867 1 98.12 67 GLN B CA 1
ATOM 2741 C C . GLN B 1 67 ? 10.562 -5.469 -13.43 1 98.12 67 GLN B C 1
ATOM 2743 O O . GLN B 1 67 ? 10.609 -5.281 -14.648 1 98.12 67 GLN B O 1
ATOM 2748 N N . PHE B 1 68 ? 10.945 -4.594 -12.555 1 97.88 68 PHE B N 1
ATOM 2749 C CA . PHE B 1 68 ? 11.5 -3.293 -12.906 1 97.88 68 PHE B CA 1
ATOM 2750 C C . PHE B 1 68 ? 12.883 -3.105 -12.289 1 97.88 68 PHE B C 1
ATOM 2752 O O . PHE B 1 68 ? 13.094 -3.434 -11.125 1 97.88 68 PHE B O 1
ATOM 2759 N N . LEU B 1 69 ? 13.766 -2.6 -13.109 1 97.81 69 LEU B N 1
ATOM 2760 C CA . LEU B 1 69 ? 15.117 -2.342 -12.633 1 97.81 69 LEU B CA 1
ATOM 2761 C C . LEU B 1 69 ? 15.633 -0.998 -13.141 1 97.81 69 LEU B C 1
ATOM 2763 O O . LEU B 1 69 ? 15.367 -0.623 -14.289 1 97.81 69 LEU B O 1
ATOM 2767 N N . SER B 1 70 ? 16.25 -0.288 -12.281 1 97.75 70 SER B N 1
ATOM 2768 C CA . SER B 1 70 ? 16.984 0.906 -12.68 1 97.75 70 SER B CA 1
ATOM 2769 C C . SER B 1 70 ? 18.297 1.032 -11.906 1 97.75 70 SER B C 1
ATOM 2771 O O . SER B 1 70 ? 18.312 0.891 -10.68 1 97.75 70 SER B O 1
ATOM 2773 N N . GLU B 1 71 ? 19.297 1.356 -12.594 1 93.5 71 GLU B N 1
ATOM 2774 C CA . GLU B 1 71 ? 20.594 1.551 -11.953 1 93.5 71 GLU B CA 1
ATOM 2775 C C . GLU B 1 71 ? 20.844 3.025 -11.656 1 93.5 71 GLU B C 1
ATOM 2777 O O . GLU B 1 71 ? 21.703 3.359 -10.828 1 93.5 71 GLU B O 1
ATOM 2782 N N . ASP B 1 72 ? 20.062 3.855 -12.281 1 92.62 72 ASP B N 1
ATOM 2783 C CA . ASP B 1 72 ? 20.359 5.285 -12.25 1 92.62 72 ASP B CA 1
ATOM 2784 C C . ASP B 1 72 ? 19.422 6.016 -11.289 1 92.62 72 ASP B C 1
ATOM 2786 O O . ASP B 1 72 ? 19.75 7.102 -10.805 1 92.62 72 ASP B O 1
ATOM 2790 N N . ALA B 1 73 ? 18.375 5.484 -11.062 1 95.5 73 ALA B N 1
ATOM 2791 C CA . ALA B 1 73 ? 17.344 6.188 -10.297 1 95.5 73 ALA B CA 1
ATOM 2792 C C . ALA B 1 73 ? 17.766 6.352 -8.836 1 95.5 73 ALA B C 1
ATOM 2794 O O . ALA B 1 73 ? 18.391 5.453 -8.258 1 95.5 73 ALA B O 1
ATOM 2795 N N . VAL B 1 74 ? 17.438 7.5 -8.266 1 94.06 74 VAL B N 1
ATOM 2796 C CA . VAL B 1 74 ? 17.766 7.793 -6.875 1 94.06 74 VAL B CA 1
ATOM 2797 C C . VAL B 1 74 ? 16.5 8.148 -6.109 1 94.06 74 VAL B C 1
ATOM 2799 O O . VAL B 1 74 ? 15.5 8.562 -6.703 1 94.06 74 VAL B O 1
ATOM 2802 N N . PRO B 1 75 ? 16.562 8.039 -4.785 1 91.81 75 PRO B N 1
ATOM 2803 C CA . PRO B 1 75 ? 15.352 8.273 -3.986 1 91.81 75 PRO B CA 1
ATOM 2804 C C . PRO B 1 75 ? 14.805 9.688 -4.145 1 91.81 75 PRO B C 1
ATOM 2806 O O . PRO B 1 75 ? 13.594 9.898 -4.043 1 91.81 75 PRO B O 1
ATOM 2809 N N . ASP B 1 76 ? 15.633 10.641 -4.473 1 90.25 76 ASP B N 1
ATOM 2810 C CA . ASP B 1 76 ? 15.18 12.023 -4.609 1 90.25 76 ASP B CA 1
ATOM 2811 C C . ASP B 1 76 ? 14.391 12.219 -5.902 1 90.25 76 ASP B C 1
ATOM 2813 O O . ASP B 1 76 ? 13.531 13.094 -5.988 1 90.25 76 ASP B O 1
ATOM 2817 N N . PHE B 1 77 ? 14.797 11.453 -6.848 1 94.69 77 PHE B N 1
ATOM 2818 C CA . PHE B 1 77 ? 14.117 11.445 -8.133 1 94.69 77 PHE B CA 1
ATOM 2819 C C . PHE B 1 77 ? 13.914 10.023 -8.641 1 94.69 77 PHE B C 1
ATOM 2821 O O . PHE B 1 77 ? 14.484 9.641 -9.664 1 94.69 77 PHE B O 1
ATOM 2828 N N . PRO B 1 78 ? 13.039 9.352 -8.016 1 96.81 78 PRO B N 1
ATOM 2829 C CA . PRO B 1 78 ? 12.844 7.949 -8.391 1 96.81 78 PRO B CA 1
ATOM 2830 C C . PRO B 1 78 ? 12.062 7.793 -9.695 1 96.81 78 PRO B C 1
ATOM 2832 O O . PRO B 1 78 ? 11.516 8.773 -10.211 1 96.81 78 PRO B O 1
ATOM 2835 N N . ILE B 1 79 ? 12.164 6.633 -10.172 1 98.12 79 ILE B N 1
ATOM 2836 C CA . ILE B 1 79 ? 11.188 6.242 -11.188 1 98.12 79 ILE B CA 1
ATOM 2837 C C . ILE B 1 79 ? 9.844 5.961 -10.523 1 98.12 79 ILE B C 1
ATOM 2839 O O . ILE B 1 79 ? 9.781 5.312 -9.477 1 98.12 79 ILE B O 1
ATOM 2843 N N . LEU B 1 80 ? 8.789 6.484 -11.055 1 98.31 80 LEU B N 1
ATOM 2844 C CA . LEU B 1 80 ? 7.414 6.234 -10.625 1 98.31 80 LEU B CA 1
ATOM 2845 C C . LEU B 1 80 ? 6.734 5.227 -11.547 1 98.31 80 LEU B C 1
ATOM 2847 O O . LEU B 1 80 ? 6.531 5.496 -12.734 1 98.31 80 LEU B O 1
ATOM 2851 N N . LEU B 1 81 ? 6.41 4.117 -10.953 1 98.31 81 LEU B N 1
ATOM 2852 C CA . LEU B 1 81 ? 5.777 3.041 -11.711 1 98.31 81 LEU B CA 1
ATOM 2853 C C . LEU B 1 81 ? 4.297 2.928 -11.359 1 98.31 81 LEU B C 1
ATOM 2855 O O . LEU B 1 81 ? 3.936 2.896 -10.18 1 98.31 81 LEU B O 1
ATOM 2859 N N . VAL B 1 82 ? 3.535 2.9 -12.398 1 98.38 82 VAL B N 1
ATOM 2860 C CA . VAL B 1 82 ? 2.104 2.693 -12.211 1 98.38 82 VAL B CA 1
ATOM 2861 C C . VAL B 1 82 ? 1.632 1.533 -13.086 1 98.38 82 VAL B C 1
ATOM 2863 O O . VAL B 1 82 ? 1.901 1.506 -14.289 1 98.38 82 VAL B O 1
ATOM 2866 N N . VAL B 1 83 ? 0.979 0.606 -12.531 1 97.81 83 VAL B N 1
ATOM 2867 C CA . VAL B 1 83 ? 0.389 -0.523 -13.25 1 97.81 83 VAL B CA 1
ATOM 2868 C C . VAL B 1 83 ? -1.132 -0.472 -13.125 1 97.81 83 VAL B C 1
ATOM 2870 O O . VAL B 1 83 ? -1.68 -0.611 -12.031 1 97.81 83 VAL B O 1
ATOM 2873 N N . LYS B 1 84 ? -1.758 -0.353 -14.273 1 96.44 84 LYS B N 1
ATOM 2874 C CA . LYS B 1 84 ? -3.215 -0.25 -14.297 1 96.44 84 LYS B CA 1
ATOM 2875 C C . LYS B 1 84 ? -3.844 -1.499 -14.906 1 96.44 84 LYS B C 1
ATOM 2877 O O . LYS B 1 84 ? -3.453 -1.928 -15.992 1 96.44 84 LYS B O 1
ATOM 2882 N N . GLN B 1 85 ? -4.727 -2.043 -14.195 1 93.81 85 GLN B N 1
ATOM 2883 C CA . GLN B 1 85 ? -5.621 -3.086 -14.688 1 93.81 85 GLN B CA 1
ATOM 2884 C C . GLN B 1 85 ? -7.07 -2.607 -14.703 1 93.81 85 GLN B C 1
ATOM 2886 O O . GLN B 1 85 ? -7.348 -1.442 -14.406 1 93.81 85 GLN B O 1
ATOM 2891 N N . THR B 1 86 ? -7.883 -3.473 -15.148 1 90.94 86 THR B N 1
ATOM 2892 C CA . THR B 1 86 ? -9.289 -3.104 -15.227 1 90.94 86 THR B CA 1
ATOM 2893 C C . THR B 1 86 ? -9.844 -2.783 -13.844 1 90.94 86 THR B C 1
ATOM 2895 O O . THR B 1 86 ? -10.57 -1.8 -13.664 1 90.94 86 THR B O 1
ATOM 2898 N N . ARG B 1 87 ? -9.398 -3.59 -12.836 1 90.81 87 ARG B N 1
ATOM 2899 C CA . ARG B 1 87 ? -10.039 -3.475 -11.531 1 90.81 87 ARG B CA 1
ATOM 2900 C C . ARG B 1 87 ? -9.07 -2.943 -10.484 1 90.81 87 ARG B C 1
ATOM 2902 O O . ARG B 1 87 ? -9.438 -2.758 -9.32 1 90.81 87 ARG B O 1
ATOM 2909 N N . SER B 1 88 ? -7.855 -2.754 -10.914 1 92.88 88 SER B N 1
ATOM 2910 C CA . SER B 1 88 ? -6.863 -2.412 -9.898 1 92.88 88 SER B CA 1
ATOM 2911 C C . SER B 1 88 ? -5.793 -1.483 -10.461 1 92.88 88 SER B C 1
ATOM 2913 O O . SER B 1 88 ? -5.574 -1.443 -11.68 1 92.88 88 SER B O 1
ATOM 2915 N N . VAL B 1 89 ? -5.23 -0.747 -9.594 1 96.06 89 VAL B N 1
ATOM 2916 C CA . VAL B 1 89 ? -4.086 0.106 -9.898 1 96.06 89 VAL B CA 1
ATOM 2917 C C . VAL B 1 89 ? -3.049 -0.001 -8.789 1 96.06 89 VAL B C 1
ATOM 2919 O O . VAL B 1 89 ? -3.396 -0.021 -7.602 1 96.06 89 VAL B O 1
ATOM 2922 N N . LEU B 1 90 ? -1.803 -0.175 -9.203 1 96.75 90 LEU B N 1
ATOM 2923 C CA . LEU B 1 90 ? -0.685 -0.288 -8.273 1 96.75 90 LEU B CA 1
ATOM 2924 C C . LEU B 1 90 ? 0.399 0.734 -8.594 1 96.75 90 LEU B C 1
ATOM 2926 O O . LEU B 1 90 ? 0.587 1.097 -9.758 1 96.75 90 LEU B O 1
ATOM 2930 N N . SER B 1 91 ? 1.067 1.145 -7.594 1 97.12 91 SER B N 1
ATOM 2931 C CA . SER B 1 91 ? 2.168 2.08 -7.805 1 97.12 91 SER B CA 1
ATOM 2932 C C . SER B 1 91 ? 3.375 1.714 -6.949 1 97.12 91 SER B C 1
ATOM 2934 O O . SER B 1 91 ? 3.225 1.242 -5.82 1 97.12 91 SER B O 1
ATOM 2936 N N . TYR B 1 92 ? 4.555 1.985 -7.547 1 95.94 92 TYR B N 1
ATOM 2937 C CA . TYR B 1 92 ? 5.82 1.722 -6.875 1 95.94 92 TYR B CA 1
ATOM 2938 C C . TYR B 1 92 ? 6.895 2.703 -7.328 1 95.94 92 TYR B C 1
ATOM 2940 O O . TYR B 1 92 ? 6.766 3.33 -8.383 1 95.94 92 TYR B O 1
ATOM 2948 N N . THR B 1 93 ? 7.852 2.771 -6.496 1 96.62 93 THR B N 1
ATOM 2949 C CA . THR B 1 93 ? 9.023 3.547 -6.902 1 96.62 93 THR B CA 1
ATOM 2950 C C . THR B 1 93 ? 10.242 2.643 -7.066 1 96.62 93 THR B C 1
ATOM 2952 O O . THR B 1 93 ? 10.3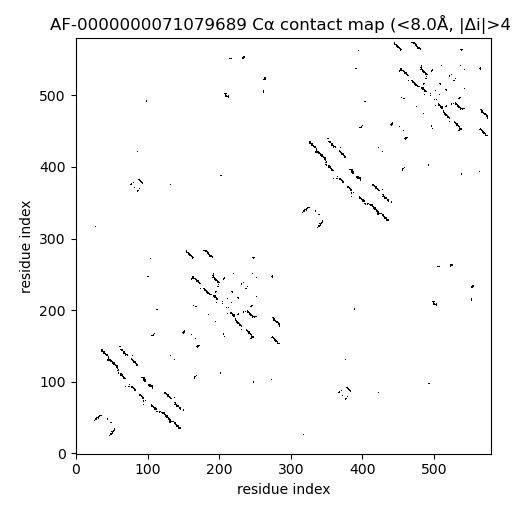36 1.602 -6.414 1 96.62 93 THR B O 1
ATOM 2955 N N . VAL B 1 94 ? 11.07 3.082 -7.91 1 97.06 94 VAL B N 1
ATOM 2956 C CA . VAL B 1 94 ? 12.414 2.533 -8.008 1 97.06 94 VAL B CA 1
ATOM 2957 C C . VAL B 1 94 ? 13.445 3.654 -7.871 1 97.06 94 VAL B C 1
ATOM 2959 O O . VAL B 1 94 ? 13.438 4.613 -8.648 1 97.06 94 VAL B O 1
ATOM 2962 N N . PRO B 1 95 ? 14.43 3.545 -6.918 1 96.12 95 PRO B N 1
ATOM 2963 C CA . PRO B 1 95 ? 14.609 2.422 -5.996 1 96.12 95 PRO B CA 1
ATOM 2964 C C . PRO B 1 95 ? 13.438 2.26 -5.027 1 96.12 95 PRO B C 1
ATOM 2966 O O . PRO B 1 95 ? 12.758 3.238 -4.707 1 96.12 95 PRO B O 1
ATOM 2969 N N . TYR B 1 96 ? 13.211 0.985 -4.684 1 94.75 96 TYR B N 1
ATOM 2970 C CA . TYR B 1 96 ? 12.344 0.674 -3.553 1 94.75 96 TYR B CA 1
ATOM 2971 C C . TYR B 1 96 ? 13.039 0.977 -2.232 1 94.75 96 TYR B C 1
ATOM 2973 O O . TYR B 1 96 ? 14.203 0.607 -2.035 1 94.75 96 TYR B O 1
ATOM 2981 N N . VAL B 1 97 ? 12.32 1.666 -1.411 1 88.75 97 VAL B N 1
ATOM 2982 C CA . VAL B 1 97 ? 12.844 1.959 -0.08 1 88.75 97 VAL B CA 1
ATOM 2983 C C . VAL B 1 97 ? 12.016 1.226 0.972 1 88.75 97 VAL B C 1
ATOM 2985 O O . VAL B 1 97 ? 10.812 1.467 1.104 1 88.75 97 VAL B O 1
ATOM 2988 N N . SER B 1 98 ? 12.625 0.377 1.668 1 86.19 98 SER B N 1
ATOM 2989 C CA . SER B 1 98 ? 11.945 -0.358 2.729 1 86.19 98 SER B CA 1
ATOM 2990 C C . SER B 1 98 ? 11.594 0.558 3.895 1 86.19 98 SER B C 1
ATOM 2992 O O . SER B 1 98 ? 12.109 1.669 4 1 86.19 98 SER B O 1
ATOM 2994 N N . PRO B 1 99 ? 10.664 0.086 4.73 1 77.88 99 PRO B N 1
ATOM 2995 C CA . PRO B 1 99 ? 10.258 0.921 5.863 1 77.88 99 PRO B CA 1
ATOM 2996 C C . PRO B 1 99 ? 11.438 1.34 6.738 1 77.88 99 PRO B C 1
ATOM 2998 O O . PRO B 1 99 ? 11.398 2.406 7.359 1 77.88 99 PRO B O 1
ATOM 3001 N N . ASP B 1 100 ? 12.484 0.559 6.746 1 76.56 100 ASP B N 1
ATOM 3002 C CA . ASP B 1 100 ? 13.641 0.899 7.57 1 76.56 100 ASP B CA 1
ATOM 3003 C C . ASP B 1 100 ? 14.664 1.708 6.777 1 76.56 100 ASP B C 1
ATOM 3005 O O . ASP B 1 100 ? 15.758 1.994 7.273 1 76.56 100 ASP B O 1
ATOM 3009 N N . GLY B 1 101 ? 14.359 1.939 5.547 1 79.62 101 GLY B N 1
ATOM 3010 C CA . GLY B 1 101 ? 15.156 2.896 4.793 1 79.62 101 GLY B CA 1
ATOM 3011 C C . GLY B 1 101 ? 16.109 2.24 3.82 1 79.62 101 GLY B C 1
ATOM 3012 O O . GLY B 1 101 ? 16.875 2.924 3.129 1 79.62 101 GLY B O 1
ATOM 3013 N N . GLN B 1 102 ? 16.156 0.96 3.73 1 87.69 102 GLN B N 1
ATOM 3014 C CA . GLN B 1 102 ? 17.016 0.279 2.781 1 87.69 102 GLN B CA 1
ATOM 3015 C C . GLN B 1 102 ? 16.516 0.439 1.352 1 87.69 102 GLN B C 1
ATOM 3017 O O . GLN B 1 102 ? 15.305 0.369 1.106 1 87.69 102 GLN B O 1
ATOM 3022 N N . LYS B 1 103 ? 17.516 0.612 0.469 1 91.25 103 LYS B N 1
ATOM 3023 C CA . LYS B 1 103 ? 17.156 0.904 -0.915 1 91.25 103 LYS B CA 1
ATOM 3024 C C . LYS B 1 103 ? 17.438 -0.292 -1.82 1 91.25 103 LYS B C 1
ATOM 3026 O O . LYS B 1 103 ? 18.453 -0.961 -1.676 1 91.25 103 LYS B O 1
ATOM 3031 N N . TYR B 1 104 ? 16.578 -0.529 -2.744 1 93.62 104 TYR B N 1
ATOM 3032 C CA . TYR B 1 104 ? 16.719 -1.586 -3.742 1 93.62 104 TYR B CA 1
ATOM 3033 C C . TYR B 1 104 ? 16.484 -1.043 -5.145 1 93.62 104 TYR B C 1
ATOM 3035 O O . TYR B 1 104 ? 15.453 -0.421 -5.418 1 93.62 104 TYR B O 1
ATOM 3043 N N . GLY B 1 105 ? 17.359 -1.362 -6.035 1 95.12 105 GLY B N 1
ATOM 3044 C CA . GLY B 1 105 ? 17.281 -0.828 -7.383 1 95.12 105 GLY B CA 1
ATOM 3045 C C . GLY B 1 105 ? 16.281 -1.56 -8.266 1 95.12 105 GLY B C 1
ATOM 3046 O O . GLY B 1 105 ? 16.266 -1.359 -9.484 1 95.12 105 GLY B O 1
ATOM 3047 N N . SER B 1 106 ? 15.578 -2.453 -7.68 1 95.81 106 SER B N 1
ATOM 3048 C CA . SER B 1 106 ? 14.586 -3.219 -8.43 1 95.81 106 SER B CA 1
ATOM 3049 C C . SER B 1 106 ? 13.328 -3.455 -7.598 1 95.81 106 SER B C 1
ATOM 3051 O O . SER B 1 106 ? 13.367 -3.381 -6.371 1 95.81 106 SER B O 1
ATOM 3053 N N . VAL B 1 107 ? 12.273 -3.566 -8.297 1 97.06 107 VAL B N 1
ATOM 3054 C CA . VAL B 1 107 ? 11.008 -3.963 -7.684 1 97.06 107 VAL B CA 1
ATOM 3055 C C . VAL B 1 107 ? 10.297 -4.977 -8.57 1 97.06 107 VAL B C 1
ATOM 3057 O O . VAL B 1 107 ? 10.273 -4.828 -9.797 1 97.06 107 VAL B O 1
ATOM 3060 N N . SER B 1 108 ? 9.828 -6.062 -7.961 1 97.56 108 SER B N 1
ATOM 3061 C CA . SER B 1 108 ? 9.062 -7.074 -8.68 1 97.56 108 SER B CA 1
ATOM 3062 C C . SER B 1 108 ? 7.789 -7.449 -7.93 1 97.56 108 SER B C 1
ATOM 3064 O O . SER B 1 108 ? 7.836 -7.746 -6.734 1 97.56 108 SER B O 1
ATOM 3066 N N . LYS B 1 109 ? 6.723 -7.402 -8.656 1 97.25 109 LYS B N 1
ATOM 3067 C CA . LYS B 1 109 ? 5.438 -7.68 -8.023 1 97.25 109 LYS B CA 1
ATOM 3068 C C . LYS B 1 109 ? 4.562 -8.562 -8.914 1 97.25 109 LYS B C 1
ATOM 3070 O O . LYS B 1 109 ? 4.543 -8.391 -10.133 1 97.25 109 LYS B O 1
ATOM 3075 N N . THR B 1 110 ? 3.914 -9.477 -8.312 1 96.56 110 THR B N 1
ATOM 3076 C CA . THR B 1 110 ? 2.906 -10.281 -8.992 1 96.56 110 THR B CA 1
ATOM 3077 C C . THR B 1 110 ? 1.521 -9.664 -8.836 1 96.56 110 THR B C 1
ATOM 3079 O O . THR B 1 110 ? 1.131 -9.281 -7.727 1 96.56 110 THR B O 1
ATOM 3082 N N . LEU B 1 111 ? 0.863 -9.523 -9.938 1 94.44 111 LEU B N 1
ATOM 3083 C CA . LEU B 1 111 ? -0.49 -8.984 -9.891 1 94.44 111 LEU B CA 1
ATOM 3084 C C . LEU B 1 111 ? -1.474 -10.016 -9.352 1 94.44 111 LEU B C 1
ATOM 3086 O O . LEU B 1 111 ? -1.378 -11.203 -9.68 1 94.44 111 LEU B O 1
ATOM 3090 N N . CYS B 1 112 ? -2.359 -9.516 -8.484 1 88.88 112 CYS B N 1
ATOM 3091 C CA . CYS B 1 112 ? -3.375 -10.414 -7.945 1 88.88 112 CYS B CA 1
ATOM 3092 C C . CYS B 1 112 ? -4.289 -10.93 -9.047 1 88.88 112 CYS B C 1
ATOM 3094 O O . CYS B 1 112 ? -4.859 -10.141 -9.805 1 88.88 112 CYS B O 1
ATOM 3096 N N . PRO B 1 113 ? -4.363 -12.258 -9.125 1 83.5 113 PRO B N 1
ATOM 3097 C CA . PRO B 1 113 ? -5.188 -12.805 -10.211 1 83.5 113 PRO B CA 1
ATOM 3098 C C . PRO B 1 113 ? -6.68 -12.57 -9.992 1 83.5 113 PRO B C 1
ATOM 3100 O O . PRO B 1 113 ? -7.141 -12.523 -8.852 1 83.5 113 PRO B O 1
ATOM 3103 N N . ASP B 1 114 ? -7.355 -11.82 -10.797 1 64.81 114 ASP B N 1
ATOM 3104 C CA . ASP B 1 114 ? -8.781 -11.523 -10.672 1 64.81 114 ASP B CA 1
ATOM 3105 C C . ASP B 1 114 ? -9.617 -12.797 -10.734 1 64.81 114 ASP B C 1
ATOM 3107 O O . ASP B 1 114 ? -9.68 -13.453 -11.773 1 64.81 114 ASP B O 1
ATOM 3111 N N . SER B 1 115 ? -9.859 -13.438 -9.57 1 57.28 115 SER B N 1
ATOM 3112 C CA . SER B 1 115 ? -10.656 -14.664 -9.562 1 57.28 115 SER B CA 1
ATOM 3113 C C . SER B 1 115 ? -12.094 -14.391 -9.984 1 57.28 115 SER B C 1
ATOM 3115 O O . SER B 1 115 ? -12.906 -15.312 -10.094 1 57.28 115 SER B O 1
ATOM 3117 N N . SER B 1 116 ? -12.43 -13.086 -9.859 1 51.88 116 SER B N 1
ATOM 3118 C CA . SER B 1 116 ? -13.867 -12.875 -10.031 1 51.88 116 SER B CA 1
ATOM 3119 C C . SER B 1 116 ? -14.352 -13.445 -11.352 1 51.88 116 SER B C 1
ATOM 3121 O O . SER B 1 116 ? -15.547 -13.703 -11.523 1 51.88 116 SER B O 1
ATOM 3123 N N . ASN B 1 117 ? -13.445 -13.422 -12.352 1 49.94 117 ASN B N 1
ATOM 3124 C CA . ASN B 1 117 ? -14.047 -13.914 -13.594 1 49.94 117 ASN B CA 1
ATOM 3125 C C . ASN B 1 117 ? -13.656 -15.359 -13.867 1 49.94 117 ASN B C 1
ATOM 3127 O O . ASN B 1 117 ? -12.883 -15.633 -14.789 1 49.94 117 ASN B O 1
ATOM 3131 N N . LEU B 1 118 ? -13.68 -16.172 -12.828 1 51.47 118 LEU B N 1
ATOM 3132 C CA . LEU B 1 118 ? -13.336 -17.578 -12.93 1 51.47 118 LEU B CA 1
ATOM 3133 C C . LEU B 1 118 ? -13.75 -18.141 -14.281 1 51.47 118 LEU B C 1
ATOM 3135 O O . LEU B 1 118 ? -13.086 -19.031 -14.82 1 51.47 118 LEU B O 1
ATOM 3139 N N . ASN B 1 119 ? -14.969 -17.734 -14.695 1 51.66 119 ASN B N 1
ATOM 3140 C CA . ASN B 1 119 ? -15.516 -18.578 -15.742 1 51.66 119 ASN B CA 1
ATOM 3141 C C . ASN B 1 119 ? -15.297 -17.984 -17.125 1 51.66 119 ASN B C 1
ATOM 3143 O O . ASN B 1 119 ? -15.602 -18.625 -18.141 1 51.66 119 ASN B O 1
ATOM 3147 N N . ALA B 1 120 ? -14.938 -16.734 -17.266 1 60.09 120 ALA B N 1
ATOM 3148 C CA . ALA B 1 120 ? -14.875 -16.281 -18.656 1 60.09 120 ALA B CA 1
ATOM 3149 C C . ALA B 1 120 ? -13.531 -15.641 -18.953 1 60.09 120 ALA B C 1
ATOM 3151 O O . ALA B 1 120 ? -13.047 -14.805 -18.188 1 60.09 120 ALA B O 1
ATOM 3152 N N . SER B 1 121 ? -12.727 -16.344 -19.812 1 67.44 121 SER B N 1
ATOM 3153 C CA . SER B 1 121 ? -11.516 -15.773 -20.375 1 67.44 121 SER B CA 1
ATOM 3154 C C . SER B 1 121 ? -11.82 -14.484 -21.141 1 67.44 121 SER B C 1
ATOM 3156 O O . SER B 1 121 ? -12.516 -14.508 -22.156 1 67.44 121 SER B O 1
ATOM 3158 N N . VAL B 1 122 ? -11.539 -13.375 -20.516 1 79.38 122 VAL B N 1
ATOM 3159 C CA . VAL B 1 122 ? -11.773 -12.086 -21.156 1 79.38 122 VAL B CA 1
ATOM 3160 C C . VAL B 1 122 ? -10.438 -11.398 -21.438 1 79.38 122 VAL B C 1
ATOM 3162 O O . VAL B 1 122 ? -9.477 -11.555 -20.672 1 79.38 122 VAL B O 1
ATOM 3165 N N . GLU B 1 123 ? -10.445 -10.844 -22.531 1 86.75 123 GLU B N 1
ATOM 3166 C CA . GLU B 1 123 ? -9.242 -10.086 -22.844 1 86.75 123 GLU B CA 1
ATOM 3167 C C . GLU B 1 123 ? -9.07 -8.898 -21.891 1 86.75 123 GLU B C 1
ATOM 3169 O O . GLU B 1 123 ? -10.023 -8.148 -21.656 1 86.75 123 GLU B O 1
ATOM 3174 N N . GLU B 1 124 ? -7.906 -8.852 -21.328 1 88.94 124 GLU B N 1
ATOM 3175 C CA . GLU B 1 124 ? -7.609 -7.758 -20.406 1 88.94 124 GLU B CA 1
ATOM 3176 C C . GLU B 1 124 ? -6.371 -6.984 -20.844 1 88.94 124 GLU B C 1
ATOM 3178 O O . GLU B 1 124 ? -5.43 -7.57 -21.391 1 88.94 124 GLU B O 1
ATOM 3183 N N . THR B 1 125 ? -6.48 -5.746 -20.719 1 92.19 125 THR B N 1
ATOM 3184 C CA . THR B 1 125 ? -5.359 -4.867 -21.031 1 92.19 125 THR B CA 1
ATOM 3185 C C . THR B 1 125 ? -4.73 -4.32 -19.75 1 92.19 125 THR B C 1
ATOM 3187 O O . THR B 1 125 ? -5.434 -3.844 -18.859 1 92.19 125 THR B O 1
ATOM 3190 N N . ILE B 1 126 ? -3.434 -4.48 -19.641 1 95.25 126 ILE B N 1
ATOM 3191 C CA . ILE B 1 126 ? -2.66 -3.912 -18.547 1 95.25 126 ILE B CA 1
ATOM 3192 C C . ILE B 1 126 ? -1.786 -2.773 -19.062 1 95.25 126 ILE B C 1
ATOM 3194 O O . ILE B 1 126 ? -1.07 -2.934 -20.062 1 95.25 126 ILE B O 1
ATOM 3198 N N . ILE B 1 127 ? -1.881 -1.64 -18.469 1 96.88 127 ILE B N 1
ATOM 3199 C CA . ILE B 1 127 ? -1.083 -0.486 -18.875 1 96.88 127 ILE B CA 1
ATOM 3200 C C . ILE B 1 127 ? -0.034 -0.187 -17.797 1 96.88 127 ILE B C 1
ATOM 3202 O O . ILE B 1 127 ? -0.367 -0.014 -16.625 1 96.88 127 ILE B O 1
ATOM 3206 N N . VAL B 1 128 ? 1.177 -0.164 -18.203 1 98.19 128 VAL B N 1
ATOM 3207 C CA . VAL B 1 128 ? 2.277 0.2 -17.328 1 98.19 128 VAL B CA 1
ATOM 3208 C C . VAL B 1 128 ? 2.832 1.565 -17.719 1 98.19 128 VAL B C 1
ATOM 3210 O O . VAL B 1 128 ? 3.27 1.756 -18.859 1 98.19 128 VAL B O 1
ATOM 3213 N N . VAL B 1 129 ? 2.814 2.48 -16.797 1 97.69 129 VAL B N 1
ATOM 3214 C CA . VAL B 1 129 ? 3.342 3.82 -17.031 1 97.69 129 VAL B CA 1
ATOM 3215 C C . VAL B 1 129 ? 4.629 4.02 -16.234 1 97.69 129 VAL B C 1
ATOM 3217 O O . VAL B 1 129 ? 4.66 3.779 -15.023 1 97.69 129 VAL B O 1
ATOM 3220 N N . VAL B 1 130 ? 5.641 4.414 -16.906 1 98.06 130 VAL B N 1
ATOM 3221 C CA . VAL B 1 130 ? 6.938 4.699 -16.297 1 98.06 130 VAL B CA 1
ATOM 3222 C C . VAL B 1 130 ? 7.258 6.188 -16.438 1 98.06 130 VAL B C 1
ATOM 3224 O O . VAL B 1 130 ? 7.316 6.715 -17.547 1 98.06 130 VAL B O 1
ATOM 3227 N N . SER B 1 131 ? 7.473 6.812 -15.312 1 97.62 131 SER B N 1
ATOM 3228 C CA . SER B 1 131 ? 7.75 8.25 -15.336 1 97.62 131 SER B CA 1
ATOM 3229 C C . SER B 1 131 ? 8.727 8.641 -14.234 1 97.62 131 SER B C 1
ATOM 3231 O O . SER B 1 131 ? 9.094 7.812 -13.398 1 97.62 131 SER B O 1
ATOM 3233 N N . THR B 1 132 ? 9.266 9.836 -14.258 1 97.56 132 THR B N 1
ATOM 3234 C CA . THR B 1 132 ? 10.141 10.406 -13.234 1 97.56 132 THR B CA 1
ATOM 3235 C C . THR B 1 132 ? 10.086 11.93 -13.258 1 97.56 132 THR B C 1
ATOM 3237 O O . THR B 1 132 ? 9.656 12.523 -14.25 1 97.56 132 THR B O 1
ATOM 3240 N N . SER B 1 133 ? 10.414 12.508 -12.148 1 95 133 SER B N 1
ATOM 3241 C CA . SER B 1 133 ? 10.523 13.961 -12.094 1 95 133 SER B CA 1
ATOM 3242 C C . SER B 1 133 ? 11.953 14.422 -12.359 1 95 133 SER B C 1
ATOM 3244 O O . SER B 1 133 ? 12.242 15.617 -12.32 1 95 133 SER B O 1
ATOM 3246 N N . SER B 1 134 ? 12.781 13.461 -12.633 1 96.19 134 SER B N 1
ATOM 3247 C CA . SER B 1 134 ? 14.18 13.781 -12.898 1 96.19 134 SER B CA 1
ATOM 3248 C C . SER B 1 134 ? 14.328 14.531 -14.219 1 96.19 134 SER B C 1
ATOM 3250 O O . SER B 1 134 ? 13.781 14.117 -15.242 1 96.19 134 SER B O 1
ATOM 3252 N N . ALA B 1 135 ? 15.133 15.633 -14.18 1 95.25 135 ALA B N 1
ATOM 3253 C CA . ALA B 1 135 ? 15.438 16.359 -15.406 1 95.25 135 ALA B CA 1
ATOM 3254 C C . ALA B 1 135 ? 16.422 15.586 -16.281 1 95.25 135 ALA B C 1
ATOM 3256 O O . ALA B 1 135 ? 16.406 15.703 -17.5 1 95.25 135 ALA B O 1
ATOM 3257 N N . ILE B 1 136 ? 17.234 14.867 -15.602 1 96.25 136 ILE B N 1
ATOM 3258 C CA . ILE B 1 136 ? 18.203 14.016 -16.297 1 96.25 136 ILE B CA 1
ATOM 3259 C C . ILE B 1 136 ? 17.578 12.672 -16.625 1 96.25 136 ILE B C 1
ATOM 3261 O O . ILE B 1 136 ? 16.828 12.109 -15.82 1 96.25 136 ILE B O 1
ATOM 3265 N N . GLU B 1 137 ? 17.922 12.141 -17.688 1 96.69 137 GLU B N 1
ATOM 3266 C CA . GLU B 1 137 ? 17.359 10.859 -18.109 1 96.69 137 GLU B CA 1
ATOM 3267 C C . GLU B 1 137 ? 17.781 9.734 -17.172 1 96.69 137 GLU B C 1
ATOM 3269 O O . GLU B 1 137 ? 18.938 9.664 -16.75 1 96.69 137 GLU B O 1
ATOM 3274 N N . VAL B 1 138 ? 16.859 8.977 -16.875 1 97.69 138 VAL B N 1
ATOM 3275 C CA . VAL B 1 138 ? 17.062 7.82 -16.016 1 97.69 138 VAL B CA 1
ATOM 3276 C C . VAL B 1 138 ? 16.75 6.543 -16.781 1 97.69 138 VAL B C 1
ATOM 3278 O O . VAL B 1 138 ? 15.688 6.434 -17.406 1 97.69 138 VAL B O 1
ATOM 3281 N N . ASN B 1 139 ? 17.609 5.574 -16.734 1 98 139 ASN B N 1
ATOM 3282 C CA . ASN B 1 139 ? 17.422 4.324 -17.469 1 98 139 ASN B CA 1
ATOM 3283 C C . ASN B 1 139 ? 16.594 3.324 -16.656 1 98 139 ASN B C 1
ATOM 3285 O O . ASN B 1 139 ? 16.578 3.398 -15.422 1 98 139 ASN B O 1
ATOM 3289 N N . PHE B 1 140 ? 15.93 2.393 -17.391 1 97.88 140 PHE B N 1
ATOM 3290 C CA . PHE B 1 140 ? 15.219 1.316 -16.719 1 97.88 140 PHE B CA 1
ATOM 3291 C C . PHE B 1 140 ? 15.062 0.108 -17.625 1 97.88 140 PHE B C 1
ATOM 3293 O O . PHE B 1 140 ? 15.289 0.206 -18.844 1 97.88 140 PHE B O 1
ATOM 3300 N N . THR B 1 141 ? 14.797 -1.025 -17 1 98.56 141 THR B N 1
ATOM 3301 C CA . THR B 1 141 ? 14.297 -2.184 -17.734 1 98.56 141 THR B CA 1
ATOM 3302 C C . THR B 1 141 ? 12.961 -2.646 -17.156 1 98.56 141 THR B C 1
ATOM 3304 O O . THR B 1 141 ? 12.719 -2.502 -15.953 1 98.56 141 THR B O 1
ATOM 3307 N N . LEU B 1 142 ? 12.102 -3.119 -17.984 1 98.5 142 LEU B N 1
ATOM 3308 C CA . LEU B 1 142 ? 10.781 -3.621 -17.625 1 98.5 142 LEU B CA 1
ATOM 3309 C C . LEU B 1 142 ? 10.523 -4.984 -18.266 1 98.5 142 LEU B C 1
ATOM 3311 O O . LEU B 1 142 ? 10.742 -5.16 -19.469 1 98.5 142 LEU B O 1
ATOM 3315 N N . THR B 1 143 ? 10.125 -5.906 -17.469 1 98.62 143 THR B N 1
ATOM 3316 C CA . THR B 1 143 ? 9.727 -7.211 -17.984 1 98.62 143 THR B CA 1
ATOM 3317 C C . THR B 1 143 ? 8.406 -7.656 -17.359 1 98.62 143 THR B C 1
ATOM 3319 O O . THR B 1 143 ? 8.281 -7.707 -16.141 1 98.62 143 THR B O 1
ATOM 3322 N N . GLY B 1 144 ? 7.445 -7.859 -18.219 1 98.06 144 GLY B N 1
ATOM 3323 C CA . GLY B 1 144 ? 6.25 -8.578 -17.797 1 98.06 144 GLY B CA 1
ATOM 3324 C C . GLY B 1 144 ? 6.297 -10.055 -18.141 1 98.06 144 GLY B C 1
ATOM 3325 O O . GLY B 1 144 ? 6.645 -10.43 -19.266 1 98.06 144 GLY B O 1
ATOM 3326 N N . MET B 1 145 ? 5.961 -10.883 -17.156 1 97.12 145 MET B N 1
ATOM 3327 C CA . MET B 1 145 ? 6.055 -12.312 -17.422 1 97.12 145 MET B CA 1
ATOM 3328 C C . MET B 1 145 ? 4.941 -13.07 -16.703 1 97.12 145 MET B C 1
ATOM 3330 O O . MET B 1 145 ? 4.348 -12.562 -15.75 1 97.12 145 MET B O 1
ATOM 3334 N N . PHE B 1 146 ? 4.711 -14.242 -17.219 1 94.75 146 PHE B N 1
ATOM 3335 C CA . PHE B 1 146 ? 3.816 -15.164 -16.516 1 94.75 146 PHE B CA 1
ATOM 3336 C C . PHE B 1 146 ? 4.574 -15.961 -15.461 1 94.75 146 PHE B C 1
ATOM 3338 O O . PHE B 1 146 ? 5.703 -16.391 -15.695 1 94.75 146 PHE B O 1
ATOM 3345 N N . VAL B 1 147 ? 3.943 -16.109 -14.305 1 95.31 147 VAL B N 1
ATOM 3346 C CA . VAL B 1 147 ? 4.594 -16.812 -13.211 1 95.31 147 VAL B CA 1
ATOM 3347 C C . VAL B 1 147 ? 4.512 -18.328 -13.445 1 95.31 147 VAL B C 1
ATOM 3349 O O . VAL B 1 147 ? 3.42 -18.891 -13.562 1 95.31 147 VAL B O 1
ATOM 3352 N N . ASP B 1 148 ? 5.695 -18.922 -13.406 1 91.44 148 ASP B N 1
ATOM 3353 C CA . ASP B 1 148 ? 5.742 -20.375 -13.516 1 91.44 148 ASP B CA 1
ATOM 3354 C C . ASP B 1 148 ? 5.238 -21.031 -12.234 1 91.44 148 ASP B C 1
ATOM 3356 O O . ASP B 1 148 ? 5.555 -20.594 -11.133 1 91.44 148 ASP B O 1
ATOM 3360 N N . ASP B 1 149 ? 4.453 -22.078 -12.391 1 92.75 149 ASP B N 1
ATOM 3361 C CA . ASP B 1 149 ? 3.994 -22.891 -11.266 1 92.75 149 ASP B CA 1
ATOM 3362 C C . ASP B 1 149 ? 3.232 -22.047 -10.25 1 92.75 149 ASP B C 1
ATOM 3364 O O . ASP B 1 149 ? 3.4 -22.219 -9.039 1 92.75 149 ASP B O 1
ATOM 3368 N N . PHE B 1 150 ? 2.516 -21.125 -10.805 1 95.75 150 PHE B N 1
ATOM 3369 C CA . PHE B 1 150 ? 1.758 -20.281 -9.883 1 95.75 150 PHE B CA 1
ATOM 3370 C C . PHE B 1 150 ? 0.808 -21.125 -9.039 1 95.75 150 PHE B C 1
ATOM 3372 O O . PHE B 1 150 ? 0.638 -20.859 -7.848 1 95.75 150 PHE B O 1
ATOM 3379 N N . ASN B 1 151 ? 0.173 -22 -9.75 1 95.06 151 ASN B N 1
ATOM 3380 C CA . ASN B 1 151 ? -0.646 -22.969 -9.023 1 95.06 151 ASN B CA 1
ATOM 3381 C C . ASN B 1 151 ? 0.193 -24.125 -8.492 1 95.06 151 ASN B C 1
ATOM 3383 O O . ASN B 1 151 ? 0.619 -25 -9.25 1 95.06 151 ASN B O 1
ATOM 3387 N N . LEU B 1 152 ? 0.302 -24.109 -7.223 1 97 152 LEU B N 1
ATOM 3388 C CA . LEU B 1 152 ? 1.121 -25.125 -6.586 1 97 152 LEU B CA 1
ATOM 3389 C C . LEU B 1 152 ? 0.461 -26.5 -6.699 1 97 152 LEU B C 1
ATOM 3391 O O . LEU B 1 152 ? -0.766 -26.609 -6.641 1 97 152 LEU B O 1
ATOM 3395 N N . GLN B 1 153 ? 1.33 -27.5 -6.855 1 95.75 153 GLN B N 1
ATOM 3396 C CA . GLN B 1 153 ? 0.881 -28.891 -6.855 1 95.75 153 GLN B CA 1
ATOM 3397 C C . GLN B 1 153 ? 1.307 -29.594 -5.578 1 95.75 153 GLN B C 1
ATOM 3399 O O . GLN B 1 153 ? 2.4 -29.359 -5.062 1 95.75 153 GLN B O 1
ATOM 3404 N N . SER B 1 154 ? 0.414 -30.453 -5.168 1 96.19 154 SER B N 1
ATOM 3405 C CA . SER B 1 154 ? 0.743 -31.219 -3.967 1 96.19 154 SER B CA 1
ATOM 3406 C C . SER B 1 154 ? 2.031 -32 -4.148 1 96.19 154 SER B C 1
ATOM 3408 O O . SER B 1 154 ? 2.23 -32.656 -5.184 1 96.19 154 SER B O 1
ATOM 3410 N N . ASN B 1 155 ? 2.912 -31.922 -3.174 1 96 155 ASN B N 1
ATOM 3411 C CA . ASN B 1 155 ? 4.141 -32.688 -3.055 1 96 155 ASN B CA 1
ATOM 3412 C C . ASN B 1 155 ? 5.129 -32.344 -4.168 1 96 155 ASN B C 1
ATOM 3414 O O . ASN B 1 155 ? 5.941 -33.188 -4.562 1 96 155 ASN B O 1
ATOM 3418 N N . LYS B 1 156 ? 5 -31.297 -4.75 1 97.25 156 LYS B N 1
ATOM 3419 C CA . LYS B 1 156 ? 5.961 -30.781 -5.723 1 97.25 156 LYS B CA 1
ATOM 3420 C C . LYS B 1 156 ? 6.688 -29.547 -5.18 1 97.25 156 LYS B C 1
ATOM 3422 O O . LYS B 1 156 ? 6.051 -28.609 -4.691 1 97.25 156 LYS B O 1
ATOM 3427 N N . ASN B 1 157 ? 7.973 -29.609 -5.289 1 97.88 157 ASN B N 1
ATOM 3428 C CA . ASN B 1 157 ? 8.773 -28.469 -4.848 1 97.88 157 ASN B CA 1
ATOM 3429 C C . ASN B 1 157 ? 8.875 -27.406 -5.93 1 97.88 157 ASN B C 1
ATOM 3431 O O . ASN B 1 157 ? 9.008 -27.719 -7.113 1 97.88 157 ASN B O 1
ATOM 3435 N N . ILE B 1 158 ? 8.789 -26.234 -5.52 1 98.19 158 ILE B N 1
ATOM 3436 C CA . ILE B 1 158 ? 9.195 -25.125 -6.391 1 98.19 158 ILE B CA 1
ATOM 3437 C C . ILE B 1 158 ? 10.258 -24.281 -5.695 1 98.19 158 ILE B C 1
ATOM 3439 O O . ILE B 1 158 ? 10.273 -24.188 -4.465 1 98.19 158 ILE B O 1
ATOM 3443 N N . THR B 1 159 ? 11.141 -23.672 -6.438 1 98.12 159 THR B N 1
ATOM 3444 C CA . THR B 1 159 ? 12.203 -22.828 -5.898 1 98.12 159 THR B CA 1
ATOM 3445 C C . THR B 1 159 ? 12.164 -21.453 -6.539 1 98.12 159 THR B C 1
ATOM 3447 O O . THR B 1 159 ? 11.93 -21.312 -7.742 1 98.12 159 THR B O 1
ATOM 3450 N N . PHE B 1 160 ? 12.422 -20.484 -5.797 1 97.62 160 PHE B N 1
ATOM 3451 C CA . PHE B 1 160 ? 12.43 -19.125 -6.301 1 97.62 160 PHE B CA 1
ATOM 3452 C C . PHE B 1 160 ? 13.312 -18.234 -5.438 1 97.62 160 PHE B C 1
ATOM 3454 O O . PHE B 1 160 ? 13.688 -18.609 -4.328 1 97.62 160 PHE B O 1
ATOM 3461 N N . LEU B 1 161 ? 13.672 -17.109 -6.004 1 96.69 161 LEU B N 1
ATOM 3462 C CA . LEU B 1 161 ? 14.422 -16.078 -5.305 1 96.69 161 LEU B CA 1
ATOM 3463 C C . LEU B 1 161 ? 13.492 -14.953 -4.844 1 96.69 161 LEU B C 1
ATOM 3465 O O . LEU B 1 161 ? 12.594 -14.539 -5.578 1 96.69 161 LEU B O 1
ATOM 3469 N N . SER B 1 162 ? 13.672 -14.523 -3.625 1 97 162 SER B N 1
ATOM 3470 C CA . SER B 1 162 ? 12.898 -13.406 -3.088 1 97 162 SER B CA 1
ATOM 3471 C C . SER B 1 162 ? 13.797 -12.43 -2.336 1 97 162 SER B C 1
ATOM 3473 O O . SER B 1 162 ? 14.891 -12.789 -1.906 1 97 162 SER B O 1
ATOM 3475 N N . ASP B 1 163 ? 13.43 -11.234 -2.232 1 96.31 163 ASP B N 1
ATOM 3476 C CA . ASP B 1 163 ? 14.062 -10.18 -1.454 1 96.31 163 ASP B CA 1
ATOM 3477 C C . ASP B 1 163 ? 13.031 -9.148 -0.995 1 96.31 163 ASP B C 1
ATOM 3479 O O . ASP B 1 163 ? 11.859 -9.234 -1.353 1 96.31 163 ASP B O 1
ATOM 3483 N N . PRO B 1 164 ? 13.375 -8.188 -0.201 1 95.19 164 PRO B N 1
ATOM 3484 C CA . PRO B 1 164 ? 12.391 -7.27 0.381 1 95.19 164 PRO B CA 1
ATOM 3485 C C . PRO B 1 164 ? 11.602 -6.504 -0.676 1 95.19 164 PRO B C 1
ATOM 3487 O O . PRO B 1 164 ? 10.461 -6.109 -0.431 1 95.19 164 PRO B O 1
ATOM 3490 N N . SER B 1 165 ? 12.141 -6.293 -1.822 1 96 165 SER B N 1
ATOM 3491 C CA . SER B 1 165 ? 11.469 -5.523 -2.867 1 96 165 SER B CA 1
ATOM 3492 C C . SER B 1 165 ? 10.781 -6.438 -3.875 1 96 165 SER B C 1
ATOM 3494 O O . SER B 1 165 ? 10.18 -5.965 -4.84 1 96 165 SER B O 1
ATOM 3496 N N . ALA B 1 166 ? 10.914 -7.746 -3.703 1 97.25 166 ALA B N 1
ATOM 3497 C CA . ALA B 1 166 ? 10.352 -8.695 -4.66 1 97.25 166 ALA B CA 1
ATOM 3498 C C . ALA B 1 166 ? 9.727 -9.891 -3.941 1 97.25 166 ALA B C 1
ATOM 3500 O O . ALA B 1 166 ? 10.133 -11.031 -4.148 1 97.25 166 ALA B O 1
ATOM 3501 N N . PRO B 1 167 ? 8.695 -9.609 -3.186 1 97.12 167 PRO B N 1
ATOM 3502 C CA . PRO B 1 167 ? 7.996 -10.727 -2.553 1 97.12 167 PRO B CA 1
ATOM 3503 C C . PRO B 1 167 ? 7.375 -11.68 -3.568 1 97.12 167 PRO B C 1
ATOM 3505 O O . PRO B 1 167 ? 7.164 -11.305 -4.727 1 97.12 167 PRO B O 1
ATOM 3508 N N . GLN B 1 168 ? 7.223 -12.922 -3.115 1 97.56 168 GLN B N 1
ATOM 3509 C CA . GLN B 1 168 ? 6.609 -13.93 -3.971 1 97.56 168 GLN B CA 1
ATOM 3510 C C . GLN B 1 168 ? 5.363 -14.523 -3.318 1 97.56 168 GLN B C 1
ATOM 3512 O O . GLN B 1 168 ? 5.309 -14.672 -2.096 1 97.56 168 GLN B O 1
ATOM 3517 N N . TYR B 1 169 ? 4.41 -14.805 -4.156 1 96.44 169 TYR B N 1
ATOM 3518 C CA . TYR B 1 169 ? 3.297 -15.594 -3.639 1 96.44 169 TYR B CA 1
ATOM 3519 C C . TYR B 1 169 ? 2.746 -16.531 -4.707 1 96.44 169 TYR B C 1
ATOM 3521 O O . TYR B 1 169 ? 2.961 -16.312 -5.902 1 96.44 169 TYR B O 1
ATOM 3529 N N . TYR B 1 170 ? 2.121 -17.516 -4.273 1 96.62 170 TYR B N 1
ATOM 3530 C CA . TYR B 1 170 ? 1.568 -18.578 -5.105 1 96.62 170 TYR B CA 1
ATOM 3531 C C . TYR B 1 170 ? 0.19 -19 -4.609 1 96.62 170 TYR B C 1
ATOM 3533 O O . TYR B 1 170 ? -0.229 -18.609 -3.518 1 96.62 170 TYR B O 1
ATOM 3541 N N . GLN B 1 171 ? -0.439 -19.75 -5.48 1 95.06 171 GLN B N 1
ATOM 3542 C CA . GLN B 1 171 ? -1.798 -20.203 -5.184 1 95.06 171 GLN B CA 1
ATOM 3543 C C . GLN B 1 171 ? -1.858 -21.719 -5.016 1 95.06 171 GLN B C 1
ATOM 3545 O O . GLN B 1 171 ? -1.153 -22.453 -5.711 1 95.06 171 GLN B O 1
ATOM 3550 N N . TYR B 1 172 ? -2.674 -22.172 -4.059 1 95 172 TYR B N 1
ATOM 3551 C CA . TYR B 1 172 ? -2.959 -23.594 -3.896 1 95 172 TYR B CA 1
ATOM 3552 C C . TYR B 1 172 ? -4.461 -23.844 -3.809 1 95 172 TYR B C 1
ATOM 3554 O O . TYR B 1 172 ? -5.184 -23.078 -3.156 1 95 172 TYR B O 1
ATOM 3562 N N . GLU B 1 173 ? -4.812 -24.875 -4.469 1 93.5 173 GLU B N 1
ATOM 3563 C CA . GLU B 1 173 ? -6.199 -25.328 -4.414 1 93.5 173 GLU B CA 1
ATOM 3564 C C . GLU B 1 173 ? -6.312 -26.688 -3.727 1 93.5 173 GLU B C 1
ATOM 3566 O O . GLU B 1 173 ? -5.691 -27.672 -4.16 1 93.5 173 GLU B O 1
ATOM 3571 N N . PHE B 1 174 ? -7.215 -26.766 -2.758 1 93.88 174 PHE B N 1
ATOM 3572 C CA . PHE B 1 174 ? -7.438 -28.031 -2.076 1 93.88 174 PHE B CA 1
ATOM 3573 C C . PHE B 1 174 ? -7.992 -29.078 -3.041 1 93.88 174 PHE B C 1
ATOM 3575 O O . PHE B 1 174 ? -9.008 -28.844 -3.705 1 93.88 174 PHE B O 1
ATOM 3582 N N . PRO B 1 175 ? -7.281 -30.188 -3.09 1 93.06 175 PRO B N 1
ATOM 3583 C CA . PRO B 1 175 ? -7.891 -31.266 -3.873 1 93.06 175 PRO B CA 1
ATOM 3584 C C . PRO B 1 175 ? -9.156 -31.828 -3.225 1 93.06 175 PRO B C 1
ATOM 3586 O O . PRO B 1 175 ? -9.391 -31.609 -2.035 1 93.06 175 PRO B O 1
ATOM 3589 N N . GLU B 1 176 ? -9.922 -32.5 -4.086 1 90.81 176 GLU B N 1
ATOM 3590 C CA . GLU B 1 176 ? -11.109 -33.156 -3.553 1 90.81 176 GLU B CA 1
ATOM 3591 C C . GLU B 1 176 ? -10.75 -34.156 -2.465 1 90.81 176 GLU B C 1
ATOM 3593 O O . GLU B 1 176 ? -9.789 -34.906 -2.609 1 90.81 176 GLU B O 1
ATOM 3598 N N . GLY B 1 177 ? -11.453 -34.094 -1.351 1 89.19 177 GLY B N 1
ATOM 3599 C CA . GLY B 1 177 ? -11.281 -35.062 -0.278 1 89.19 177 GLY B CA 1
ATOM 3600 C C . GLY B 1 177 ? -10.148 -34.719 0.662 1 89.19 177 GLY B C 1
ATOM 3601 O O . GLY B 1 177 ? -9.891 -35.438 1.628 1 89.19 177 GLY B O 1
ATOM 3602 N N . VAL B 1 178 ? -9.43 -33.719 0.471 1 92.19 178 VAL B N 1
ATOM 3603 C CA . VAL B 1 178 ? -8.328 -33.312 1.326 1 92.19 178 VAL B CA 1
ATOM 3604 C C . VAL B 1 178 ? -8.734 -32.094 2.146 1 92.19 178 VAL B C 1
ATOM 3606 O O . VAL B 1 178 ? -9.109 -31.047 1.586 1 92.19 178 VAL B O 1
ATOM 3609 N N . ASP B 1 179 ? -8.609 -32.219 3.475 1 90.94 179 ASP B N 1
ATOM 3610 C CA . ASP B 1 179 ? -9.109 -31.109 4.312 1 90.94 179 ASP B CA 1
ATOM 3611 C C . ASP B 1 179 ? -7.965 -30.438 5.066 1 90.94 179 ASP B C 1
ATOM 3613 O O . ASP B 1 179 ? -8.172 -29.406 5.715 1 90.94 179 ASP B O 1
ATOM 3617 N N . MET B 1 180 ? -6.816 -31.031 4.883 1 93.31 180 MET B N 1
ATOM 3618 C CA . MET B 1 180 ? -5.68 -30.469 5.598 1 93.31 180 MET B CA 1
ATOM 3619 C C . MET B 1 180 ? -4.391 -30.656 4.805 1 93.31 180 MET B C 1
ATOM 3621 O O . MET B 1 180 ? -4.168 -31.703 4.211 1 93.31 180 MET B O 1
ATOM 3625 N N . VAL B 1 181 ? -3.598 -29.594 4.809 1 95.75 181 VAL B N 1
ATOM 3626 C CA . VAL B 1 181 ? -2.301 -29.656 4.145 1 95.75 181 VAL B CA 1
ATOM 3627 C C . VAL B 1 181 ? -1.257 -28.922 4.977 1 95.75 181 VAL B C 1
ATOM 3629 O O . VAL B 1 181 ? -1.603 -28.109 5.848 1 95.75 181 VAL B O 1
ATOM 3632 N N . MET B 1 182 ? 0.012 -29.25 4.719 1 96.88 182 MET B N 1
ATOM 3633 C CA . MET B 1 182 ? 1.13 -28.562 5.348 1 96.88 182 MET B CA 1
ATOM 3634 C C . MET B 1 182 ? 1.941 -27.781 4.32 1 96.88 182 MET B C 1
ATOM 3636 O O . MET B 1 182 ? 2.424 -28.359 3.342 1 96.88 182 MET B O 1
ATOM 3640 N N . VAL B 1 183 ? 2.045 -26.547 4.516 1 97.12 183 VAL B N 1
ATOM 3641 C CA . VAL B 1 183 ? 2.891 -25.688 3.688 1 97.12 183 VAL B CA 1
ATOM 3642 C C . VAL B 1 183 ? 4.273 -25.562 4.32 1 97.12 183 VAL B C 1
ATOM 3644 O O . VAL B 1 183 ? 4.402 -25.109 5.461 1 97.12 183 VAL B O 1
ATOM 3647 N N . ARG B 1 184 ? 5.25 -25.891 3.559 1 97.88 184 ARG B N 1
ATOM 3648 C CA . ARG B 1 184 ? 6.605 -25.859 4.094 1 97.88 184 ARG B CA 1
ATOM 3649 C C . ARG B 1 184 ? 7.523 -25.031 3.209 1 97.88 184 ARG B C 1
ATOM 3651 O O . ARG B 1 184 ? 7.48 -25.141 1.981 1 97.88 184 ARG B O 1
ATOM 3658 N N . ALA B 1 185 ? 8.344 -24.203 3.832 1 98.31 185 ALA B N 1
ATOM 3659 C CA . ALA B 1 185 ? 9.375 -23.422 3.146 1 98.31 185 ALA B CA 1
ATOM 3660 C C . ALA B 1 185 ? 10.75 -23.688 3.752 1 98.31 185 ALA B C 1
ATOM 3662 O O . ALA B 1 185 ? 10.898 -23.734 4.977 1 98.31 185 ALA B O 1
ATOM 3663 N N . LYS B 1 186 ? 11.688 -23.891 2.895 1 98.38 186 LYS B N 1
ATOM 3664 C CA . LYS B 1 186 ? 13.078 -24.078 3.303 1 98.38 186 LYS B CA 1
ATOM 3665 C C . LYS B 1 186 ? 14.008 -23.141 2.529 1 98.38 186 LYS B C 1
ATOM 3667 O O . LYS B 1 186 ? 13.711 -22.781 1.392 1 98.38 186 LYS B O 1
ATOM 3672 N N . SER B 1 187 ? 15.078 -22.797 3.193 1 98.19 187 SER B N 1
ATOM 3673 C CA . SER B 1 187 ? 16.062 -21.938 2.535 1 98.19 187 SER B CA 1
ATOM 3674 C C . SER B 1 187 ? 17.453 -22.156 3.092 1 98.19 187 SER B C 1
ATOM 3676 O O . SER B 1 187 ? 17.625 -22.328 4.301 1 98.19 187 SER B O 1
ATOM 3678 N N . PRO B 1 188 ? 18.453 -22.156 2.23 1 97.44 188 PRO B N 1
ATOM 3679 C CA . PRO B 1 188 ? 19.828 -22.172 2.738 1 97.44 188 PRO B CA 1
ATOM 3680 C C . PRO B 1 188 ? 20.281 -20.797 3.236 1 97.44 188 PRO B C 1
ATOM 3682 O O . PRO B 1 188 ? 21.328 -20.688 3.887 1 97.44 188 PRO B O 1
ATOM 3685 N N . ASP B 1 189 ? 19.516 -19.766 2.92 1 96.56 189 ASP B N 1
ATOM 3686 C CA . ASP B 1 189 ? 19.875 -18.391 3.264 1 96.56 189 ASP B CA 1
ATOM 3687 C C . ASP B 1 189 ? 19.328 -18 4.629 1 96.56 189 ASP B C 1
ATOM 3689 O O . ASP B 1 189 ? 18.188 -18.359 4.973 1 96.56 189 ASP B O 1
ATOM 3693 N N . LYS B 1 190 ? 19.969 -17.125 5.328 1 94.25 190 LYS B N 1
ATOM 3694 C CA . LYS B 1 190 ? 19.609 -16.812 6.707 1 94.25 190 LYS B CA 1
ATOM 3695 C C . LYS B 1 190 ? 18.734 -15.555 6.77 1 94.25 190 LYS B C 1
ATOM 3697 O O . LYS B 1 190 ? 18.25 -15.188 7.84 1 94.25 190 LYS B O 1
ATOM 3702 N N . ALA B 1 191 ? 18.578 -14.945 5.652 1 95 191 ALA B N 1
ATOM 3703 C CA . ALA B 1 191 ? 17.734 -13.75 5.672 1 95 191 ALA B CA 1
ATOM 3704 C C . ALA B 1 191 ? 16.375 -14.047 6.281 1 95 191 ALA B C 1
ATOM 3706 O O . ALA B 1 191 ? 15.742 -15.055 5.953 1 95 191 ALA B O 1
ATOM 3707 N N . CYS B 1 192 ? 15.961 -13.18 7.141 1 94.06 192 CYS B N 1
ATOM 3708 C CA . CYS B 1 192 ? 14.688 -13.352 7.828 1 94.06 192 CYS B CA 1
ATOM 3709 C C . CYS B 1 192 ? 13.516 -13.133 6.871 1 94.06 192 CYS B C 1
ATOM 3711 O O . CYS B 1 192 ? 13.531 -12.203 6.062 1 94.06 192 CYS B O 1
ATOM 3713 N N . ALA B 1 193 ? 12.523 -14.055 7.016 1 95.38 193 ALA B N 1
ATOM 3714 C CA . ALA B 1 193 ? 11.352 -13.938 6.16 1 95.38 193 ALA B CA 1
ATOM 3715 C C . ALA B 1 193 ? 10.086 -14.359 6.902 1 95.38 193 ALA B C 1
ATOM 3717 O O . ALA B 1 193 ? 10.156 -14.961 7.977 1 95.38 193 ALA B O 1
ATOM 3718 N N . TYR B 1 194 ? 8.953 -13.898 6.367 1 93.31 194 TYR B N 1
ATOM 3719 C CA . TYR B 1 194 ? 7.664 -14.453 6.746 1 93.31 194 TYR B CA 1
ATOM 3720 C C . TYR B 1 194 ? 7.176 -15.453 5.707 1 93.31 194 TYR B C 1
ATOM 3722 O O . TYR B 1 194 ? 7.25 -15.203 4.504 1 93.31 194 TYR B O 1
ATOM 3730 N N . LEU B 1 195 ? 6.773 -16.578 6.211 1 95.44 195 LEU B N 1
ATOM 3731 C CA . LEU B 1 195 ? 5.852 -17.438 5.473 1 95.44 195 LEU B CA 1
ATOM 3732 C C . LEU B 1 195 ? 4.41 -17.188 5.906 1 95.44 195 LEU B C 1
ATOM 3734 O O . LEU B 1 195 ? 4.098 -17.234 7.098 1 95.44 195 LEU B O 1
ATOM 3738 N N . SER B 1 196 ? 3.555 -16.891 4.938 1 93.56 196 SER B N 1
ATOM 3739 C CA . SER B 1 196 ? 2.176 -16.578 5.289 1 93.56 196 SER B CA 1
ATOM 3740 C C . SER B 1 196 ? 1.192 -17.266 4.352 1 93.56 196 SER B C 1
ATOM 3742 O O . SER B 1 196 ? 1.521 -17.547 3.197 1 93.56 196 SER B O 1
ATOM 3744 N N . VAL B 1 197 ? 0.057 -17.656 4.906 1 92.88 197 VAL B N 1
ATOM 3745 C CA . VAL B 1 197 ? -1.057 -18.141 4.102 1 92.88 197 VAL B CA 1
ATOM 3746 C C . VAL B 1 197 ? -2.248 -17.188 4.242 1 92.88 197 VAL B C 1
ATOM 3748 O O . VAL B 1 197 ? -2.525 -16.688 5.332 1 92.88 197 VAL B O 1
ATOM 3751 N N . GLN B 1 198 ? -2.867 -16.906 3.109 1 88.62 198 GLN B N 1
ATOM 3752 C CA . GLN B 1 198 ? -3.984 -15.961 3.07 1 88.62 198 GLN B CA 1
ATOM 3753 C C . GLN B 1 198 ? -5.121 -16.5 2.203 1 88.62 198 GLN B C 1
ATOM 3755 O O . GLN B 1 198 ? -4.895 -17.328 1.32 1 88.62 198 GLN B O 1
ATOM 3760 N N . ASN B 1 199 ? -6.324 -15.961 2.525 1 86.12 199 ASN B N 1
ATOM 3761 C CA . ASN B 1 199 ? -7.41 -16.234 1.591 1 86.12 199 ASN B CA 1
ATOM 3762 C C . ASN B 1 199 ? -7.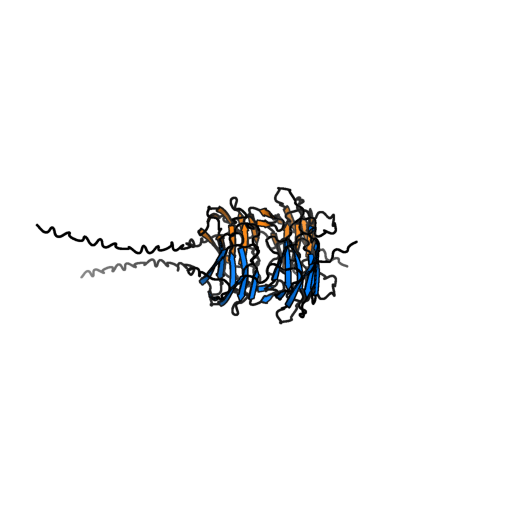078 -15.742 0.185 1 86.12 199 ASN B C 1
ATOM 3764 O O . ASN B 1 199 ? -6.516 -14.664 0.018 1 86.12 199 ASN B O 1
ATOM 3768 N N . ALA B 1 200 ? -7.484 -16.578 -0.796 1 87.69 200 ALA B N 1
ATOM 3769 C CA . ALA B 1 200 ? -7.176 -16.203 -2.174 1 87.69 200 ALA B CA 1
ATOM 3770 C C . ALA B 1 200 ? -8.117 -15.109 -2.66 1 87.69 200 ALA B C 1
ATOM 3772 O O . ALA B 1 200 ? -8.938 -15.336 -3.559 1 87.69 200 ALA B O 1
ATOM 3773 N N . LYS B 1 201 ? -7.934 -14 -2.062 1 82.44 201 LYS B N 1
ATOM 3774 C CA . LYS B 1 201 ? -8.711 -12.812 -2.416 1 82.44 201 LYS B CA 1
ATOM 3775 C C . LYS B 1 201 ? -7.805 -11.602 -2.592 1 82.44 201 LYS B C 1
ATOM 3777 O O . LYS B 1 201 ? -6.688 -11.57 -2.068 1 82.44 201 LYS B O 1
ATOM 3782 N N . CYS B 1 202 ? -8.367 -10.75 -3.352 1 83.06 202 CYS B N 1
ATOM 3783 C CA . CYS B 1 202 ? -7.605 -9.531 -3.586 1 83.06 202 CYS B CA 1
ATOM 3784 C C . CYS B 1 202 ? -8.133 -8.383 -2.727 1 83.06 202 CYS B C 1
ATOM 3786 O O . CYS B 1 202 ? -9.328 -8.312 -2.443 1 83.06 202 CYS B O 1
ATOM 3788 N N . PRO B 1 203 ? -7.277 -7.477 -2.264 1 82.56 203 PRO B N 1
ATOM 3789 C CA . PRO B 1 203 ? -5.863 -7.395 -2.629 1 82.56 203 PRO B CA 1
ATOM 3790 C C . PRO B 1 203 ? -4.992 -8.375 -1.838 1 82.56 203 PRO B C 1
ATOM 3792 O O . PRO B 1 203 ? -5.34 -8.742 -0.712 1 82.56 203 PRO B O 1
ATOM 3795 N N . ILE B 1 204 ? -3.875 -8.711 -2.502 1 86.88 204 ILE B N 1
ATOM 3796 C CA . ILE B 1 204 ? -2.883 -9.555 -1.843 1 86.88 204 ILE B CA 1
ATOM 3797 C C . ILE B 1 204 ? -2.068 -8.719 -0.858 1 86.88 204 ILE B C 1
ATOM 3799 O O . ILE B 1 204 ? -1.719 -7.574 -1.146 1 86.88 204 ILE B O 1
ATOM 3803 N N . LEU B 1 205 ? -1.773 -9.281 0.268 1 89.81 205 LEU B N 1
ATOM 3804 C CA . LEU B 1 205 ? -0.925 -8.625 1.261 1 89.81 205 LEU B CA 1
ATOM 3805 C C . LEU B 1 205 ? 0.482 -9.219 1.242 1 89.81 205 LEU B C 1
ATOM 3807 O O . LEU B 1 205 ? 0.791 -10.125 2.016 1 89.81 205 LEU B O 1
ATOM 3811 N N . ASP B 1 206 ? 1.289 -8.633 0.417 1 91.38 206 ASP B N 1
ATOM 3812 C CA . ASP B 1 206 ? 2.602 -9.219 0.167 1 91.38 206 ASP B CA 1
ATOM 3813 C C . ASP B 1 206 ? 3.719 -8.266 0.591 1 91.38 206 ASP B C 1
ATOM 3815 O O . ASP B 1 206 ? 4.859 -8.406 0.151 1 91.38 206 ASP B O 1
ATOM 3819 N N . GLY B 1 207 ? 3.373 -7.312 1.354 1 89.75 207 GLY B N 1
ATOM 3820 C CA . GLY B 1 207 ? 4.371 -6.434 1.937 1 89.75 207 GLY B CA 1
ATOM 3821 C C . GLY B 1 207 ? 4.77 -6.828 3.346 1 89.75 207 GLY B C 1
ATOM 3822 O O . GLY B 1 207 ? 3.971 -7.422 4.074 1 89.75 207 GLY B O 1
ATOM 3823 N N . VAL B 1 208 ? 5.961 -6.379 3.723 1 85.75 208 VAL B N 1
ATOM 3824 C CA . VAL B 1 208 ? 6.43 -6.695 5.066 1 85.75 208 VAL B CA 1
ATOM 3825 C C . VAL B 1 208 ? 5.516 -6.043 6.102 1 85.75 208 VAL B C 1
ATOM 3827 O O . VAL B 1 208 ? 5.312 -6.59 7.191 1 85.75 208 VAL B O 1
ATOM 3830 N N . SER B 1 209 ? 4.879 -4.961 5.699 1 82.44 209 SER B N 1
ATOM 3831 C CA . SER B 1 209 ? 4.039 -4.223 6.633 1 82.44 209 SER B CA 1
ATOM 3832 C C . SER B 1 209 ? 2.596 -4.715 6.582 1 82.44 209 SER B C 1
ATOM 3834 O O . SER B 1 209 ? 1.786 -4.367 7.445 1 82.44 209 SER B O 1
ATOM 3836 N N . THR B 1 210 ? 2.266 -5.516 5.629 1 84.69 210 THR B N 1
ATOM 3837 C CA . THR B 1 210 ? 0.856 -5.844 5.453 1 84.69 210 THR B CA 1
ATOM 3838 C C . THR B 1 210 ? 0.619 -7.336 5.672 1 84.69 210 THR B C 1
ATOM 3840 O O . THR B 1 210 ? -0.489 -7.75 6.023 1 84.69 210 THR B O 1
ATOM 3843 N N . VAL B 1 211 ? 1.588 -8.102 5.574 1 79.56 211 VAL B N 1
ATOM 3844 C CA . VAL B 1 211 ? 1.435 -9.547 5.449 1 79.56 211 VAL B CA 1
ATOM 3845 C C . VAL B 1 211 ? 0.869 -10.125 6.746 1 79.56 211 VAL B C 1
ATOM 3847 O O . VAL B 1 211 ? 0.271 -11.203 6.746 1 79.56 211 VAL B O 1
ATOM 3850 N N . ARG B 1 212 ? 1.017 -9.359 7.785 1 72.19 212 ARG B N 1
ATOM 3851 C CA . ARG B 1 212 ? 0.585 -9.867 9.086 1 72.19 212 ARG B CA 1
ATOM 3852 C C . ARG B 1 212 ? -0.847 -9.445 9.391 1 72.19 212 ARG B C 1
ATOM 3854 O O . ARG B 1 212 ? -1.363 -9.711 10.477 1 72.19 212 ARG B O 1
ATOM 3861 N N . TYR B 1 213 ? -1.42 -8.82 8.305 1 70.44 213 TYR B N 1
ATOM 3862 C CA . TYR B 1 213 ? -2.762 -8.312 8.562 1 70.44 213 TYR B CA 1
ATOM 3863 C C . TYR B 1 213 ? -3.771 -9.453 8.641 1 70.44 213 TYR B C 1
ATOM 3865 O O . TYR B 1 213 ? -3.652 -10.445 7.922 1 70.44 213 TYR B O 1
ATOM 3873 N N . ASN B 1 214 ? -5.004 -9.281 9.367 1 53.44 214 ASN B N 1
ATOM 3874 C CA . ASN B 1 214 ? -6.285 -9.977 9.484 1 53.44 214 ASN B CA 1
ATOM 3875 C C . ASN B 1 214 ? -6.094 -11.469 9.711 1 53.44 214 ASN B C 1
ATOM 3877 O O . ASN B 1 214 ? -6.793 -12.289 9.109 1 53.44 214 ASN B O 1
ATOM 3881 N N . GLU B 1 215 ? -5.562 -11.945 10.438 1 52 215 GLU B N 1
ATOM 3882 C CA . GLU B 1 215 ? -5.695 -13.359 10.766 1 52 215 GLU B CA 1
ATOM 3883 C C . GLU B 1 215 ? -4.809 -14.219 9.859 1 52 215 GLU B C 1
ATOM 3885 O O . GLU B 1 215 ? -5.055 -15.414 9.703 1 52 215 GLU B O 1
ATOM 3890 N N . GLY B 1 216 ? -4.133 -13.461 8.867 1 58.03 216 GLY B N 1
ATOM 3891 C CA . GLY B 1 216 ? -3.322 -14.461 8.188 1 58.03 216 GLY B CA 1
ATOM 3892 C C . GLY B 1 216 ? -2.408 -15.219 9.125 1 58.03 216 GLY B C 1
ATOM 3893 O O . GLY B 1 216 ? -2.229 -14.836 10.281 1 58.03 216 GLY B O 1
ATOM 3894 N N . PHE B 1 217 ? -2.328 -16.391 8.797 1 81 217 PHE B N 1
ATOM 3895 C CA . PHE B 1 217 ? -1.403 -17.297 9.477 1 81 217 PHE B CA 1
ATOM 3896 C C . PHE B 1 217 ? 0.01 -17.141 8.93 1 81 217 PHE B C 1
ATOM 3898 O O . PHE B 1 217 ? 0.229 -17.219 7.723 1 81 217 PHE B O 1
ATOM 3905 N N . PHE B 1 218 ? 0.853 -16.578 9.867 1 87 218 PHE B N 1
ATOM 3906 C CA . PHE B 1 218 ? 2.221 -16.406 9.391 1 87 218 PHE B CA 1
ATOM 3907 C C . PHE B 1 218 ? 3.215 -17.047 10.359 1 87 218 PHE B C 1
ATOM 3909 O O . PHE B 1 218 ? 2.889 -17.281 11.523 1 87 218 PHE B O 1
ATOM 3916 N N . GLN B 1 219 ? 4.352 -17.375 9.828 1 87.94 219 GLN B N 1
ATOM 3917 C CA . GLN B 1 219 ? 5.48 -17.906 10.594 1 87.94 219 GLN B CA 1
ATOM 3918 C C . GLN B 1 219 ? 6.781 -17.219 10.195 1 87.94 219 GLN B C 1
ATOM 3920 O O . GLN B 1 219 ? 7.016 -16.953 9.016 1 87.94 219 GLN B O 1
ATOM 3925 N N . THR B 1 220 ? 7.508 -16.828 11.203 1 89.38 220 THR B N 1
ATOM 3926 C CA . THR B 1 220 ? 8.844 -16.312 10.938 1 89.38 220 THR B CA 1
ATOM 3927 C C . THR B 1 220 ? 9.773 -17.438 10.461 1 89.38 220 THR B C 1
ATOM 3929 O O . THR B 1 220 ? 9.711 -18.547 10.969 1 89.38 220 THR B O 1
ATOM 3932 N N . MET B 1 221 ? 10.672 -17 9.523 1 94.38 221 MET B N 1
ATOM 3933 C CA . MET B 1 221 ? 11.531 -18.031 8.938 1 94.38 221 MET B CA 1
ATOM 3934 C C . MET B 1 221 ? 12.953 -17.5 8.766 1 94.38 221 MET B C 1
ATOM 3936 O O . MET B 1 221 ? 13.172 -16.484 8.102 1 94.38 221 MET B O 1
ATOM 3940 N N . THR B 1 222 ? 13.867 -18.234 9.359 1 94.44 222 THR B N 1
ATOM 3941 C CA . THR B 1 222 ? 15.273 -18.062 8.992 1 94.44 222 THR B CA 1
ATOM 3942 C C . THR B 1 222 ? 15.68 -19.094 7.945 1 94.44 222 THR B C 1
ATOM 3944 O O . THR B 1 222 ? 15.766 -18.781 6.758 1 94.44 222 THR B O 1
ATOM 3947 N N . LYS B 1 223 ? 15.562 -20.406 8.422 1 96.25 223 LYS B N 1
ATOM 3948 C CA . LYS B 1 223 ? 15.945 -21.453 7.469 1 96.25 223 LYS B CA 1
ATOM 3949 C C . LYS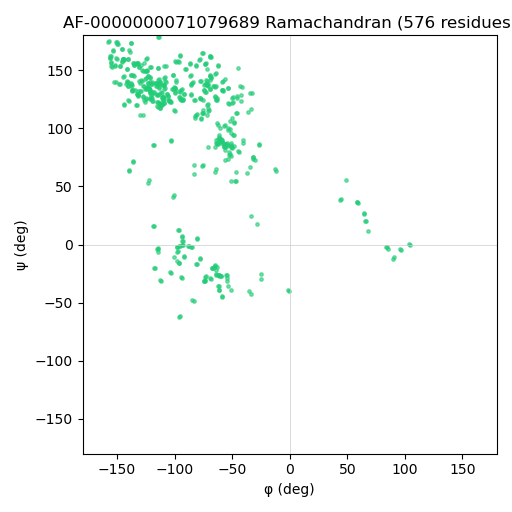 B 1 223 ? 14.734 -22.266 7.023 1 96.25 223 LYS B C 1
ATOM 3951 O O . LYS B 1 223 ? 14.727 -22.828 5.93 1 96.25 223 LYS B O 1
ATOM 3956 N N . GLN B 1 224 ? 13.797 -22.375 7.938 1 96.94 224 GLN B N 1
ATOM 3957 C CA . GLN B 1 224 ? 12.617 -23.172 7.594 1 96.94 224 GLN B CA 1
ATOM 3958 C C . GLN B 1 224 ? 11.391 -22.672 8.352 1 96.94 224 GLN B C 1
ATOM 3960 O O . GLN B 1 224 ? 11.508 -22.047 9.406 1 96.94 224 GLN B O 1
ATOM 3965 N N . ALA B 1 225 ? 10.289 -22.875 7.824 1 96.12 225 ALA B N 1
ATOM 3966 C CA . ALA B 1 225 ? 8.992 -22.609 8.43 1 96.12 225 ALA B CA 1
ATOM 3967 C C . ALA B 1 225 ? 7.914 -23.516 7.828 1 96.12 225 ALA B C 1
ATOM 3969 O O . ALA B 1 225 ? 8.039 -23.969 6.691 1 96.12 225 ALA B O 1
ATOM 3970 N N . ALA B 1 226 ? 6.902 -23.766 8.648 1 95.56 226 ALA B N 1
ATOM 3971 C CA . ALA B 1 226 ? 5.777 -24.562 8.172 1 95.56 226 ALA B CA 1
ATOM 3972 C C . ALA B 1 226 ? 4.461 -24.062 8.766 1 95.56 226 ALA B C 1
ATOM 3974 O O . ALA B 1 226 ? 4.418 -23.609 9.906 1 95.56 226 ALA B O 1
ATOM 3975 N N . ILE B 1 227 ? 3.453 -24.141 8 1 92.94 227 ILE B N 1
ATOM 3976 C CA . ILE B 1 227 ? 2.105 -23.797 8.43 1 92.94 227 ILE B CA 1
ATOM 3977 C C . ILE B 1 227 ? 1.126 -24.891 8.016 1 92.94 227 ILE B C 1
ATOM 3979 O O . ILE B 1 227 ? 1.096 -25.297 6.848 1 92.94 227 ILE B O 1
ATOM 3983 N N . THR B 1 228 ? 0.358 -25.328 8.93 1 93.19 228 THR B N 1
ATOM 3984 C CA . THR B 1 228 ? -0.745 -26.234 8.625 1 93.19 228 THR B CA 1
ATOM 3985 C C . THR B 1 228 ? -1.99 -25.453 8.227 1 93.19 228 THR B C 1
ATOM 3987 O O . THR B 1 228 ? -2.4 -24.531 8.922 1 93.19 228 THR B O 1
ATOM 3990 N N . VAL B 1 229 ? -2.568 -25.844 7.098 1 92.31 229 VAL B N 1
ATOM 3991 C CA . VAL B 1 229 ? -3.752 -25.156 6.586 1 92.31 229 VAL B CA 1
ATOM 3992 C C . VAL B 1 229 ? -4.914 -26.141 6.48 1 92.31 229 VAL B C 1
ATOM 3994 O O . VAL B 1 229 ? -4.762 -27.234 5.918 1 92.31 229 VAL B O 1
ATOM 3997 N N . THR B 1 230 ? -6.023 -25.75 7.043 1 91.62 230 THR B N 1
ATOM 3998 C CA . THR B 1 230 ? -7.227 -26.562 6.922 1 91.62 230 THR B CA 1
ATOM 3999 C C . THR B 1 230 ? -8.234 -25.906 5.988 1 91.62 230 THR B C 1
ATOM 4001 O O . THR B 1 230 ? -8.25 -24.688 5.852 1 91.62 230 THR B O 1
ATOM 4004 N N . ARG B 1 231 ? -9.031 -26.688 5.402 1 88.62 231 ARG B N 1
ATOM 4005 C CA . ARG B 1 231 ? -9.977 -26.219 4.395 1 88.62 231 ARG B CA 1
ATOM 4006 C C . ARG B 1 231 ? -10.961 -25.219 4.992 1 88.62 231 ARG B C 1
ATOM 4008 O O . ARG B 1 231 ? -11.453 -24.328 4.289 1 88.62 231 ARG B O 1
ATOM 4015 N N . ASP B 1 232 ? -11.242 -25.25 6.246 1 87.19 232 ASP B N 1
ATOM 4016 C CA . ASP B 1 232 ? -12.242 -24.406 6.891 1 87.19 232 ASP B CA 1
ATOM 4017 C C . ASP B 1 232 ? -11.648 -23.062 7.297 1 87.19 232 ASP B C 1
ATOM 4019 O O . ASP B 1 232 ? -12.367 -22.172 7.73 1 87.19 232 ASP B O 1
ATOM 4023 N N . MET B 1 233 ? -10.383 -22.938 7.043 1 84.25 233 MET B N 1
ATOM 4024 C CA . MET B 1 233 ? -9.688 -21.734 7.488 1 84.25 233 MET B CA 1
ATOM 4025 C C . MET B 1 233 ? -10.164 -20.516 6.723 1 84.25 233 MET B C 1
ATOM 4027 O O . MET B 1 233 ? -10.203 -19.406 7.27 1 84.25 233 MET B O 1
ATOM 4031 N N . PHE B 1 234 ? -10.586 -20.656 5.531 1 80.94 234 PHE B N 1
ATOM 4032 C CA . PHE B 1 234 ? -10.906 -19.5 4.707 1 80.94 234 PHE B CA 1
ATOM 4033 C C . PHE B 1 234 ? -12.352 -19.562 4.227 1 80.94 234 PHE B C 1
ATOM 4035 O O . PHE B 1 234 ? -12.617 -19.391 3.033 1 80.94 234 PHE B O 1
ATOM 4042 N N . ASN B 1 235 ? -13.156 -19.672 5.137 1 74.81 235 ASN B N 1
ATOM 4043 C CA . ASN B 1 235 ? -14.602 -19.609 4.984 1 74.81 235 ASN B CA 1
ATOM 4044 C C . ASN B 1 235 ? -15.078 -20.406 3.771 1 74.81 235 ASN B C 1
ATOM 4046 O O . ASN B 1 235 ? -15.883 -19.922 2.98 1 74.81 235 ASN B O 1
ATOM 4050 N N . GLY B 1 236 ? -14.453 -21.453 3.625 1 71.38 236 GLY B N 1
ATOM 4051 C CA . GLY B 1 236 ? -14.984 -22.359 2.619 1 71.38 236 GLY B CA 1
ATOM 4052 C C . GLY B 1 236 ? -14.305 -22.203 1.27 1 71.38 236 GLY B C 1
ATOM 4053 O O . GLY B 1 236 ? -14.68 -22.875 0.304 1 71.38 236 GLY B O 1
ATOM 4054 N N . SER B 1 237 ? -13.453 -21.281 1.176 1 82.12 237 SER B N 1
ATOM 4055 C CA . SER B 1 237 ? -12.711 -21.234 -0.081 1 82.12 237 SER B CA 1
ATOM 4056 C C . SER B 1 237 ? -11.734 -22.391 -0.196 1 82.12 237 SER B C 1
ATOM 4058 O O . SER B 1 237 ? -11.094 -22.781 0.788 1 82.12 237 SER B O 1
ATOM 4060 N N . ASP B 1 238 ? -11.703 -22.938 -1.412 1 90.19 238 ASP B N 1
ATOM 4061 C CA . ASP B 1 238 ? -10.766 -24.031 -1.655 1 90.19 238 ASP B CA 1
ATOM 4062 C C . ASP B 1 238 ? -9.406 -23.484 -2.098 1 90.19 238 ASP B C 1
ATOM 4064 O O . ASP B 1 238 ? -8.477 -24.266 -2.35 1 90.19 238 ASP B O 1
ATOM 4068 N N . LEU B 1 239 ? -9.359 -22.203 -2.193 1 90.94 239 LEU B N 1
ATOM 4069 C CA . LEU B 1 239 ? -8.141 -21.578 -2.686 1 90.94 239 LEU B CA 1
ATOM 4070 C C . LEU B 1 239 ? -7.488 -20.719 -1.605 1 90.94 239 LEU B C 1
ATOM 4072 O O . LEU B 1 239 ? -8.188 -20.047 -0.852 1 90.94 239 LEU B O 1
ATOM 4076 N N . PHE B 1 240 ? -6.184 -20.797 -1.521 1 91.81 240 PHE B N 1
ATOM 4077 C CA . PHE B 1 240 ? -5.469 -19.859 -0.664 1 91.81 240 PHE B CA 1
ATOM 4078 C C . PHE B 1 240 ? -4.125 -19.484 -1.274 1 91.81 240 PHE B C 1
ATOM 4080 O O . PHE B 1 240 ? -3.633 -20.172 -2.174 1 91.81 240 PHE B O 1
ATOM 4087 N N . PHE B 1 241 ? -3.611 -18.406 -0.849 1 93.25 241 PHE B N 1
ATOM 4088 C CA . PHE B 1 241 ? -2.301 -17.953 -1.287 1 93.25 241 PHE B CA 1
ATOM 4089 C C . PHE B 1 241 ? -1.229 -18.312 -0.264 1 93.25 241 PHE B C 1
ATOM 4091 O O . PHE B 1 241 ? -1.479 -18.266 0.943 1 93.25 241 PHE B O 1
ATOM 4098 N N . VAL B 1 242 ? -0.118 -18.688 -0.739 1 95.94 242 VAL B N 1
ATOM 4099 C CA . VAL B 1 242 ? 1.102 -18.797 0.054 1 95.94 242 VAL B CA 1
ATOM 4100 C C . VAL B 1 242 ? 2.037 -17.641 -0.257 1 95.94 242 VAL B C 1
ATOM 4102 O O . VAL B 1 242 ? 2.434 -17.438 -1.408 1 95.94 242 VAL B O 1
ATOM 4105 N N . VAL B 1 243 ? 2.4 -16.906 0.773 1 96.31 243 VAL B N 1
ATOM 4106 C CA . VAL B 1 243 ? 3.141 -15.672 0.566 1 96.31 243 VAL B CA 1
ATOM 4107 C C . VAL B 1 243 ? 4.48 -15.742 1.294 1 96.31 243 VAL B C 1
ATOM 4109 O O . VAL B 1 243 ? 4.547 -16.172 2.449 1 96.31 243 VAL B O 1
ATOM 4112 N N . VAL B 1 244 ? 5.551 -15.375 0.635 1 97.25 244 VAL B N 1
ATOM 4113 C CA . VAL B 1 244 ? 6.875 -15.266 1.245 1 97.25 244 VAL B CA 1
ATOM 4114 C C . VAL B 1 244 ? 7.383 -13.828 1.128 1 97.25 244 VAL B C 1
ATOM 4116 O O . VAL B 1 244 ? 7.504 -13.297 0.022 1 97.25 244 VAL B O 1
ATOM 4119 N N . VAL B 1 245 ? 7.688 -13.281 2.236 1 95.75 245 VAL B N 1
ATOM 4120 C CA . VAL B 1 245 ? 8.172 -11.914 2.295 1 95.75 245 VAL B CA 1
ATOM 4121 C C . VAL B 1 245 ? 9.5 -11.867 3.051 1 95.75 245 VAL B C 1
ATOM 4123 O O . VAL B 1 245 ? 9.57 -12.258 4.219 1 95.75 245 VAL B O 1
ATOM 4126 N N . VAL B 1 246 ? 10.523 -11.32 2.391 1 95.88 246 VAL B N 1
ATOM 4127 C CA . VAL B 1 246 ? 11.844 -11.227 3.016 1 95.88 246 VAL B CA 1
ATOM 4128 C C . VAL B 1 246 ? 12 -9.852 3.668 1 95.88 246 VAL B C 1
ATOM 4130 O O . VAL B 1 246 ? 11.633 -8.836 3.082 1 95.88 246 VAL B O 1
ATOM 4133 N N . HIS B 1 247 ? 12.477 -9.891 4.875 1 91.75 247 HIS B N 1
ATOM 4134 C CA . HIS B 1 247 ? 12.734 -8.648 5.594 1 91.75 247 HIS B CA 1
ATOM 4135 C C . HIS B 1 247 ? 14.031 -8 5.121 1 91.75 247 HIS B C 1
ATOM 4137 O O . HIS B 1 247 ? 14.914 -8.68 4.602 1 91.75 247 HIS B O 1
ATOM 4143 N N . SER B 1 248 ? 14.117 -6.723 5.383 1 91.19 248 SER B N 1
ATOM 4144 C CA . SER B 1 248 ? 15.336 -6 5.027 1 91.19 248 SER B CA 1
ATOM 4145 C C . SER B 1 248 ? 16.422 -6.207 6.074 1 91.19 248 SER B C 1
ATOM 4147 O O . SER B 1 248 ? 17.594 -5.922 5.82 1 91.19 248 SER B O 1
ATOM 4149 N N . THR B 1 249 ? 16.031 -6.668 7.234 1 87.44 249 THR B N 1
ATOM 4150 C CA . THR B 1 249 ? 16.969 -7.008 8.305 1 87.44 249 THR B CA 1
ATOM 4151 C C . THR B 1 249 ? 16.562 -8.32 8.977 1 87.44 249 THR B C 1
ATOM 4153 O O . THR B 1 249 ? 15.477 -8.836 8.727 1 87.44 249 THR B O 1
ATOM 4156 N N . ASN B 1 250 ? 17.422 -8.797 9.867 1 88.38 250 ASN B N 1
ATOM 4157 C CA . ASN B 1 250 ? 17.125 -10.055 10.547 1 88.38 250 ASN B CA 1
ATOM 4158 C C . ASN B 1 250 ? 16.484 -9.82 11.914 1 88.38 250 ASN B C 1
ATOM 4160 O O . ASN B 1 250 ? 16.328 -10.758 12.695 1 88.38 250 ASN B O 1
ATOM 4164 N N . ALA B 1 251 ? 16.094 -8.656 12.141 1 79.94 251 ALA B N 1
ATOM 4165 C CA . ALA B 1 251 ? 15.625 -8.258 13.469 1 79.94 251 ALA B CA 1
ATOM 4166 C C . ALA B 1 251 ? 14.406 -9.062 13.891 1 79.94 251 ALA B C 1
ATOM 4168 O O . ALA B 1 251 ? 14.273 -9.43 15.062 1 79.94 251 ALA B O 1
ATOM 4169 N N . MET B 1 252 ? 13.625 -9.359 13.039 1 81.38 252 MET B N 1
ATOM 4170 C CA . MET B 1 252 ? 12.375 -10.039 13.375 1 81.38 252 MET B CA 1
ATOM 4171 C C . MET B 1 252 ? 12.633 -11.5 13.742 1 81.38 252 MET B C 1
ATOM 4173 O O . MET B 1 252 ? 11.82 -12.125 14.422 1 81.38 252 MET B O 1
ATOM 4177 N N . CYS B 1 253 ? 13.641 -12.062 13.227 1 83.94 253 CYS B N 1
ATOM 4178 C CA . CYS B 1 253 ? 13.938 -13.477 13.461 1 83.94 253 CYS B CA 1
ATOM 4179 C C . CYS B 1 253 ? 14.906 -13.641 14.633 1 83.94 253 CYS B C 1
ATOM 4181 O O . CYS B 1 253 ? 15.109 -14.75 15.117 1 83.94 253 CYS B O 1
ATOM 4183 N N . ASP B 1 254 ? 15.703 -12.797 14.914 1 77.81 254 ASP B N 1
ATOM 4184 C CA . ASP B 1 254 ? 16.688 -12.906 15.992 1 77.81 254 ASP B CA 1
ATOM 4185 C C . ASP B 1 254 ? 15.992 -12.984 17.359 1 77.81 254 ASP B C 1
ATOM 4187 O O . ASP B 1 254 ? 15.117 -12.164 17.656 1 77.81 254 ASP B O 1
ATOM 4191 N N . ASN B 1 255 ? 15.156 -14.031 17.641 1 56.78 255 ASN B N 1
ATOM 4192 C CA . ASN B 1 255 ? 14.531 -14.391 18.922 1 56.78 255 ASN B CA 1
ATOM 4193 C C . ASN B 1 255 ? 14.945 -13.445 20.031 1 56.78 255 ASN B C 1
ATOM 4195 O O . ASN B 1 255 ? 14.742 -13.742 21.219 1 56.78 255 ASN B O 1
ATOM 4199 N N . THR B 1 256 ? 16.109 -12.891 20.297 1 39.31 256 THR B N 1
ATOM 4200 C CA . THR B 1 256 ? 15.984 -12.188 21.562 1 39.31 256 THR B CA 1
ATOM 4201 C C . THR B 1 256 ? 14.711 -11.352 21.594 1 39.31 256 THR B C 1
ATOM 4203 O O . THR B 1 256 ? 14.617 -10.32 20.922 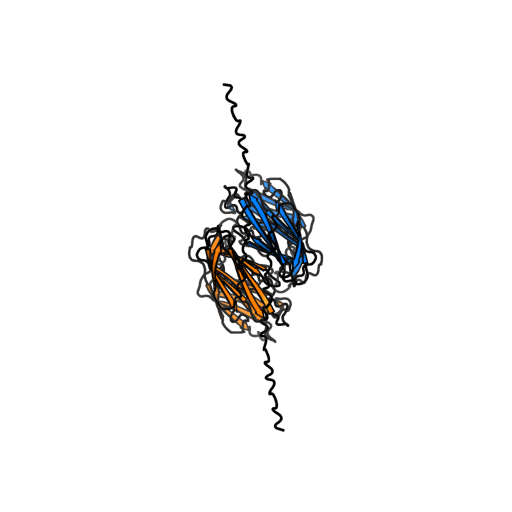1 39.31 256 THR B O 1
ATOM 4206 N N . PHE B 1 257 ? 13.672 -12.031 21.5 1 34.53 257 PHE B N 1
ATOM 4207 C CA . PHE B 1 257 ? 12.383 -11.375 21.719 1 34.53 257 PHE B CA 1
ATOM 4208 C C . PHE B 1 257 ? 12.539 -10.188 22.672 1 34.53 257 PHE B C 1
ATOM 4210 O O . PHE B 1 257 ? 12.398 -10.336 23.875 1 34.53 257 PHE B O 1
ATOM 4217 N N . LYS B 1 258 ? 13.688 -9.711 22.875 1 33.41 258 LYS B N 1
ATOM 4218 C CA . LYS B 1 258 ? 13.594 -8.555 23.766 1 33.41 258 LYS B CA 1
ATOM 4219 C C . LYS B 1 258 ? 12.32 -7.758 23.484 1 33.41 258 LYS B C 1
ATOM 4221 O O . LYS B 1 258 ? 11.844 -7.711 22.344 1 33.41 258 LYS B O 1
ATOM 4226 N N . THR B 1 259 ? 11.375 -7.723 24.469 1 30.11 259 THR B N 1
ATOM 4227 C CA . THR B 1 259 ? 10.406 -6.633 24.547 1 30.11 259 THR B CA 1
ATOM 4228 C C . THR B 1 259 ? 10.805 -5.496 23.609 1 30.11 259 THR B C 1
ATOM 4230 O O . THR B 1 259 ? 11.82 -4.832 23.812 1 30.11 259 THR B O 1
ATOM 4233 N N . LEU B 1 260 ? 10.82 -5.754 22.438 1 31.17 260 LEU B N 1
ATOM 4234 C CA . LEU B 1 260 ? 11.148 -4.598 21.609 1 31.17 260 LEU B CA 1
ATOM 4235 C C . LEU B 1 260 ? 10.672 -3.307 22.266 1 31.17 260 LEU B C 1
ATOM 4237 O O . LEU B 1 260 ? 9.469 -3.104 22.438 1 31.17 260 LEU B O 1
ATOM 4241 N N . SER B 1 261 ? 11.305 -2.945 23.219 1 28.39 261 SER B N 1
ATOM 4242 C CA . SER B 1 261 ? 11.109 -1.55 23.594 1 28.39 261 SER B CA 1
ATOM 4243 C C . SER B 1 261 ? 11.078 -0.642 22.359 1 28.39 261 SER B C 1
ATOM 4245 O O . SER B 1 261 ? 11.812 -0.874 21.406 1 28.39 261 SER B O 1
ATOM 4247 N N . PRO B 1 262 ? 10.008 0.153 22.141 1 31.27 262 PRO B N 1
ATOM 4248 C CA . PRO B 1 262 ? 9.812 1.167 21.094 1 31.27 262 PRO B CA 1
ATOM 4249 C C . PRO B 1 262 ? 11.133 1.724 20.562 1 31.27 262 PRO B C 1
ATOM 4251 O O . PRO B 1 262 ? 11.148 2.459 19.578 1 31.27 262 PRO B O 1
ATOM 4254 N N . LEU B 1 263 ? 12.289 1.727 21.281 1 29.12 263 LEU B N 1
ATOM 4255 C CA . LEU B 1 263 ? 13.445 2.607 21.172 1 29.12 263 LEU B CA 1
ATOM 4256 C C . LEU B 1 263 ? 14.383 2.137 20.062 1 29.12 263 LEU B C 1
ATOM 4258 O O . LEU B 1 263 ? 15.266 2.879 19.641 1 29.12 263 LEU B O 1
ATOM 4262 N N . GLU B 1 264 ? 14.781 0.804 19.984 1 31.19 264 GLU B N 1
ATOM 4263 C CA . GLU B 1 264 ? 16.062 0.672 19.281 1 31.19 264 GLU B CA 1
ATOM 4264 C C . GLU B 1 264 ? 15.852 0.664 17.766 1 31.19 264 GLU B C 1
ATOM 4266 O O . GLU B 1 264 ? 15.352 -0.316 17.203 1 31.19 264 GLU B O 1
ATOM 4271 N N . ALA B 1 265 ? 15.461 1.697 17.125 1 33.69 265 ALA B N 1
ATOM 4272 C CA . ALA B 1 265 ? 15.688 1.915 15.695 1 33.69 265 ALA B CA 1
ATOM 4273 C C . ALA B 1 265 ? 17 1.277 15.25 1 33.69 265 ALA B C 1
ATOM 4275 O O . ALA B 1 265 ? 18.078 1.735 15.625 1 33.69 265 ALA B O 1
ATOM 4276 N N . ALA B 1 266 ? 17.172 0.019 15.078 1 31.23 266 ALA B N 1
ATOM 4277 C CA . ALA B 1 266 ? 18.406 -0.633 14.648 1 31.23 266 ALA B CA 1
ATOM 4278 C C . ALA B 1 266 ? 18.969 0.024 13.391 1 31.23 266 ALA B C 1
ATOM 4280 O O . ALA B 1 266 ? 18.281 0.098 12.367 1 31.23 266 ALA B O 1
ATOM 4281 N N . HIS B 1 267 ? 19.875 0.903 13.555 1 32.12 267 HIS B N 1
ATOM 4282 C CA . HIS B 1 267 ? 20.766 1.348 12.492 1 32.12 267 HIS B CA 1
ATOM 4283 C C . HIS B 1 267 ? 21.422 0.162 11.797 1 32.12 267 HIS B C 1
ATOM 4285 O O . HIS B 1 267 ? 22.422 -0.376 12.281 1 32.12 267 HIS B O 1
ATOM 4291 N N . TYR B 1 268 ? 20.703 -0.76 11.312 1 33.31 268 TYR B N 1
ATOM 4292 C CA . TYR B 1 268 ? 21.438 -1.853 10.68 1 33.31 268 TYR B CA 1
ATOM 4293 C C . TYR B 1 268 ? 22.234 -1.351 9.492 1 33.31 268 TYR B C 1
ATOM 4295 O O . TYR B 1 268 ? 21.719 -0.64 8.633 1 33.31 268 TYR B O 1
ATOM 4303 N N . THR B 1 269 ? 23.484 -1.22 9.711 1 32.59 269 THR B N 1
ATOM 4304 C CA . THR B 1 269 ? 24.594 -0.871 8.812 1 32.59 269 THR B CA 1
ATOM 4305 C C . THR B 1 269 ? 24.766 -1.94 7.738 1 32.59 269 THR B C 1
ATOM 4307 O O . THR B 1 269 ? 25.703 -1.883 6.949 1 32.59 269 THR B O 1
ATOM 4310 N N . GLY B 1 270 ? 24.344 -3.242 7.809 1 36.12 270 GLY B N 1
ATOM 4311 C CA . GLY B 1 270 ? 24.953 -4.117 6.828 1 36.12 270 GLY B CA 1
ATOM 4312 C C . GLY B 1 270 ? 24.469 -3.865 5.414 1 36.12 270 GLY B C 1
ATOM 4313 O O . GLY B 1 270 ? 23.297 -3.539 5.207 1 36.12 270 GLY B O 1
ATOM 4314 N N . SER B 1 271 ? 25.297 -3.547 4.527 1 41 271 SER B N 1
ATOM 4315 C CA . SER B 1 271 ? 25.297 -3.229 3.102 1 41 271 SER B CA 1
ATOM 4316 C C . SER B 1 271 ? 24.562 -4.297 2.297 1 41 271 SER B C 1
ATOM 4318 O O . SER B 1 271 ? 24.344 -4.133 1.096 1 41 271 SER B O 1
ATOM 4320 N N . SER B 1 272 ? 24.703 -5.668 2.643 1 50.66 272 SER B N 1
ATOM 4321 C CA . SER B 1 272 ? 24.297 -6.633 1.62 1 50.66 272 SER B CA 1
ATOM 4322 C C . SER B 1 272 ? 22.781 -6.75 1.528 1 50.66 272 SER B C 1
ATOM 4324 O O . SER B 1 272 ? 22.109 -6.961 2.539 1 50.66 272 SER B O 1
ATOM 4326 N N . LYS B 1 273 ? 22.203 -6.336 0.445 1 76.94 273 LYS B N 1
ATOM 4327 C CA . LYS B 1 273 ? 20.766 -6.426 0.141 1 76.94 273 LYS B CA 1
ATOM 4328 C C . LYS B 1 273 ? 20.25 -7.84 0.369 1 76.94 273 LYS B C 1
ATOM 4330 O O . LYS B 1 273 ? 20.797 -8.805 -0.176 1 76.94 273 LYS B O 1
ATOM 4335 N N . GLN B 1 274 ? 19.469 -8.086 1.388 1 90 274 GLN B N 1
ATOM 4336 C CA . GLN B 1 274 ? 18.875 -9.359 1.768 1 90 274 GLN B CA 1
ATOM 4337 C C . GLN B 1 274 ? 18.203 -10.031 0.573 1 90 274 GLN B C 1
ATOM 4339 O O . GLN B 1 274 ? 17.5 -9.383 -0.202 1 90 274 GLN B O 1
ATOM 4344 N N . THR B 1 275 ? 18.688 -11.289 0.297 1 94.5 275 THR B N 1
ATOM 4345 C CA . THR B 1 275 ? 18.047 -12.172 -0.666 1 94.5 275 THR B CA 1
ATOM 4346 C C . THR B 1 275 ? 17.844 -13.562 -0.078 1 94.5 275 THR B C 1
ATOM 4348 O O . THR B 1 275 ? 18.562 -13.961 0.844 1 94.5 275 THR B O 1
ATOM 4351 N N . LYS B 1 276 ? 16.891 -14.242 -0.541 1 96.44 276 LYS B N 1
ATOM 4352 C CA . LYS B 1 276 ? 16.594 -15.57 -0.007 1 96.44 276 LYS B CA 1
ATOM 4353 C C . LYS B 1 276 ? 16.125 -16.516 -1.108 1 96.44 276 LYS B C 1
ATOM 4355 O O . LYS B 1 276 ? 15.164 -16.203 -1.823 1 96.44 276 LYS B O 1
ATOM 4360 N N . ASN B 1 277 ? 16.859 -17.562 -1.252 1 98.06 277 ASN B N 1
ATOM 4361 C CA . ASN B 1 277 ? 16.375 -18.656 -2.084 1 98.06 277 ASN B CA 1
ATOM 4362 C C . ASN B 1 277 ? 15.438 -19.578 -1.312 1 98.06 277 ASN B C 1
ATOM 4364 O O . ASN B 1 277 ? 15.812 -20.141 -0.279 1 98.06 277 ASN B O 1
ATOM 4368 N N . VAL B 1 278 ? 14.266 -19.781 -1.804 1 98.56 278 VAL B N 1
ATOM 4369 C CA . VAL B 1 278 ? 13.258 -20.5 -1.035 1 98.56 278 VAL B CA 1
ATOM 4370 C C . VAL B 1 278 ? 12.781 -21.719 -1.826 1 98.56 278 VAL B C 1
ATOM 4372 O O . VAL B 1 278 ? 12.539 -21.625 -3.031 1 98.56 278 VAL B O 1
ATOM 4375 N N . THR B 1 279 ? 12.719 -22.812 -1.163 1 98.75 279 THR B N 1
ATOM 4376 C CA . THR B 1 279 ? 12.008 -23.984 -1.663 1 98.75 279 THR B CA 1
ATOM 4377 C C . THR B 1 279 ? 10.664 -24.141 -0.954 1 98.75 279 THR B C 1
ATOM 4379 O O . THR B 1 279 ? 10.617 -24.25 0.272 1 98.75 279 THR B O 1
ATOM 4382 N N . LEU B 1 280 ? 9.602 -24.156 -1.716 1 98.56 280 LEU B N 1
ATOM 4383 C CA . LEU B 1 280 ? 8.242 -24.234 -1.187 1 98.56 280 LEU B CA 1
ATOM 4384 C C . LEU B 1 280 ? 7.578 -25.562 -1.57 1 98.56 280 LEU B C 1
ATOM 4386 O O . LEU B 1 280 ? 7.695 -26 -2.713 1 98.56 280 LEU B O 1
ATOM 4390 N N . THR B 1 281 ? 6.93 -26.156 -0.59 1 98.31 281 THR B N 1
ATOM 4391 C CA . THR B 1 281 ? 6.203 -27.406 -0.837 1 98.31 281 THR B CA 1
ATOM 4392 C C . THR B 1 281 ? 4.887 -27.422 -0.066 1 98.31 281 THR B C 1
ATOM 4394 O O . THR B 1 281 ? 4.809 -26.906 1.054 1 98.31 281 THR B O 1
ATOM 4397 N N . VAL B 1 282 ? 3.881 -27.938 -0.706 1 98.06 282 VAL B N 1
ATOM 4398 C CA . VAL B 1 282 ? 2.625 -28.219 -0.023 1 98.06 282 VAL B CA 1
ATOM 4399 C C . VAL B 1 282 ? 2.426 -29.734 0.068 1 98.06 282 VAL B C 1
ATOM 4401 O O . VAL B 1 282 ? 2.363 -30.422 -0.955 1 98.06 282 VAL B O 1
ATOM 4404 N N . GLU B 1 283 ? 2.322 -30.203 1.329 1 96.5 283 GLU B N 1
ATOM 4405 C CA . GLU B 1 283 ? 2.229 -31.641 1.562 1 96.5 283 GLU B CA 1
ATOM 4406 C C . GLU B 1 283 ? 0.858 -32.031 2.113 1 96.5 283 GLU B C 1
ATOM 4408 O O . GLU B 1 283 ? 0.294 -31.297 2.941 1 96.5 283 GLU B O 1
ATOM 4413 N N . ARG B 1 284 ? 0.301 -33.125 1.63 1 89.19 284 ARG B N 1
ATOM 4414 C CA . ARG B 1 284 ? -0.934 -33.656 2.184 1 89.19 284 ARG B CA 1
ATOM 4415 C C . ARG B 1 284 ? -0.679 -34.344 3.52 1 89.19 284 ARG B C 1
ATOM 4417 O O . ARG B 1 284 ? 0.335 -35.031 3.691 1 89.19 284 ARG B O 1
ATOM 4424 N N . THR B 1 285 ? -1.225 -33.75 4.629 1 74.62 285 THR B N 1
ATOM 4425 C CA . THR B 1 285 ? -1.024 -34.438 5.906 1 74.62 285 THR B CA 1
ATOM 4426 C C . THR B 1 285 ? -1.859 -35.719 5.98 1 74.62 285 THR B C 1
ATOM 4428 O O . THR B 1 285 ? -2.951 -35.781 5.414 1 74.62 285 THR B O 1
ATOM 4431 N N . LEU B 1 286 ? -1.318 -36.844 6.082 1 56.88 286 LEU B N 1
ATOM 4432 C CA . LEU B 1 286 ? -1.99 -38.125 6.234 1 56.88 286 LEU B CA 1
ATOM 4433 C C . LEU B 1 286 ? -3.096 -38.031 7.281 1 56.88 286 LEU B C 1
ATOM 4435 O O . LEU B 1 286 ? -2.967 -37.312 8.266 1 56.88 286 LEU B O 1
ATOM 4439 N N . ASP B 1 287 ? -4.363 -38.156 6.879 1 48.06 287 ASP B N 1
ATOM 4440 C CA . ASP B 1 287 ? -5.469 -38.469 7.789 1 48.06 287 ASP B CA 1
ATOM 4441 C C . ASP B 1 287 ? -4.984 -39.25 9.008 1 48.06 287 ASP B C 1
ATOM 4443 O O . ASP B 1 287 ? -4.281 -40.25 8.867 1 48.06 287 ASP B O 1
ATOM 4447 N N . SER B 1 288 ? -4.523 -38.625 10.047 1 40.06 288 SER B N 1
ATOM 4448 C CA . SER B 1 288 ? -4.5 -39.531 11.188 1 40.06 288 SER B CA 1
ATOM 4449 C C . SER B 1 288 ? -5.754 -40.406 11.227 1 40.06 288 SER B C 1
ATOM 4451 O O . SER B 1 288 ? -6.871 -39.906 11.234 1 40.06 288 SER B O 1
ATOM 4453 N N . LYS B 1 289 ? -5.883 -41.562 10.609 1 35 289 LYS B N 1
ATOM 4454 C CA . LYS B 1 289 ? -6.793 -42.562 11.164 1 35 289 LYS B CA 1
ATOM 4455 C C . LYS B 1 289 ? -6.754 -42.562 12.688 1 35 289 LYS B C 1
ATOM 4457 O O . LYS B 1 289 ? -5.797 -43.062 13.289 1 35 289 LYS B O 1
ATOM 4462 N N . PHE B 1 290 ? -7.141 -41.375 13.406 1 28.08 290 PHE B N 1
ATOM 4463 C CA . PHE B 1 290 ? -7.672 -41.781 14.695 1 28.08 290 PHE B CA 1
ATOM 4464 C C . PHE B 1 290 ? -8.945 -42.625 14.516 1 28.08 290 PHE B C 1
ATOM 4466 O O . PHE B 1 290 ? -9.742 -42.344 13.617 1 28.08 290 PHE B O 1
#

Organism: Strongylocentrotus purpuratus (NCBI:txid7668)

Solvent-accessible surface area (backbone atoms only — not comparable to full-atom values): 31796 Å² total; per-residue (Å²): 138,85,80,79,78,77,80,78,78,79,77,77,76,78,72,78,76,76,77,74,65,81,76,77,66,64,53,72,52,76,66,40,83,46,60,71,76,42,78,44,75,51,70,26,18,48,63,35,43,46,35,37,36,36,71,47,67,49,47,76,71,47,32,46,28,40,39,37,38,30,87,62,37,37,70,77,35,15,35,36,38,38,41,36,45,51,63,46,53,45,51,43,48,30,32,27,63,46,94,89,63,52,76,33,47,35,36,32,48,65,50,68,61,69,57,87,52,64,84,52,74,41,81,42,60,36,40,38,40,42,33,29,60,25,83,58,74,30,47,39,36,41,30,39,31,73,47,78,71,29,59,53,48,78,72,41,78,46,73,50,76,32,20,58,50,25,36,46,69,34,35,38,62,58,54,89,94,53,53,45,34,35,38,36,40,38,29,92,33,69,44,14,26,37,43,29,43,42,64,67,51,76,76,70,58,63,42,87,42,26,42,69,35,88,62,37,52,67,37,70,19,45,44,50,38,70,47,80,47,48,45,59,36,45,67,66,40,55,44,30,28,44,34,41,28,32,38,82,52,48,69,87,56,51,66,77,65,53,78,74,59,67,39,74,67,72,79,74,73,78,79,74,79,42,53,34,50,37,39,39,32,36,35,73,55,73,74,72,83,120,137,84,78,79,79,78,82,80,78,79,78,78,77,77,74,79,74,76,76,74,67,80,76,77,66,66,54,72,50,75,64,40,82,46,61,70,75,42,77,45,75,50,70,27,17,48,66,35,42,48,34,37,35,36,71,46,66,51,45,74,70,48,33,46,30,41,39,37,38,31,90,63,37,37,69,78,35,16,36,37,36,36,42,35,45,51,65,46,51,45,52,44,48,31,32,26,63,45,92,89,62,51,74,34,46,35,38,31,49,64,52,69,58,66,57,87,51,66,83,53,73,40,80,44,59,36,40,37,40,40,32,30,60,25,83,58,75,30,48,38,37,43,30,39,32,73,47,77,72,28,57,52,48,77,73,39,77,46,73,49,75,32,19,57,49,26,34,46,69,34,36,40,65,60,52,90,93,52,56,44,34,34,39,37,40,36,31,93,32,68,45,16,25,38,43,30,43,40,62,69,52,79,77,69,55,63,41,88,42,26,42,75,34,88,65,34,50,69,37,70,20,45,46,50,37,70,47,78,46,47,44,57,37,45,70,65,40,54,43,30,28,43,36,40,29,32,38,82,53,49,69,86,53,52,66,77,67,53,76,74,57,67,35,74,67,73,78,73,74,78,79,74,78,43,53,33,50,37,39,40,33,36,35,75,56,74,75,73,84,121

Radius of gyration: 28.69 Å; Cα contacts (8 Å, |Δi|>4): 1361; chains: 2; bounding box: 50×125×132 Å

InterPro domains:
  IPR025958 SID1 transmembrane family [PF13965] (165-288)
  IPR025958 SID1 transmembrane family [PTHR12185] (13-286)

Secondary structure (DSSP, 8-state):
-------------------------------EEE-TTEEEEEEEBTTB-EEEEEEEE--TT--EEEEEE-SS-BTTB-EEEEEE-SS-EEEEEESEE-TT--EESEEEEEPP--GGGTT---EEEEEEEEEE--SS-EEEEEEEEEPTT-EE-BT--EEEEE-TTS-EEEEEEPPTT--EEEEEEE-SS---EEEEEEES-SSP--STTTTTGGG-EEEEESSEEEEEEEGGGGTT-SEEEEEEEE-SSSTTTS-------TT--------S---EEEEEEEEE------/-------------------------------EEE-TTEEEEEEEBTTB-EEEEEEEE--TT--EEEEEE-SS-BTTB-EEEEEE-SS-EEEEEESEE-TT--EESEEEEEPP--GGGSS---EEEEEEEEEE--SS-EEEEEEEEEPTT-EE-BT--EEEEE-TTS-EEEEEEPPTT--EEEEEEE-SS---EEEEEEES-SSP--STTTTT-TT-EEEEESSEEEEEEEGGGGTT-SEEEEEEEE-SSSTTTS-------TT--------S---EEEEEEEEE------

Sequence (580 aa):
MTSKMGVIQLFICLGVILHIGPLFSSATSPGIQAVFNHTYSGNVSAGNEKLYTFTHNTSMDEAIRFQFLSEDAVPDFPILLVVKQTRSVLSYTVPYVSPDGQKYGSVSKTLCPDSSNLNASVEETIIVVVSTSSAIEVNFTLTGMFVDDFNLQSNKNITFLSDPSAPQYYQYEFPEGVDMVMVRAKSPDKACAYLSVQNAKCPILDGVSTVRYNEGFFQTMTKQAAITVTRDMFNGSDLFFVVVVVHSTNAMCDNTFKTLSPLEAAHYTGSSKQTKNVTLTVERTLDSKFMTSKMGVIQLFICLGVILHIGPLFSSATSPGIQAVFNHTYSGNVSAGNEKLYTFTHNTSMDEAIRFQFLSEDAVPDFPILLVVKQTRSVLSYTVPYVSPDGQKYGSVSKTLCPDSSNLNASVEETIIVVVSTSSAIEVNFTLTGMFVDDFNLQSNKNITFLSDPSAPQYYQYEFPEGVDMVMVRAKSPDKACAYLSVQNAKCPILDGVSTVRYNEGFFQTMTKQAAITVTRDMFNGSDLFFVVVVVHSTNAMCDNTFKTLSPLEAAHYTGSSKQTKNVTLTVERTLDSKF